Protein AF-A0A3D5B6S1-F1 (afdb_monomer_lite)

Radius of gyration: 26.4 Å; chains: 1; bounding box: 61×51×74 Å

Structure (mmCIF, N/CA/C/O backbone):
data_AF-A0A3D5B6S1-F1
#
_entry.id   AF-A0A3D5B6S1-F1
#
loop_
_atom_site.group_PDB
_atom_site.id
_atom_site.type_symbol
_atom_site.label_atom_id
_atom_site.label_alt_id
_atom_site.label_comp_id
_atom_site.label_asym_id
_atom_site.label_entity_id
_atom_site.label_seq_id
_atom_site.pdbx_PDB_ins_code
_atom_site.Cartn_x
_atom_site.Cartn_y
_atom_site.Cartn_z
_atom_site.occupancy
_atom_site.B_iso_or_equiv
_atom_site.auth_seq_id
_atom_site.auth_comp_id
_atom_site.auth_asym_id
_atom_site.auth_atom_id
_atom_site.pdbx_PDB_model_num
ATOM 1 N N . MET A 1 1 ? -4.410 -20.941 -37.459 1.00 27.36 1 MET A N 1
ATOM 2 C CA . MET A 1 1 ? -4.416 -21.992 -36.412 1.00 27.36 1 MET A CA 1
ATOM 3 C C . MET A 1 1 ? -3.582 -21.401 -35.297 1.00 27.36 1 MET A C 1
ATOM 5 O O . MET A 1 1 ? -2.379 -21.610 -35.264 1.00 27.36 1 MET A O 1
ATOM 9 N N . ASP A 1 2 ? -4.213 -20.575 -34.466 1.00 31.89 2 ASP A N 1
ATOM 10 C CA . ASP A 1 2 ? -3.512 -19.661 -33.561 1.00 31.89 2 ASP A CA 1
ATOM 11 C C . ASP A 1 2 ? -3.702 -20.176 -32.138 1.00 31.89 2 ASP A C 1
ATOM 13 O O . ASP A 1 2 ? -4.819 -20.192 -31.624 1.00 31.89 2 ASP A O 1
ATOM 17 N N . LYS A 1 3 ? -2.624 -20.694 -31.541 1.00 30.19 3 LYS A N 1
ATOM 18 C CA . LYS A 1 3 ? -2.648 -21.391 -30.244 1.00 30.19 3 LYS A CA 1
ATOM 19 C C . LYS A 1 3 ? -1.803 -20.735 -29.144 1.00 30.19 3 LYS A C 1
ATOM 21 O O . LYS A 1 3 ? -1.643 -21.336 -28.092 1.00 30.19 3 LYS A O 1
ATOM 26 N N . ASN A 1 4 ? -1.335 -19.496 -29.319 1.00 38.25 4 ASN A N 1
ATOM 27 C CA . ASN A 1 4 ? -0.416 -18.859 -28.362 1.00 38.25 4 ASN A CA 1
ATOM 28 C C . ASN A 1 4 ? -0.992 -17.647 -27.613 1.00 38.25 4 ASN A C 1
ATOM 30 O O . ASN A 1 4 ? -0.254 -16.718 -27.308 1.00 38.25 4 ASN A O 1
ATOM 34 N N . ILE A 1 5 ? -2.268 -17.651 -27.221 1.00 34.97 5 ILE A N 1
ATOM 35 C CA . ILE A 1 5 ? -2.791 -16.649 -26.271 1.00 34.97 5 ILE A CA 1
ATOM 36 C C . ILE A 1 5 ? -3.561 -17.383 -25.174 1.00 34.97 5 ILE A C 1
ATOM 38 O O . ILE A 1 5 ? -4.732 -17.710 -25.333 1.00 34.97 5 ILE A O 1
ATOM 42 N N . GLY A 1 6 ? -2.861 -17.719 -24.089 1.00 31.27 6 GLY A N 1
ATOM 43 C CA . GLY A 1 6 ? -3.469 -18.288 -22.890 1.00 31.27 6 GLY A CA 1
ATOM 44 C C . GLY A 1 6 ? -3.957 -17.173 -21.970 1.00 31.27 6 GLY A C 1
ATOM 45 O O . GLY A 1 6 ? -3.156 -16.374 -21.502 1.00 31.27 6 GLY A O 1
ATOM 46 N N . THR A 1 7 ? -5.261 -17.140 -21.704 1.00 33.16 7 THR A N 1
ATOM 47 C CA . THR A 1 7 ? -5.956 -16.273 -20.734 1.00 33.16 7 THR A CA 1
ATOM 48 C C . THR A 1 7 ? -5.970 -16.890 -19.331 1.00 33.16 7 THR A C 1
ATOM 50 O O . THR A 1 7 ? -6.999 -16.907 -18.661 1.00 33.16 7 THR A O 1
ATOM 53 N N . HIS A 1 8 ? -4.857 -17.473 -18.894 1.00 31.00 8 HIS A N 1
ATOM 54 C CA . HIS A 1 8 ? -4.780 -18.144 -17.599 1.00 31.00 8 HIS A CA 1
ATOM 55 C C . HIS A 1 8 ? -3.663 -17.538 -16.769 1.00 31.00 8 HIS A C 1
ATOM 57 O O . HIS A 1 8 ? -2.570 -17.329 -17.296 1.00 31.00 8 HIS A O 1
ATOM 63 N N . GLU A 1 9 ? -3.960 -17.314 -15.486 1.00 34.03 9 GLU A N 1
ATOM 64 C CA . GLU A 1 9 ? -3.010 -16.970 -14.427 1.00 34.03 9 GLU A CA 1
ATOM 65 C C . GLU A 1 9 ? -1.656 -17.651 -14.653 1.00 34.03 9 GLU A C 1
ATOM 67 O O . GLU A 1 9 ? -1.608 -18.844 -15.030 1.00 34.03 9 GLU A O 1
ATOM 72 N N . PRO A 1 10 ? -0.554 -16.906 -14.476 1.00 35.62 10 PRO A N 1
ATOM 73 C CA . PRO A 1 10 ? 0.745 -17.481 -14.690 1.00 35.62 10 PRO A CA 1
ATOM 74 C C . PRO A 1 10 ? 1.011 -18.531 -13.588 1.00 35.62 10 PRO A C 1
ATOM 76 O O . PRO A 1 10 ? 0.833 -18.265 -12.404 1.00 35.62 10 PRO A O 1
ATOM 79 N N . PRO A 1 11 ? 1.393 -19.760 -13.956 1.00 35.56 11 PRO A N 1
ATOM 80 C CA . PRO A 1 11 ? 1.494 -20.895 -13.047 1.00 35.56 11 PRO A CA 1
ATOM 81 C C . PRO A 1 11 ? 2.910 -20.962 -12.469 1.00 35.56 11 PRO A C 1
ATOM 83 O O . PRO A 1 11 ? 3.707 -21.808 -12.875 1.00 35.56 11 PRO A O 1
ATOM 86 N N . PHE A 1 12 ? 3.284 -20.067 -11.560 1.00 48.47 12 PHE A N 1
ATOM 87 C CA . PHE A 1 12 ? 4.669 -20.025 -11.075 1.00 48.47 12 PHE A CA 1
ATOM 88 C C . PHE A 1 12 ? 4.984 -21.004 -9.930 1.00 48.47 12 PHE A C 1
ATOM 90 O O . PHE A 1 12 ? 5.969 -20.837 -9.213 1.00 48.47 12 PHE A O 1
ATOM 97 N N . SER A 1 13 ? 4.265 -22.127 -9.847 1.00 39.31 13 SER A N 1
ATOM 98 C CA . SER A 1 13 ? 4.609 -23.263 -8.977 1.00 39.31 13 SER A CA 1
ATOM 99 C C . SER A 1 13 ? 5.749 -24.149 -9.530 1.00 39.31 13 SER A C 1
ATOM 101 O O . SER A 1 13 ? 5.914 -25.294 -9.108 1.00 39.31 13 SER A O 1
ATOM 103 N N . GLY A 1 14 ? 6.507 -23.661 -10.519 1.00 44.03 14 GLY A N 1
ATOM 104 C CA . GLY A 1 14 ? 7.614 -24.362 -11.176 1.00 44.03 14 GLY A CA 1
ATOM 105 C C . GLY A 1 14 ? 8.971 -24.155 -10.491 1.00 44.03 14 GLY A C 1
ATOM 106 O O . GLY A 1 14 ? 9.194 -23.191 -9.763 1.00 44.03 14 GLY A O 1
ATOM 107 N N . ASN A 1 15 ? 9.902 -25.079 -10.736 1.00 48.69 15 ASN A N 1
ATOM 108 C CA . ASN A 1 15 ? 11.239 -25.123 -10.137 1.00 48.69 15 ASN A CA 1
ATOM 109 C C . ASN A 1 15 ? 12.125 -23.946 -10.622 1.00 48.69 15 ASN A C 1
ATOM 111 O O . ASN A 1 15 ? 12.921 -24.087 -11.550 1.00 48.69 15 ASN A O 1
ATOM 115 N N . ASN A 1 16 ? 11.977 -22.770 -10.007 1.00 57.22 16 ASN A N 1
ATOM 116 C CA . ASN A 1 16 ? 12.661 -21.522 -10.373 1.00 57.22 16 ASN A CA 1
ATOM 117 C C . ASN A 1 16 ? 14.075 -21.432 -9.785 1.00 57.22 16 ASN A C 1
ATOM 119 O O . ASN A 1 16 ? 14.386 -20.550 -8.985 1.00 57.22 16 ASN A O 1
ATOM 123 N N . ASN A 1 17 ? 14.947 -22.365 -10.171 1.00 68.19 17 ASN A N 1
ATOM 124 C CA . ASN A 1 17 ? 16.350 -22.316 -9.776 1.00 68.19 17 ASN A CA 1
ATOM 125 C C . ASN A 1 17 ? 17.072 -21.165 -10.525 1.00 68.19 17 ASN A C 1
ATOM 127 O O . ASN A 1 17 ? 17.189 -21.238 -11.754 1.00 68.19 17 ASN A O 1
ATOM 131 N N . PRO A 1 18 ? 17.604 -20.142 -9.822 1.00 63.69 18 PRO A N 1
ATOM 132 C CA . PRO A 1 18 ? 18.318 -19.006 -10.418 1.00 63.69 18 PRO A CA 1
ATOM 133 C C . PRO A 1 18 ? 19.441 -19.413 -11.373 1.00 63.69 18 PRO A C 1
ATOM 135 O O . PRO A 1 18 ? 19.619 -18.813 -12.430 1.00 63.69 18 PRO A O 1
ATOM 138 N N . GLU A 1 19 ? 20.175 -20.471 -11.024 1.00 69.38 19 GLU A N 1
ATOM 139 C CA . GLU A 1 19 ? 21.294 -20.983 -11.818 1.00 69.38 19 GLU A CA 1
ATOM 140 C C . GLU A 1 19 ? 20.828 -21.613 -13.133 1.00 69.38 19 GLU A C 1
ATOM 142 O O . GLU A 1 19 ? 21.520 -21.540 -14.148 1.00 69.38 19 GLU A O 1
ATOM 147 N N . LEU A 1 20 ? 19.640 -22.217 -13.137 1.00 73.75 20 LEU A N 1
ATOM 148 C CA . LEU A 1 20 ? 19.053 -22.810 -14.333 1.00 73.75 20 LEU A CA 1
ATOM 149 C C . LEU A 1 20 ? 18.547 -21.710 -15.273 1.00 73.75 20 LEU A C 1
ATOM 151 O O . LEU A 1 20 ? 18.895 -21.704 -16.451 1.00 73.75 20 LEU A O 1
ATOM 155 N N . ILE A 1 21 ? 17.831 -20.727 -14.726 1.00 75.12 21 ILE A N 1
ATOM 156 C CA . ILE A 1 21 ? 17.326 -19.555 -15.454 1.00 75.12 21 ILE A CA 1
ATOM 157 C C . ILE A 1 21 ? 18.483 -18.757 -16.082 1.00 75.12 21 ILE A C 1
ATOM 159 O O . ILE A 1 21 ? 18.441 -18.408 -17.264 1.00 75.12 21 ILE A O 1
ATOM 163 N N . ARG A 1 22 ? 19.568 -18.540 -15.328 1.00 77.31 22 ARG A N 1
ATOM 164 C CA . ARG A 1 22 ? 20.781 -17.856 -15.800 1.00 77.31 22 ARG A CA 1
ATOM 165 C C . ARG A 1 22 ? 21.454 -18.571 -16.975 1.00 77.31 22 ARG A C 1
ATOM 167 O O . ARG A 1 22 ? 22.000 -17.913 -17.856 1.00 77.31 22 ARG A O 1
ATOM 174 N N . ARG A 1 23 ? 21.448 -19.908 -16.989 1.00 80.12 23 ARG A N 1
ATOM 175 C CA . ARG A 1 23 ? 22.047 -20.711 -18.072 1.00 80.12 23 ARG A CA 1
ATOM 176 C C . ARG A 1 23 ? 21.214 -20.706 -19.345 1.00 80.12 23 ARG A C 1
ATOM 178 O O . ARG A 1 23 ? 21.777 -20.896 -20.419 1.00 80.12 23 ARG A O 1
ATOM 185 N N . MET A 1 24 ? 19.903 -20.512 -19.228 1.00 83.62 24 MET A N 1
ATOM 186 C CA . MET A 1 24 ? 19.011 -20.521 -20.381 1.00 83.62 24 MET A CA 1
ATOM 187 C C . MET A 1 24 ? 19.182 -19.290 -21.249 1.00 83.62 24 MET A C 1
ATOM 189 O O . MET A 1 24 ? 19.235 -19.434 -22.458 1.00 83.62 24 MET A O 1
ATOM 193 N N . LEU A 1 25 ? 19.305 -18.099 -20.665 1.00 86.44 25 LEU A N 1
ATOM 194 C CA . LEU A 1 25 ? 19.498 -16.877 -21.438 1.00 86.44 25 LEU A CA 1
ATOM 195 C C . LEU A 1 25 ? 20.908 -16.321 -21.197 1.00 86.44 25 LEU A C 1
ATOM 197 O O . LEU A 1 25 ? 21.160 -15.762 -20.127 1.00 86.44 25 LEU A O 1
ATOM 201 N N . PRO A 1 26 ? 21.839 -16.448 -22.163 1.00 84.94 26 PRO A N 1
ATOM 202 C CA . PRO A 1 26 ? 23.177 -15.887 -22.032 1.00 84.94 26 PRO A CA 1
ATOM 203 C C . PRO A 1 26 ? 23.137 -14.370 -21.850 1.00 84.94 26 PRO A C 1
ATOM 205 O O . PRO A 1 26 ? 22.411 -13.671 -22.554 1.00 84.94 26 PRO A O 1
ATOM 208 N N . GLU A 1 27 ? 23.979 -13.849 -20.960 1.00 82.44 27 GLU A N 1
ATOM 209 C CA . GLU A 1 27 ? 24.009 -12.423 -20.617 1.00 82.44 27 GLU A CA 1
ATOM 210 C C . GLU A 1 27 ? 24.219 -11.509 -21.834 1.00 82.44 27 GLU A C 1
ATOM 212 O O . GLU A 1 27 ? 23.562 -10.479 -21.959 1.00 82.44 27 GLU A O 1
ATOM 217 N N . ALA A 1 28 ? 25.099 -11.891 -22.764 1.00 77.50 28 ALA A N 1
ATOM 218 C CA . ALA A 1 28 ? 25.347 -11.108 -23.973 1.00 77.50 28 ALA A CA 1
ATOM 219 C C . ALA A 1 28 ? 24.072 -10.935 -24.818 1.00 77.50 28 ALA A C 1
ATOM 221 O O . ALA A 1 28 ? 23.806 -9.846 -25.323 1.00 77.50 28 ALA A O 1
ATOM 222 N N . LEU A 1 29 ? 23.262 -11.993 -24.917 1.00 81.56 29 LEU A N 1
ATOM 223 C CA . LEU A 1 29 ? 21.995 -11.985 -25.645 1.00 81.56 29 LEU A CA 1
ATOM 224 C C . LEU A 1 29 ? 20.920 -11.208 -24.877 1.00 81.56 29 LEU A C 1
ATOM 226 O O . LEU A 1 29 ? 20.219 -10.386 -25.465 1.00 81.56 29 LEU A O 1
ATOM 230 N N . ALA A 1 30 ? 20.855 -11.410 -23.556 1.00 85.50 30 ALA A N 1
ATOM 231 C CA . ALA A 1 30 ? 19.984 -10.669 -22.648 1.00 85.50 30 ALA A CA 1
ATOM 232 C C . ALA A 1 30 ? 20.190 -9.152 -22.789 1.00 85.50 30 ALA A C 1
ATOM 234 O O . ALA A 1 30 ? 19.238 -8.394 -22.972 1.00 85.50 30 ALA A O 1
ATOM 235 N N . ARG A 1 31 ? 21.447 -8.698 -22.774 1.00 81.38 31 ARG A N 1
ATOM 236 C CA . ARG A 1 31 ? 21.800 -7.282 -22.930 1.00 81.38 31 ARG A CA 1
ATOM 237 C C . ARG A 1 31 ? 21.514 -6.763 -24.338 1.00 81.38 31 ARG A C 1
ATOM 239 O O . ARG A 1 31 ? 20.911 -5.703 -24.469 1.00 81.38 31 ARG A O 1
ATOM 246 N N . ALA A 1 32 ? 21.905 -7.505 -25.378 1.00 76.31 32 ALA A N 1
ATOM 247 C CA . ALA A 1 32 ? 21.725 -7.082 -26.769 1.00 76.31 32 ALA A CA 1
ATOM 248 C C . ALA A 1 32 ? 20.250 -6.844 -27.123 1.00 76.31 32 ALA A C 1
ATOM 250 O O . ALA A 1 32 ? 19.922 -5.880 -27.812 1.00 76.31 32 ALA A O 1
ATOM 251 N N . LEU A 1 33 ? 19.361 -7.698 -26.614 1.00 79.88 33 LEU A N 1
ATOM 252 C CA . LEU A 1 33 ? 17.925 -7.604 -26.869 1.00 79.88 33 LEU A CA 1
ATOM 253 C C . LEU A 1 33 ? 17.169 -6.824 -25.787 1.00 79.88 33 LEU A C 1
ATOM 255 O O . LEU A 1 33 ? 15.964 -6.635 -25.917 1.00 79.88 33 LEU A O 1
ATOM 259 N N . SER A 1 34 ? 17.857 -6.341 -24.745 1.00 82.38 34 SER A N 1
ATOM 260 C CA . SER A 1 34 ? 17.232 -5.707 -23.575 1.00 82.38 34 SER A CA 1
ATOM 261 C C . SER A 1 34 ? 16.120 -6.578 -22.971 1.00 82.38 34 SER A C 1
ATOM 263 O O . SER A 1 34 ? 14.996 -6.125 -22.749 1.00 82.38 34 SER A O 1
ATOM 265 N N . ILE A 1 35 ? 16.448 -7.845 -22.711 1.00 87.81 35 ILE A N 1
ATOM 266 C CA . ILE A 1 35 ? 15.549 -8.843 -22.126 1.00 87.81 35 ILE A CA 1
ATOM 267 C C . ILE A 1 35 ? 16.164 -9.499 -20.890 1.00 87.81 35 ILE A C 1
ATOM 269 O O . ILE A 1 35 ? 17.382 -9.588 -20.764 1.00 87.81 35 ILE A O 1
ATOM 273 N N . VAL A 1 36 ? 15.344 -10.001 -19.978 1.00 88.44 36 VAL A N 1
ATOM 274 C CA . VAL A 1 36 ? 15.791 -10.738 -18.789 1.00 88.44 36 VAL A CA 1
ATOM 275 C C . VAL A 1 36 ? 14.892 -11.950 -18.575 1.00 88.44 36 VAL A C 1
ATOM 277 O O . VAL A 1 36 ? 13.677 -11.825 -18.723 1.00 88.44 36 VAL A O 1
ATOM 280 N N . PRO A 1 37 ? 15.430 -13.136 -18.261 1.00 89.00 37 PRO A N 1
ATOM 281 C CA . PRO A 1 37 ? 14.576 -14.284 -18.011 1.00 89.00 37 PRO A CA 1
ATOM 282 C C . PRO A 1 37 ? 13.931 -14.144 -16.623 1.00 89.00 37 PRO A C 1
ATOM 284 O O . PRO A 1 37 ? 14.595 -13.792 -15.648 1.00 89.00 37 PRO A O 1
ATOM 287 N N . LEU A 1 38 ? 12.625 -14.389 -16.549 1.00 82.94 38 LEU A N 1
ATOM 288 C CA . LEU A 1 38 ? 11.821 -14.245 -15.332 1.00 82.94 38 LEU A CA 1
ATOM 289 C C . LEU A 1 38 ? 11.598 -15.596 -14.648 1.00 82.94 38 LEU A C 1
ATOM 291 O O . LEU A 1 38 ? 11.655 -15.682 -13.427 1.00 82.94 38 LEU A O 1
ATOM 295 N N . GLY A 1 39 ? 11.394 -16.655 -15.435 1.00 83.44 39 GLY A N 1
ATOM 296 C CA . GLY A 1 39 ? 11.135 -17.998 -14.923 1.00 83.44 39 GLY A CA 1
ATOM 297 C C . GLY A 1 39 ? 10.697 -18.970 -16.014 1.00 83.44 39 GLY A C 1
ATOM 298 O O . GLY A 1 39 ? 10.594 -18.602 -17.187 1.00 83.44 39 GLY A O 1
ATOM 299 N N . ILE A 1 40 ? 10.437 -20.217 -15.621 1.00 80.81 40 ILE A N 1
ATOM 300 C CA . ILE A 1 40 ? 9.897 -21.259 -16.506 1.00 80.81 40 ILE A CA 1
ATOM 301 C C . ILE A 1 40 ? 8.569 -21.728 -15.934 1.00 80.81 40 ILE A C 1
ATOM 303 O O . ILE A 1 40 ? 8.486 -22.097 -14.761 1.00 80.81 40 ILE A O 1
ATOM 307 N N . ALA A 1 41 ? 7.540 -21.748 -16.772 1.00 77.56 41 ALA A N 1
ATOM 308 C CA . ALA A 1 41 ? 6.201 -22.150 -16.375 1.00 77.56 41 ALA A CA 1
ATOM 309 C C . ALA A 1 41 ? 5.509 -22.850 -17.548 1.00 77.56 41 ALA A C 1
ATOM 311 O O . ALA A 1 41 ? 5.529 -22.327 -18.658 1.00 77.56 41 ALA A O 1
ATOM 312 N N . ARG A 1 42 ? 4.885 -24.017 -17.308 1.00 80.19 42 ARG A N 1
ATOM 313 C CA . ARG A 1 42 ? 4.196 -24.827 -18.343 1.00 80.19 42 ARG A CA 1
ATOM 314 C C . ARG A 1 42 ? 5.052 -25.050 -19.611 1.00 80.19 42 ARG A C 1
ATOM 316 O O . ARG A 1 42 ? 4.558 -24.880 -20.718 1.00 80.19 42 ARG A O 1
ATOM 323 N N . ASP A 1 43 ? 6.328 -25.400 -19.443 1.00 83.75 43 ASP A N 1
ATOM 324 C CA . ASP A 1 43 ? 7.303 -25.597 -20.535 1.00 83.75 43 ASP A CA 1
ATOM 325 C C . ASP A 1 43 ? 7.563 -24.362 -21.424 1.00 83.75 43 ASP A C 1
ATOM 327 O O . ASP A 1 43 ? 8.188 -24.471 -22.477 1.00 83.75 43 ASP A O 1
ATOM 331 N N . GLU A 1 44 ? 7.144 -23.171 -20.990 1.00 86.31 44 GLU A N 1
ATOM 332 C CA . GLU A 1 44 ? 7.432 -21.892 -21.638 1.00 86.31 44 GLU A CA 1
ATOM 333 C C . GLU A 1 44 ? 8.461 -21.099 -20.817 1.00 86.31 44 GLU A C 1
ATOM 335 O O . GLU A 1 44 ? 8.405 -21.053 -19.581 1.00 86.31 44 GLU A O 1
ATOM 340 N N . LEU A 1 45 ? 9.404 -20.451 -21.506 1.00 86.62 45 LEU A N 1
ATOM 341 C CA . LEU A 1 45 ? 10.333 -19.499 -20.901 1.00 86.62 45 LEU A CA 1
ATOM 342 C C . LEU A 1 45 ? 9.681 -18.116 -20.875 1.00 86.62 45 LEU A C 1
ATOM 344 O O . LEU A 1 45 ? 9.380 -17.536 -21.919 1.00 86.62 45 LEU A O 1
ATOM 348 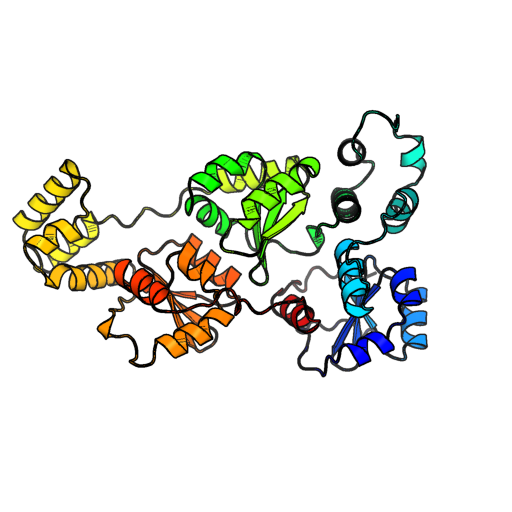N N . TRP A 1 46 ? 9.515 -17.564 -19.680 1.00 87.50 46 TRP A N 1
ATOM 349 C CA . TRP A 1 46 ? 9.004 -16.213 -19.493 1.00 87.50 46 TRP A CA 1
ATOM 350 C C . TRP A 1 46 ? 10.169 -15.231 -19.493 1.00 87.50 46 TRP A C 1
ATOM 352 O O . TRP A 1 46 ? 11.098 -15.362 -18.692 1.00 87.50 46 TRP A O 1
ATOM 362 N N . ILE A 1 47 ? 10.124 -14.241 -20.383 1.00 89.44 47 ILE A N 1
ATOM 363 C CA . ILE A 1 47 ? 11.126 -13.178 -20.477 1.00 89.44 47 ILE A CA 1
ATOM 364 C C . ILE A 1 47 ? 10.483 -11.813 -20.265 1.00 89.44 47 ILE A C 1
ATOM 366 O O . ILE A 1 47 ? 9.428 -11.507 -20.811 1.00 89.44 47 ILE A O 1
ATOM 370 N N . GLY A 1 48 ? 11.151 -10.974 -19.487 1.00 84.94 48 GLY A N 1
ATOM 371 C CA . GLY A 1 48 ? 10.852 -9.561 -19.378 1.00 84.94 48 GLY A CA 1
ATOM 372 C C . GLY A 1 48 ? 11.575 -8.809 -20.487 1.00 84.94 48 GLY A C 1
ATOM 373 O O . GLY A 1 48 ? 12.789 -8.954 -20.600 1.00 84.94 48 GLY A O 1
ATOM 374 N N . ALA A 1 49 ? 10.871 -8.022 -21.297 1.00 82.44 49 ALA A N 1
ATOM 375 C CA . ALA A 1 49 ? 11.452 -7.261 -22.402 1.00 82.44 49 ALA A CA 1
ATOM 376 C C . ALA A 1 49 ? 11.034 -5.791 -22.356 1.00 82.44 49 ALA A C 1
ATOM 378 O O . ALA A 1 49 ? 9.915 -5.468 -21.967 1.00 82.44 49 ALA A O 1
ATOM 379 N N . THR A 1 50 ? 11.916 -4.898 -22.803 1.00 71.38 50 THR A N 1
ATOM 380 C CA . THR A 1 50 ? 11.618 -3.454 -22.862 1.00 71.38 50 THR A CA 1
ATOM 381 C C . THR A 1 50 ? 10.727 -3.051 -24.022 1.00 71.38 50 THR A C 1
ATOM 383 O O . THR A 1 50 ? 10.128 -1.978 -24.004 1.00 71.38 50 THR A O 1
ATOM 386 N N . LYS A 1 51 ? 10.642 -3.908 -25.037 1.00 73.56 51 LYS A N 1
ATOM 387 C CA . LYS A 1 51 ? 9.845 -3.716 -26.240 1.00 73.56 51 LYS A CA 1
ATOM 388 C C . LYS A 1 51 ? 9.365 -5.061 -26.760 1.00 73.56 51 LYS A C 1
ATOM 390 O O . LYS A 1 51 ? 9.937 -6.104 -26.441 1.00 73.56 51 LYS A O 1
ATOM 395 N N . VAL A 1 52 ? 8.337 -5.021 -27.599 1.00 75.88 52 VAL A N 1
ATOM 396 C CA . VAL A 1 52 ? 7.914 -6.196 -28.361 1.00 75.88 52 VAL A CA 1
ATOM 397 C C . VAL A 1 52 ? 9.056 -6.586 -29.299 1.00 75.88 52 VAL A C 1
ATOM 399 O O . VAL A 1 52 ? 9.566 -5.750 -30.047 1.00 75.88 52 VAL A O 1
ATOM 402 N N . LEU A 1 53 ? 9.490 -7.843 -29.223 1.00 78.62 53 LEU A N 1
ATOM 403 C CA . LEU A 1 53 ? 10.506 -8.371 -30.126 1.00 78.62 53 LEU A CA 1
ATOM 404 C C . LEU A 1 53 ? 9.906 -8.551 -31.519 1.00 78.62 53 LEU A C 1
ATOM 406 O O . LEU A 1 53 ? 8.737 -8.917 -31.655 1.00 78.62 53 LEU A O 1
ATOM 410 N N . SER A 1 54 ? 10.705 -8.313 -32.561 1.00 81.62 54 SER A N 1
ATOM 411 C CA . SER A 1 54 ? 10.250 -8.619 -33.914 1.00 81.62 54 SER A CA 1
ATOM 412 C C . SER A 1 54 ? 9.980 -10.129 -34.041 1.00 81.62 54 SER A C 1
ATOM 414 O O . SER A 1 54 ? 10.626 -10.922 -33.349 1.00 81.62 54 SER A O 1
ATOM 416 N N . PRO A 1 55 ? 9.075 -10.572 -34.934 1.00 82.56 55 PRO A N 1
ATOM 417 C CA . PRO A 1 55 ? 8.823 -12.001 -35.137 1.00 82.56 55 PRO A CA 1
ATOM 418 C C . PRO A 1 55 ? 10.093 -12.794 -35.485 1.00 82.56 55 PRO A C 1
ATOM 420 O O . PRO A 1 55 ? 10.221 -13.962 -35.126 1.00 82.56 55 PRO A O 1
ATOM 423 N N . ILE A 1 56 ? 11.046 -12.141 -36.157 1.00 85.06 56 ILE A N 1
ATOM 424 C CA . ILE A 1 56 ? 12.341 -12.716 -36.528 1.00 85.06 56 ILE A CA 1
ATOM 425 C C . ILE A 1 56 ? 13.215 -12.901 -35.285 1.00 85.06 56 ILE A C 1
ATOM 427 O O . ILE A 1 56 ? 13.745 -13.993 -35.076 1.00 85.06 56 ILE A O 1
ATOM 431 N N . ASP A 1 57 ? 13.336 -11.872 -34.442 1.00 85.00 57 ASP A N 1
ATOM 432 C CA . ASP A 1 57 ? 14.127 -11.940 -33.207 1.00 85.00 57 ASP A CA 1
ATOM 433 C C . ASP A 1 57 ? 13.548 -12.975 -32.242 1.00 85.00 57 ASP A C 1
ATOM 435 O O . ASP A 1 57 ? 14.294 -13.779 -31.688 1.00 85.00 57 ASP A O 1
ATOM 439 N N . LEU A 1 58 ? 12.219 -13.002 -32.088 1.00 89.88 58 LEU A N 1
ATOM 440 C CA . LEU A 1 58 ? 11.528 -13.971 -31.242 1.00 89.88 58 LEU A CA 1
ATOM 441 C C . LEU A 1 58 ? 11.745 -15.402 -31.743 1.00 89.88 58 LEU A C 1
ATOM 443 O O . LEU A 1 58 ? 12.167 -16.251 -30.966 1.00 89.88 58 LEU A O 1
ATOM 447 N N . SER A 1 59 ? 11.539 -15.664 -33.038 1.00 85.06 59 SER A N 1
ATOM 448 C CA . SER A 1 59 ? 11.752 -17.002 -33.602 1.00 85.06 59 SER A CA 1
ATOM 449 C C . SER A 1 59 ? 13.212 -17.451 -33.480 1.00 85.06 59 SER A C 1
ATOM 451 O O . SER A 1 59 ? 13.483 -18.604 -33.146 1.00 85.06 59 SER A O 1
ATOM 453 N N . THR A 1 60 ? 14.161 -16.535 -33.687 1.00 86.88 60 THR A N 1
ATOM 454 C CA . THR A 1 60 ? 15.596 -16.806 -33.511 1.00 86.88 60 THR A CA 1
ATOM 455 C C . THR A 1 60 ? 15.913 -17.152 -32.056 1.00 86.88 60 THR A C 1
ATOM 457 O O . THR A 1 60 ? 16.662 -18.093 -31.786 1.00 86.88 60 THR A O 1
ATOM 460 N N . LEU A 1 61 ? 15.314 -16.420 -31.113 1.00 88.62 61 LEU A N 1
ATOM 461 C CA . LEU A 1 61 ? 15.460 -16.653 -29.682 1.00 88.62 61 LEU A CA 1
ATOM 462 C C . LEU A 1 61 ? 14.874 -18.019 -29.288 1.00 88.62 61 LEU A C 1
ATOM 464 O O . LEU A 1 61 ? 15.562 -18.812 -28.654 1.00 88.62 61 LEU A O 1
ATOM 468 N N . GLU A 1 62 ? 13.659 -18.347 -29.726 1.00 91.38 62 GLU A N 1
ATOM 469 C CA . GLU A 1 62 ? 13.009 -19.638 -29.454 1.00 91.38 62 GLU A CA 1
ATOM 470 C C . GLU A 1 62 ? 13.808 -20.822 -30.017 1.00 91.38 62 GLU A C 1
ATOM 472 O O . GLU A 1 62 ? 14.006 -21.828 -29.333 1.00 91.38 62 GLU A O 1
ATOM 477 N N . GLN A 1 63 ? 14.335 -20.696 -31.239 1.00 87.56 63 GLN A N 1
ATOM 478 C CA . GLN A 1 63 ? 15.181 -21.722 -31.855 1.00 87.56 63 GLN A CA 1
ATOM 479 C C . GLN A 1 63 ? 16.507 -21.905 -31.109 1.00 87.56 63 GLN A C 1
ATOM 481 O O . GLN A 1 63 ? 16.938 -23.038 -30.880 1.00 87.56 63 GLN A O 1
ATOM 486 N N . GLY A 1 64 ? 17.152 -20.800 -30.724 1.00 86.25 64 GLY A N 1
ATOM 487 C CA . GLY A 1 64 ? 18.424 -20.822 -30.005 1.00 86.25 64 GLY A CA 1
ATOM 488 C C . GLY A 1 64 ? 18.292 -21.393 -28.595 1.00 86.25 64 GLY A C 1
ATOM 489 O O . GLY A 1 64 ? 19.132 -22.185 -28.169 1.00 86.25 64 GLY A O 1
ATOM 490 N N . LEU A 1 65 ? 17.219 -21.028 -27.892 1.00 86.12 65 LEU A N 1
ATOM 491 C CA . LEU A 1 65 ? 16.971 -21.453 -26.516 1.00 86.12 65 LEU A CA 1
ATOM 492 C C . LEU A 1 65 ? 16.268 -22.810 -26.423 1.00 86.12 65 LEU A C 1
ATOM 494 O O . LEU A 1 65 ? 16.338 -23.448 -25.377 1.00 86.12 65 LEU A O 1
ATOM 498 N N . ARG A 1 66 ? 15.642 -23.278 -27.512 1.00 88.50 66 ARG A N 1
ATOM 499 C CA . ARG A 1 66 ? 14.828 -24.507 -27.584 1.00 88.50 66 ARG A CA 1
ATOM 500 C C . ARG A 1 66 ? 13.650 -24.520 -26.607 1.00 88.50 66 ARG A C 1
ATOM 502 O O . ARG A 1 66 ? 13.246 -25.584 -26.146 1.00 88.50 66 ARG A O 1
ATOM 509 N N . TYR A 1 67 ? 13.107 -23.344 -26.316 1.00 85.94 67 TYR A N 1
ATOM 510 C CA . TYR A 1 67 ? 11.903 -23.160 -25.513 1.00 85.94 67 TYR A CA 1
ATOM 511 C C . TYR A 1 67 ? 10.955 -22.203 -26.235 1.00 85.94 67 TYR A C 1
ATOM 513 O O . TYR A 1 67 ? 11.436 -21.236 -26.830 1.00 85.94 67 TYR A O 1
ATOM 521 N N . PRO A 1 68 ? 9.633 -22.432 -26.174 1.00 90.00 68 PRO A N 1
ATOM 522 C CA . PRO A 1 68 ? 8.658 -21.407 -26.523 1.00 90.00 68 PRO A CA 1
ATOM 523 C C . PRO A 1 68 ? 8.773 -20.236 -25.545 1.00 90.00 68 PRO A C 1
ATOM 525 O O . PRO A 1 68 ? 8.991 -20.441 -24.345 1.00 90.00 68 PRO A O 1
ATOM 528 N N . ILE A 1 69 ? 8.657 -19.009 -26.055 1.00 89.62 69 ILE A N 1
ATOM 529 C CA . ILE A 1 69 ? 8.942 -17.802 -25.277 1.00 89.62 69 ILE A CA 1
ATOM 530 C C . ILE A 1 69 ? 7.682 -16.967 -25.084 1.00 89.62 69 ILE A C 1
ATOM 532 O O . ILE A 1 69 ? 7.006 -16.563 -26.029 1.00 89.62 69 ILE A O 1
ATOM 536 N N . ARG A 1 70 ? 7.407 -16.642 -23.821 1.00 87.19 70 ARG A N 1
ATOM 537 C CA . ARG A 1 70 ? 6.395 -15.665 -23.417 1.00 87.19 70 ARG A CA 1
ATOM 538 C C . ARG A 1 70 ? 7.072 -14.353 -23.071 1.00 87.19 70 ARG A C 1
ATOM 540 O O . ARG A 1 70 ? 7.932 -14.312 -22.194 1.00 87.19 70 ARG A O 1
ATOM 547 N N . ILE A 1 71 ? 6.666 -13.280 -23.742 1.00 81.19 71 ILE A N 1
ATOM 548 C CA . ILE A 1 71 ? 7.185 -11.938 -23.481 1.00 81.19 71 ILE A CA 1
ATOM 549 C C . ILE A 1 71 ? 6.251 -11.211 -22.519 1.00 81.19 71 ILE A C 1
ATOM 551 O O . ILE A 1 71 ? 5.057 -11.082 -22.780 1.00 81.19 71 ILE A O 1
ATOM 555 N N . PHE A 1 72 ? 6.826 -10.682 -21.447 1.00 78.25 72 PHE A N 1
ATOM 556 C CA . PHE A 1 72 ? 6.193 -9.746 -20.535 1.00 78.25 72 PHE A CA 1
ATOM 557 C C . PHE A 1 72 ? 6.886 -8.386 -20.672 1.00 78.25 72 PHE A C 1
ATOM 559 O O . PHE A 1 72 ? 8.111 -8.295 -20.584 1.00 78.25 72 PHE A O 1
ATOM 566 N N . LEU A 1 73 ? 6.130 -7.322 -20.943 1.00 69.56 73 LEU A N 1
ATOM 567 C CA . LEU A 1 73 ? 6.722 -5.998 -21.129 1.00 69.56 73 LEU A CA 1
ATOM 568 C C . LEU A 1 73 ? 7.063 -5.383 -19.771 1.00 69.56 73 LEU A C 1
ATOM 570 O O . LEU A 1 73 ? 6.185 -5.171 -18.940 1.00 69.56 73 LEU A O 1
ATOM 574 N N . ILE A 1 74 ? 8.343 -5.086 -19.556 1.00 66.50 74 ILE A N 1
ATOM 575 C CA . ILE A 1 74 ? 8.852 -4.439 -18.342 1.00 66.50 74 ILE A CA 1
ATOM 576 C C . ILE A 1 74 ? 9.782 -3.287 -18.692 1.00 66.50 74 ILE A C 1
ATOM 578 O O . ILE A 1 74 ? 10.369 -3.220 -19.767 1.00 66.50 74 ILE A O 1
ATOM 582 N N . GLY A 1 75 ? 9.934 -2.354 -17.761 1.00 63.34 75 GLY A N 1
ATOM 583 C CA . GLY A 1 75 ? 10.739 -1.157 -17.969 1.00 63.34 75 GLY A CA 1
ATOM 584 C C . GLY A 1 75 ? 12.221 -1.494 -18.084 1.00 63.34 75 GLY A C 1
ATOM 585 O O . GLY A 1 75 ? 12.719 -2.404 -17.425 1.00 63.34 75 GLY A O 1
ATOM 586 N N . TYR A 1 76 ? 12.958 -0.712 -18.869 1.00 70.81 76 TYR A N 1
ATOM 587 C CA . TYR A 1 76 ? 14.400 -0.907 -19.049 1.00 70.81 76 TYR A CA 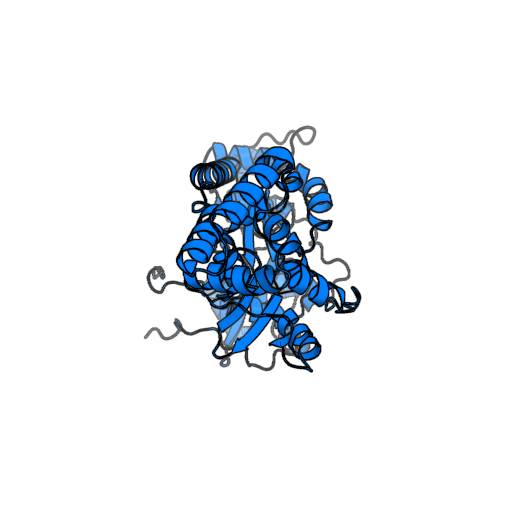1
ATOM 588 C C . TYR A 1 76 ? 15.183 -0.887 -17.734 1.00 70.81 76 TYR A C 1
ATOM 590 O O . TYR A 1 76 ? 16.026 -1.751 -17.513 1.00 70.81 76 TYR A O 1
ATOM 598 N N . SER A 1 77 ? 14.855 0.022 -16.812 1.00 65.06 77 SER A N 1
ATOM 599 C CA . SER A 1 77 ? 15.467 0.060 -15.477 1.00 65.06 77 SER A CA 1
ATOM 600 C C . SER A 1 77 ? 15.278 -1.255 -14.708 1.00 65.06 77 SER A C 1
ATOM 602 O O . SER A 1 77 ? 16.200 -1.715 -14.035 1.00 65.06 77 SER A O 1
ATOM 604 N N . GLN A 1 78 ? 14.118 -1.902 -14.850 1.00 68.62 78 GLN A N 1
ATOM 605 C CA . GLN A 1 78 ? 13.840 -3.201 -14.241 1.00 68.62 78 GLN A CA 1
ATOM 606 C C . GLN A 1 78 ? 14.592 -4.325 -14.943 1.00 68.62 78 GLN A C 1
ATOM 608 O O . GLN A 1 78 ? 15.189 -5.143 -14.249 1.00 68.62 78 GLN A O 1
ATOM 613 N N . VAL A 1 79 ? 14.615 -4.344 -16.282 1.00 76.94 79 VAL A N 1
ATOM 614 C CA . VAL A 1 79 ? 15.414 -5.311 -17.051 1.00 76.94 79 VAL A CA 1
ATOM 615 C C . VAL A 1 79 ? 16.858 -5.274 -16.578 1.00 76.94 79 VAL A C 1
ATOM 617 O O . VAL A 1 79 ? 17.384 -6.315 -16.199 1.00 76.94 79 VAL A O 1
ATOM 620 N N . ILE A 1 80 ? 17.481 -4.095 -16.505 1.00 75.69 80 ILE A N 1
ATOM 621 C CA . ILE A 1 80 ? 18.879 -4.025 -16.078 1.00 75.69 80 ILE A CA 1
ATOM 622 C C . ILE A 1 80 ? 19.049 -4.397 -14.603 1.00 75.69 80 ILE A C 1
ATOM 624 O O . ILE A 1 80 ? 19.974 -5.136 -14.280 1.00 75.69 80 ILE A O 1
ATOM 628 N N . ARG A 1 81 ? 18.158 -3.959 -13.701 1.00 69.94 81 ARG A N 1
ATOM 629 C CA . ARG A 1 81 ? 18.227 -4.353 -12.283 1.00 69.94 81 ARG A CA 1
ATOM 630 C C . ARG A 1 81 ? 18.158 -5.873 -12.122 1.00 69.94 81 ARG A C 1
ATOM 632 O O . ARG A 1 81 ? 18.948 -6.449 -11.380 1.00 69.94 81 ARG A O 1
ATOM 639 N N . LEU A 1 82 ? 17.224 -6.515 -12.822 1.00 76.06 82 LEU A N 1
ATOM 640 C CA . LEU A 1 82 ? 17.038 -7.963 -12.802 1.00 76.06 82 LEU A CA 1
ATOM 641 C C . LEU A 1 82 ? 18.220 -8.688 -13.457 1.00 76.06 82 LEU A C 1
ATOM 643 O O . LEU A 1 82 ? 18.672 -9.698 -12.932 1.00 76.06 82 LEU A O 1
ATOM 647 N N . GLN A 1 83 ? 18.775 -8.154 -14.549 1.00 80.81 83 GLN A N 1
ATOM 648 C CA . GLN A 1 83 ? 20.003 -8.676 -15.153 1.00 80.81 83 GLN A CA 1
ATOM 649 C C . GLN A 1 83 ? 21.185 -8.581 -14.181 1.00 80.81 83 GLN A C 1
ATOM 651 O O . GLN A 1 83 ? 21.910 -9.554 -14.011 1.00 80.81 83 GLN A O 1
ATOM 656 N N . ALA A 1 84 ? 21.375 -7.443 -13.510 1.00 74.06 84 ALA A N 1
ATOM 657 C CA . ALA A 1 84 ? 22.462 -7.256 -12.553 1.00 74.06 84 ALA A CA 1
ATOM 658 C C . ALA A 1 84 ? 22.358 -8.240 -11.377 1.00 74.06 84 ALA A C 1
ATOM 660 O O . ALA A 1 84 ? 23.366 -8.820 -10.970 1.00 74.06 84 ALA A O 1
ATOM 661 N N . GLN A 1 85 ? 21.136 -8.475 -10.886 1.00 74.50 85 GLN A N 1
ATOM 662 C CA . GLN A 1 85 ? 20.844 -9.480 -9.861 1.00 74.50 85 GLN A CA 1
ATOM 663 C C . GLN A 1 85 ? 21.109 -10.906 -10.357 1.00 74.50 85 GLN A C 1
ATOM 665 O O . GLN A 1 85 ? 21.763 -11.681 -9.667 1.00 74.50 85 GLN A O 1
ATOM 670 N N . LEU A 1 86 ? 20.629 -11.254 -11.552 1.00 80.00 86 LEU A N 1
ATOM 671 C CA . LEU A 1 86 ? 20.740 -12.605 -12.104 1.00 80.00 86 LEU A CA 1
ATOM 672 C C . LEU A 1 86 ? 22.178 -12.968 -12.503 1.00 80.00 86 LEU A C 1
ATOM 674 O O . LEU A 1 86 ? 22.602 -14.111 -12.342 1.00 80.00 86 LEU A O 1
ATOM 678 N N . TYR A 1 87 ? 22.933 -12.006 -13.031 1.00 81.00 87 TYR A N 1
ATOM 679 C CA . TYR A 1 87 ? 24.289 -12.214 -13.541 1.00 81.00 87 TYR A CA 1
ATOM 680 C C . TYR A 1 87 ? 25.387 -11.782 -12.548 1.00 81.00 87 TYR A C 1
ATOM 682 O O . TYR A 1 87 ? 26.558 -11.754 -12.923 1.00 81.00 87 TYR A O 1
ATOM 690 N N . ASN A 1 88 ? 25.040 -11.532 -11.275 1.00 67.06 88 ASN A N 1
ATOM 691 C CA . ASN A 1 88 ? 25.958 -11.200 -10.172 1.00 67.06 88 ASN A CA 1
ATOM 692 C C . ASN A 1 88 ? 26.900 -10.014 -10.464 1.00 67.06 88 ASN A C 1
ATOM 694 O O . ASN A 1 88 ? 28.113 -10.104 -10.260 1.00 67.06 88 ASN A O 1
ATOM 698 N N . GLN A 1 89 ? 26.361 -8.889 -10.936 1.00 62.31 89 GLN A N 1
ATOM 699 C CA . GLN A 1 89 ? 27.150 -7.666 -11.112 1.00 62.31 89 GLN A CA 1
ATOM 700 C C . GLN A 1 89 ? 27.307 -6.925 -9.773 1.00 62.31 89 GLN A C 1
ATOM 702 O O . GLN A 1 89 ? 26.342 -6.753 -9.033 1.00 62.31 89 GLN A O 1
ATOM 707 N N . ALA A 1 90 ? 28.536 -6.497 -9.457 1.00 47.78 90 ALA A N 1
ATOM 708 C CA . ALA A 1 90 ? 28.886 -5.854 -8.183 1.00 47.78 90 ALA A CA 1
ATOM 709 C C . ALA A 1 90 ? 28.263 -4.457 -7.989 1.00 47.78 90 ALA A C 1
ATOM 711 O O . ALA A 1 90 ? 28.170 -3.988 -6.857 1.00 47.78 90 ALA A O 1
A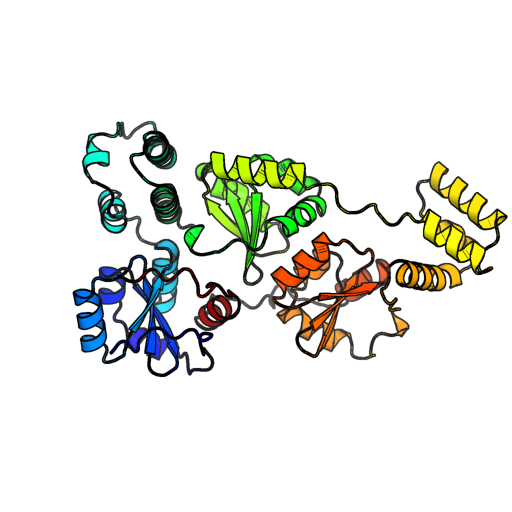TOM 712 N N . ASP A 1 91 ? 27.818 -3.814 -9.071 1.00 50.19 91 ASP A N 1
ATOM 713 C CA . ASP A 1 91 ? 27.059 -2.567 -9.030 1.00 50.19 91 ASP A CA 1
ATOM 714 C C . ASP A 1 91 ? 25.702 -2.790 -9.726 1.00 50.19 91 ASP A C 1
ATOM 716 O O . ASP A 1 91 ? 25.675 -3.098 -10.920 1.00 50.19 91 ASP A O 1
ATOM 720 N N . PRO A 1 92 ? 24.565 -2.692 -9.010 1.00 50.91 92 PRO A N 1
ATOM 721 C CA . PRO A 1 92 ? 23.237 -2.849 -9.598 1.00 50.91 92 PRO A CA 1
ATOM 722 C C . PRO A 1 92 ? 22.820 -1.646 -10.453 1.00 50.91 92 PRO A C 1
ATOM 724 O O . PRO A 1 92 ? 21.750 -1.681 -11.067 1.00 50.91 92 PRO A O 1
ATOM 727 N N . ARG A 1 93 ? 23.612 -0.563 -10.472 1.00 51.81 93 ARG A N 1
ATOM 728 C CA . ARG A 1 93 ? 23.341 0.593 -11.324 1.00 51.81 93 ARG A CA 1
ATOM 729 C C . ARG A 1 93 ? 23.794 0.280 -12.751 1.00 51.81 93 ARG A C 1
ATOM 731 O O . ARG A 1 93 ? 24.965 -0.035 -12.958 1.00 51.81 93 ARG A O 1
ATOM 738 N N . PRO A 1 94 ? 22.898 0.385 -13.746 1.00 55.06 94 PRO A N 1
ATOM 739 C CA . PRO A 1 94 ? 23.288 0.257 -15.141 1.00 55.06 94 PRO A CA 1
ATOM 740 C C . PRO A 1 94 ? 24.426 1.237 -15.455 1.00 55.06 94 PRO A C 1
ATOM 742 O O . PRO A 1 94 ? 24.418 2.356 -14.928 1.00 55.06 94 PRO A O 1
ATOM 745 N N . PRO A 1 95 ? 25.374 0.892 -16.342 1.00 58.03 95 PRO A N 1
ATOM 746 C CA . PRO A 1 95 ? 26.175 1.927 -16.978 1.00 58.03 95 PRO A CA 1
ATOM 747 C C . PRO A 1 95 ? 25.213 2.921 -17.641 1.00 58.03 95 PRO A C 1
ATOM 749 O O . PRO A 1 95 ? 24.285 2.505 -18.342 1.00 58.03 95 PRO A O 1
ATOM 752 N N . SER A 1 96 ? 25.400 4.222 -17.396 1.00 61.66 96 SER A N 1
ATOM 753 C CA . SER A 1 96 ? 24.560 5.252 -18.010 1.00 61.66 96 SER A CA 1
ATOM 754 C C . SER A 1 96 ? 24.681 5.132 -19.522 1.00 61.66 96 SER A C 1
ATOM 756 O O . SER A 1 96 ? 25.763 5.342 -20.077 1.00 61.66 96 SER A O 1
ATOM 758 N N . LEU A 1 97 ? 23.590 4.754 -20.183 1.00 66.06 97 LEU A N 1
ATOM 759 C CA . LEU A 1 97 ? 23.578 4.677 -21.633 1.00 66.06 97 LEU A CA 1
ATOM 760 C C . LEU A 1 97 ? 23.715 6.086 -22.224 1.00 66.06 97 LEU A C 1
ATOM 762 O O . LEU A 1 97 ? 23.079 7.015 -21.717 1.00 66.06 97 LEU A O 1
ATOM 766 N N . PRO A 1 98 ? 24.488 6.249 -23.313 1.00 75.75 98 PRO A N 1
ATOM 767 C CA . PRO A 1 98 ? 24.440 7.465 -24.110 1.00 75.75 98 PRO A CA 1
ATOM 768 C C . PRO A 1 98 ? 23.000 7.757 -24.540 1.00 75.75 98 PRO A C 1
ATOM 770 O O . PRO A 1 98 ? 22.235 6.833 -24.841 1.00 75.75 98 PRO A O 1
ATOM 773 N N . LEU A 1 99 ? 22.629 9.036 -24.578 1.00 77.62 99 LEU A N 1
ATOM 774 C CA . LEU A 1 99 ? 21.264 9.450 -24.892 1.00 77.62 99 LEU A CA 1
ATOM 775 C C . LEU A 1 99 ? 20.823 8.935 -26.268 1.00 77.62 99 LEU A C 1
ATOM 777 O O . LEU A 1 99 ? 19.684 8.521 -26.436 1.00 77.62 99 LEU A O 1
ATOM 781 N N . GLU A 1 100 ? 21.744 8.865 -27.225 1.00 77.62 100 GLU A N 1
ATOM 782 C CA . GLU A 1 100 ? 21.527 8.311 -28.562 1.00 77.62 100 GLU A CA 1
ATOM 783 C C . GLU A 1 100 ? 20.982 6.879 -28.515 1.00 77.62 100 GLU A C 1
ATOM 785 O O . GLU A 1 100 ? 20.079 6.535 -29.277 1.00 77.62 100 GLU A O 1
ATOM 790 N N . VAL A 1 101 ? 21.517 6.058 -27.607 1.00 76.69 101 VAL A N 1
ATOM 791 C CA . VAL A 1 101 ? 21.110 4.659 -27.433 1.00 76.69 101 VAL A CA 1
ATOM 792 C C . VAL A 1 101 ? 19.734 4.589 -26.777 1.00 76.69 101 VAL A C 1
ATOM 794 O O . VAL A 1 101 ? 18.910 3.767 -27.168 1.00 76.69 101 VAL A O 1
ATOM 797 N N . LEU A 1 102 ? 19.453 5.471 -25.814 1.00 76.38 102 LEU A N 1
ATOM 798 C CA . LEU A 1 102 ? 18.135 5.555 -25.177 1.00 76.38 102 LEU A CA 1
ATOM 799 C C . LEU A 1 102 ? 17.042 5.918 -26.188 1.00 76.38 102 LEU A C 1
ATOM 801 O O . LEU A 1 102 ? 15.980 5.299 -26.195 1.00 76.38 102 LEU A O 1
ATOM 805 N N . LEU A 1 103 ? 17.314 6.884 -27.069 1.00 82.00 103 LEU A N 1
ATOM 806 C CA . LEU A 1 103 ? 16.375 7.279 -28.120 1.00 82.00 103 LEU A CA 1
ATOM 807 C C . LEU A 1 103 ? 16.125 6.138 -29.110 1.00 82.00 103 LEU A C 1
ATOM 809 O O . LEU A 1 103 ? 14.972 5.876 -29.444 1.00 82.00 103 LEU A O 1
ATOM 813 N N . ASP A 1 104 ? 17.175 5.411 -29.504 1.00 77.88 104 ASP A N 1
ATOM 814 C CA . ASP A 1 104 ? 17.055 4.227 -30.363 1.00 77.88 104 ASP A CA 1
ATOM 815 C C . ASP A 1 104 ? 16.177 3.139 -29.747 1.00 77.88 104 ASP A C 1
ATOM 817 O O . ASP A 1 104 ? 15.305 2.581 -30.416 1.00 77.88 104 ASP A O 1
ATOM 821 N N . VAL A 1 105 ? 16.387 2.840 -28.462 1.00 73.06 105 VAL A N 1
ATOM 822 C CA . VAL A 1 105 ? 15.602 1.829 -27.739 1.00 73.06 105 VAL A CA 1
ATOM 823 C C . VAL A 1 105 ? 14.116 2.191 -27.732 1.00 73.06 105 VAL A C 1
ATOM 825 O O . VAL A 1 105 ? 13.275 1.297 -27.823 1.00 73.06 105 VAL A O 1
ATOM 828 N N . LEU A 1 106 ? 13.801 3.485 -27.676 1.00 76.25 106 LEU A N 1
ATOM 829 C CA . LEU A 1 106 ? 12.442 4.018 -27.598 1.00 76.25 106 LEU A CA 1
ATOM 830 C C . LEU A 1 106 ? 11.811 4.365 -28.950 1.00 76.25 106 LEU A C 1
ATOM 832 O O . LEU A 1 106 ? 10.680 4.860 -28.987 1.00 76.25 106 LEU A O 1
ATOM 836 N N . GLY A 1 107 ? 12.527 4.126 -30.053 1.00 77.62 107 GLY A N 1
ATOM 837 C CA . GLY A 1 107 ? 12.075 4.494 -31.395 1.00 77.62 107 GLY A CA 1
ATOM 838 C C . GLY A 1 107 ? 11.865 6.001 -31.565 1.00 77.62 107 GLY A C 1
ATOM 839 O O . GLY A 1 107 ? 11.003 6.414 -32.337 1.00 77.62 107 GLY A O 1
ATOM 840 N N . ILE A 1 108 ? 12.602 6.822 -30.813 1.00 82.31 108 ILE A N 1
ATOM 841 C CA . ILE A 1 108 ? 12.533 8.283 -30.881 1.00 82.31 108 ILE A CA 1
ATOM 842 C C . ILE A 1 108 ? 13.533 8.775 -31.931 1.00 82.31 108 ILE A C 1
ATOM 844 O O . ILE A 1 108 ? 14.686 8.341 -31.966 1.00 82.31 108 ILE A O 1
ATOM 848 N N . GLU A 1 109 ? 13.110 9.705 -32.790 1.00 81.19 109 GLU A N 1
ATOM 849 C CA . GLU A 1 109 ? 13.971 10.239 -33.844 1.00 81.19 109 GLU A CA 1
ATOM 850 C C . GLU A 1 109 ? 15.228 10.925 -33.277 1.00 81.19 109 GLU A C 1
ATOM 852 O O . GLU A 1 109 ? 15.154 11.916 -32.547 1.00 81.19 109 GLU A O 1
ATOM 857 N N . LYS A 1 110 ? 16.416 10.470 -33.698 1.00 77.44 110 LYS A N 1
ATOM 858 C CA . LYS A 1 110 ? 17.706 11.076 -33.306 1.00 77.44 110 LYS A CA 1
ATOM 859 C C . LYS A 1 110 ? 17.851 12.535 -33.719 1.00 77.44 110 LYS A C 1
ATOM 861 O O . LYS A 1 110 ? 18.656 13.258 -33.142 1.00 77.44 110 LYS A O 1
ATOM 866 N N . THR A 1 111 ? 17.082 12.989 -34.704 1.00 74.69 111 THR A N 1
ATOM 867 C CA . THR A 1 111 ? 17.048 14.393 -35.131 1.00 74.69 111 THR A CA 1
ATOM 868 C C . THR A 1 111 ? 16.547 15.335 -34.038 1.00 74.69 111 THR A C 1
ATOM 870 O O . THR A 1 111 ? 16.762 16.539 -34.137 1.00 74.69 111 THR A O 1
ATOM 873 N N . LEU A 1 112 ? 15.937 14.820 -32.965 1.00 72.56 112 LEU A N 1
ATOM 874 C CA . LEU A 1 112 ? 15.631 15.612 -31.774 1.00 72.56 112 LEU A CA 1
ATOM 875 C C . LEU A 1 112 ? 16.891 16.034 -31.002 1.00 72.56 112 LEU A C 1
ATOM 877 O O . LEU A 1 112 ? 16.889 17.106 -30.402 1.00 72.56 112 LEU A O 1
ATOM 881 N N . LEU A 1 113 ? 17.996 15.283 -31.099 1.00 70.62 113 LEU A N 1
ATOM 882 C CA . LEU A 1 113 ? 19.296 15.684 -30.537 1.00 70.62 113 LEU A CA 1
ATOM 883 C C . LEU A 1 113 ? 19.888 16.898 -31.255 1.00 70.62 113 LEU A C 1
ATOM 885 O O . LEU A 1 113 ? 20.559 17.714 -30.636 1.00 70.62 113 LEU A O 1
ATOM 889 N N . THR A 1 114 ? 19.638 17.022 -32.561 1.00 66.62 114 THR A N 1
ATOM 890 C CA . THR A 1 114 ? 20.134 18.132 -33.387 1.00 66.62 114 THR A CA 1
ATOM 891 C C . THR A 1 114 ? 19.169 19.315 -33.440 1.00 66.62 114 THR A C 1
ATOM 893 O O . THR A 1 114 ? 19.609 20.443 -33.655 1.00 66.62 114 THR A O 1
ATOM 896 N N . ARG A 1 115 ? 17.863 19.087 -33.234 1.00 55.75 115 ARG A N 1
ATOM 897 C CA . ARG A 1 115 ? 16.823 20.134 -33.157 1.00 55.75 115 ARG A CA 1
ATOM 898 C C . ARG A 1 115 ? 16.631 20.697 -31.741 1.00 55.75 115 ARG A C 1
ATOM 900 O O . ARG A 1 115 ? 16.065 21.777 -31.592 1.00 55.75 115 ARG A O 1
ATOM 907 N N . GLY A 1 116 ? 17.113 19.995 -30.717 1.00 50.00 116 GLY A N 1
ATOM 908 C CA . GLY A 1 116 ? 17.112 20.422 -29.322 1.00 50.00 116 GLY A CA 1
ATOM 909 C C . GLY A 1 116 ? 18.397 21.156 -28.938 1.00 50.00 116 GLY A C 1
ATOM 910 O O . GLY A 1 116 ? 19.489 20.612 -29.015 1.00 50.00 116 GLY A O 1
ATOM 911 N N . GLN A 1 117 ? 18.232 22.396 -28.491 1.00 51.28 117 GLN A N 1
ATOM 912 C CA . GLN A 1 117 ? 19.211 23.316 -27.908 1.00 51.28 117 GLN A CA 1
ATOM 913 C C . GLN A 1 117 ? 19.941 22.747 -26.669 1.00 51.28 117 GLN A C 1
ATOM 915 O O . GLN A 1 117 ? 19.788 23.262 -25.563 1.00 51.28 117 GLN A O 1
ATOM 920 N N . LEU A 1 118 ? 20.761 21.710 -26.823 1.00 51.22 118 LEU A N 1
ATOM 921 C CA . LEU A 1 118 ? 21.718 21.302 -25.797 1.00 51.22 118 LEU A CA 1
ATOM 922 C C . LEU A 1 118 ? 22.891 22.288 -25.829 1.00 51.22 118 LEU A C 1
ATOM 924 O O . LEU A 1 118 ? 23.932 22.005 -26.414 1.00 51.22 118 LEU A O 1
ATOM 928 N N . SER A 1 119 ? 22.726 23.467 -25.218 1.00 47.56 119 SER A N 1
ATOM 929 C CA . SER A 1 119 ? 23.903 24.126 -24.651 1.00 47.56 119 SER A CA 1
ATOM 930 C C . SER A 1 119 ? 24.296 23.272 -23.442 1.00 47.56 119 SER A C 1
ATOM 932 O O . SER A 1 119 ? 23.513 23.218 -22.488 1.00 47.56 119 SER A O 1
ATOM 934 N N . PRO A 1 120 ? 25.433 22.554 -23.464 1.00 43.97 120 PRO A N 1
ATOM 935 C CA . PRO A 1 120 ? 25.771 21.534 -22.465 1.00 43.97 120 PRO A CA 1
ATOM 936 C C . PRO A 1 120 ? 25.924 22.071 -21.032 1.00 43.97 120 PRO A C 1
ATOM 938 O O . PRO A 1 120 ? 26.146 21.301 -20.105 1.00 43.97 120 PRO A O 1
ATOM 941 N N . GLU A 1 121 ? 25.832 23.388 -20.844 1.00 49.19 121 GLU A N 1
ATOM 942 C CA . GLU A 1 121 ? 26.275 24.078 -19.635 1.00 49.19 121 GLU A CA 1
ATOM 943 C C . GLU A 1 121 ? 25.138 24.545 -18.705 1.00 49.19 121 GLU A C 1
ATOM 945 O O . GLU A 1 121 ? 25.435 24.985 -17.599 1.00 49.19 121 GLU A O 1
ATOM 950 N N . THR A 1 122 ? 23.849 24.480 -19.087 1.00 51.09 122 THR A N 1
ATOM 951 C CA . THR A 1 122 ? 22.789 25.163 -18.295 1.00 51.09 122 THR A CA 1
ATOM 952 C C . THR A 1 122 ? 21.437 24.466 -18.108 1.00 51.09 122 THR A C 1
ATOM 954 O O . THR A 1 122 ? 20.673 24.929 -17.262 1.00 51.09 122 THR A O 1
ATOM 957 N N . GLN A 1 123 ? 21.104 23.379 -18.814 1.00 61.47 123 GLN A N 1
ATOM 958 C CA . GLN A 1 123 ? 19.775 22.745 -18.695 1.00 61.47 123 GLN A CA 1
ATOM 959 C C . GLN A 1 123 ? 19.867 21.268 -18.309 1.00 61.47 123 GLN A C 1
ATOM 961 O O . GLN A 1 123 ? 20.679 20.522 -18.854 1.00 61.47 123 GLN A O 1
ATOM 966 N N . SER A 1 124 ? 19.022 20.835 -17.369 1.00 75.00 124 SER A N 1
ATOM 967 C CA . SER A 1 124 ? 18.924 19.425 -16.983 1.00 75.00 124 SER A CA 1
ATOM 968 C C . SER A 1 124 ? 18.214 18.609 -18.073 1.00 75.00 124 SER A C 1
ATOM 970 O O . SER A 1 124 ? 17.291 19.092 -18.731 1.00 75.00 124 SER A O 1
ATOM 972 N N . LEU A 1 125 ? 18.614 17.343 -18.267 1.00 78.94 125 LEU A N 1
ATOM 973 C CA . LEU A 1 125 ? 17.994 16.446 -19.262 1.00 78.94 125 LEU A CA 1
ATOM 974 C C . LEU A 1 125 ? 16.476 16.300 -19.057 1.00 78.94 125 LEU A C 1
ATOM 976 O O . LEU A 1 125 ? 15.724 16.195 -20.023 1.00 78.94 125 LEU A O 1
ATOM 980 N N . SER A 1 126 ? 16.019 16.363 -17.804 1.00 76.62 126 SER A N 1
ATOM 981 C CA . SER A 1 126 ? 14.600 16.361 -17.442 1.00 76.62 126 SER A CA 1
ATOM 982 C C . SER A 1 126 ? 13.826 17.523 -18.076 1.00 76.62 126 SER A C 1
ATOM 984 O O . SER A 1 126 ? 12.729 17.315 -18.595 1.00 76.62 126 SER A O 1
ATOM 986 N N . GLN A 1 127 ? 14.406 18.728 -18.096 1.00 79.31 127 GLN A N 1
ATOM 987 C CA . GLN A 1 127 ? 13.811 19.911 -18.725 1.00 79.31 127 GLN A CA 1
ATOM 988 C C . GLN A 1 127 ? 13.756 19.774 -20.247 1.00 79.31 127 GLN A C 1
ATOM 990 O O . GLN A 1 127 ? 12.744 20.122 -20.857 1.00 79.31 127 GLN A O 1
ATOM 995 N N . VAL A 1 128 ? 14.809 19.219 -20.856 1.00 82.31 128 VAL A N 1
ATOM 996 C CA . VAL A 1 128 ? 14.863 18.976 -22.305 1.00 82.31 128 VAL A CA 1
ATOM 997 C C . VAL A 1 128 ? 13.760 18.006 -22.728 1.00 82.31 128 VAL A C 1
ATOM 999 O O . VAL A 1 128 ? 12.980 18.315 -23.627 1.00 82.31 128 VAL A O 1
ATOM 1002 N N . PHE A 1 129 ? 13.625 16.868 -22.043 1.00 86.00 129 PHE A N 1
ATOM 1003 C CA . PHE A 1 129 ? 12.585 15.889 -22.372 1.00 86.00 129 PHE A CA 1
ATOM 1004 C C . PHE A 1 129 ? 11.184 16.427 -22.101 1.00 86.00 129 PHE A C 1
ATOM 1006 O O . PHE A 1 129 ? 10.259 16.136 -22.854 1.00 86.00 129 PHE A O 1
ATOM 1013 N N . TYR A 1 130 ? 11.006 17.223 -21.044 1.00 82.38 130 TYR A N 1
ATOM 1014 C CA . TYR A 1 130 ? 9.717 17.852 -20.776 1.00 82.38 130 TYR A CA 1
ATOM 1015 C C . TYR A 1 130 ? 9.321 18.843 -21.875 1.00 82.38 130 TYR A C 1
ATOM 1017 O O . TYR A 1 130 ? 8.158 18.875 -22.266 1.00 82.38 130 TYR A O 1
ATOM 1025 N N . LYS A 1 131 ? 10.279 19.591 -22.434 1.00 83.44 131 LYS A N 1
ATOM 1026 C CA . LYS A 1 131 ? 10.035 20.445 -23.602 1.00 83.44 131 LYS A CA 1
ATOM 1027 C C . LYS A 1 131 ? 9.616 19.623 -24.824 1.00 83.44 131 LYS A C 1
ATOM 1029 O O . LYS A 1 131 ? 8.625 19.961 -25.454 1.00 83.44 131 LYS A O 1
ATOM 1034 N N . TRP A 1 132 ? 10.282 18.500 -25.103 1.00 87.94 132 TRP A N 1
ATOM 1035 C CA . TRP A 1 132 ? 9.865 17.593 -26.184 1.00 87.94 132 TRP A CA 1
ATOM 1036 C C . TRP A 1 132 ? 8.454 17.032 -25.982 1.00 87.94 132 TRP A C 1
ATOM 1038 O O . TRP A 1 132 ? 7.724 16.861 -26.953 1.00 87.94 132 TRP A O 1
ATOM 1048 N N . LEU A 1 133 ? 8.057 16.767 -24.734 1.00 85.25 133 LEU A N 1
ATOM 1049 C CA . LEU A 1 133 ? 6.689 16.366 -24.405 1.00 85.25 133 LEU A CA 1
ATOM 1050 C C . LEU A 1 133 ? 5.685 17.510 -24.639 1.00 85.25 133 LEU A C 1
ATOM 1052 O O . LEU A 1 133 ? 4.582 17.249 -25.100 1.00 85.25 133 LEU A O 1
ATOM 1056 N N . GLN A 1 134 ? 6.043 18.759 -24.320 1.00 84.31 134 GLN A N 1
ATOM 1057 C CA . GLN A 1 134 ? 5.189 19.932 -24.563 1.00 84.31 134 GLN A CA 1
ATOM 1058 C C . GLN A 1 134 ? 5.043 20.272 -26.049 1.00 84.31 134 GLN A C 1
ATOM 1060 O O . GLN A 1 134 ? 3.981 20.732 -26.458 1.00 84.31 134 GLN A O 1
ATOM 1065 N N . ASP A 1 135 ? 6.094 20.038 -26.833 1.00 86.69 135 ASP A N 1
ATOM 1066 C CA . ASP A 1 135 ? 6.134 20.272 -28.279 1.00 86.69 135 ASP A CA 1
ATOM 1067 C C . ASP A 1 135 ? 5.543 19.086 -29.083 1.00 86.69 135 ASP A C 1
ATOM 1069 O O . ASP A 1 135 ? 5.710 19.032 -30.303 1.00 86.69 135 ASP A O 1
ATOM 1073 N N . ASP A 1 136 ? 4.902 18.115 -28.413 1.00 85.00 136 ASP A N 1
ATOM 1074 C CA . ASP A 1 136 ? 4.336 16.881 -28.989 1.00 85.00 136 ASP A CA 1
ATOM 1075 C C . ASP A 1 136 ? 5.343 16.039 -29.810 1.00 85.00 136 ASP A C 1
ATOM 1077 O O . ASP A 1 136 ? 4.972 15.258 -30.687 1.00 85.00 136 ASP A O 1
ATOM 1081 N N . GLN A 1 137 ? 6.643 16.169 -29.525 1.00 85.56 137 GLN A N 1
ATOM 1082 C CA . GLN A 1 137 ? 7.720 15.441 -30.213 1.00 85.56 137 GLN A CA 1
ATOM 1083 C C . GLN A 1 137 ? 7.922 14.024 -29.669 1.00 85.56 137 GLN A C 1
ATOM 1085 O O . GLN A 1 137 ? 8.450 13.157 -30.363 1.00 85.56 137 GLN A O 1
ATOM 1090 N N . ILE A 1 138 ? 7.517 13.794 -28.420 1.00 85.06 138 ILE A N 1
ATOM 1091 C CA . ILE A 1 138 ? 7.493 12.481 -27.779 1.00 85.06 138 ILE A CA 1
ATOM 1092 C C . ILE A 1 138 ? 6.172 12.299 -27.037 1.00 85.06 138 ILE A C 1
ATOM 1094 O O . ILE A 1 138 ? 5.588 13.245 -26.513 1.00 85.06 138 ILE A O 1
ATOM 1098 N N . THR A 1 139 ? 5.709 11.058 -26.951 1.00 82.75 139 THR A N 1
ATOM 1099 C CA . THR A 1 139 ? 4.507 10.714 -26.183 1.00 82.75 139 THR A CA 1
ATOM 1100 C C . THR A 1 139 ? 4.772 10.726 -24.675 1.00 82.75 139 THR A C 1
ATOM 1102 O O . THR A 1 139 ? 5.910 10.630 -24.214 1.00 82.75 139 THR A O 1
ATOM 1105 N N . THR A 1 140 ? 3.707 10.757 -23.864 1.00 78.12 140 THR A N 1
ATOM 1106 C CA . THR A 1 140 ? 3.824 10.621 -22.400 1.00 78.12 140 THR A CA 1
ATOM 1107 C C . THR A 1 140 ? 4.490 9.306 -21.975 1.00 78.12 140 THR A C 1
ATOM 1109 O O . THR A 1 140 ? 5.256 9.300 -21.012 1.00 78.12 140 THR A O 1
ATOM 1112 N N . ALA A 1 141 ? 4.230 8.210 -22.697 1.00 75.69 141 ALA A N 1
ATOM 1113 C CA . ALA A 1 141 ? 4.848 6.909 -22.440 1.00 75.69 141 ALA A CA 1
ATOM 1114 C C . ALA A 1 141 ? 6.360 6.950 -22.715 1.00 75.69 141 ALA A C 1
ATOM 1116 O O . ALA A 1 141 ? 7.158 6.588 -21.854 1.00 75.69 141 ALA A O 1
ATOM 1117 N N . GLN A 1 142 ? 6.762 7.496 -23.868 1.00 81.69 142 GLN A N 1
ATOM 1118 C CA . GLN A 1 142 ? 8.174 7.689 -24.220 1.00 81.69 142 GLN A CA 1
ATOM 1119 C C . GLN A 1 142 ? 8.895 8.612 -23.234 1.00 81.69 142 GLN A C 1
ATOM 1121 O O . GLN A 1 142 ? 10.004 8.300 -22.807 1.00 81.69 142 GLN A O 1
ATOM 1126 N N . TRP A 1 143 ? 8.258 9.709 -22.814 1.00 84.62 143 TRP A N 1
ATOM 1127 C CA . TRP A 1 143 ? 8.798 10.579 -21.772 1.00 84.62 143 TRP A CA 1
ATOM 1128 C C . TRP A 1 143 ? 8.991 9.816 -20.458 1.00 84.62 143 TRP A C 1
ATOM 1130 O O . TRP A 1 143 ? 10.085 9.834 -19.903 1.00 84.62 143 TRP A O 1
ATOM 1140 N N . SER A 1 144 ? 7.972 9.091 -19.977 1.00 75.56 144 SER A N 1
ATOM 1141 C CA . SER A 1 144 ? 8.070 8.323 -18.727 1.00 75.56 144 SER A CA 1
ATOM 1142 C C . SER A 1 144 ? 9.200 7.298 -18.800 1.00 75.56 144 SER A C 1
ATOM 1144 O O . SER A 1 144 ? 9.987 7.199 -17.864 1.00 75.56 144 SER A O 1
ATOM 1146 N N . GLN A 1 145 ? 9.339 6.605 -19.931 1.00 76.25 145 GLN A N 1
ATOM 1147 C CA . GLN A 1 145 ? 10.415 5.647 -20.163 1.00 76.25 145 GLN A CA 1
ATOM 1148 C C . GLN A 1 145 ? 11.797 6.311 -20.190 1.00 76.25 145 GLN A C 1
ATOM 1150 O O . GLN A 1 145 ? 12.699 5.808 -19.524 1.00 76.25 145 GLN A O 1
ATOM 1155 N N . LEU A 1 146 ? 11.965 7.461 -20.854 1.00 82.25 146 LEU A N 1
ATOM 1156 C CA . LEU A 1 146 ? 13.213 8.237 -20.814 1.00 82.25 146 LEU A CA 1
ATOM 1157 C C . LEU A 1 146 ? 13.590 8.627 -19.382 1.00 82.25 146 LEU A C 1
ATOM 1159 O O . LEU A 1 146 ? 14.721 8.396 -18.954 1.00 82.25 146 LEU A O 1
ATOM 1163 N N . MET A 1 147 ? 12.638 9.169 -18.621 1.00 79.00 147 MET A N 1
ATOM 1164 C CA . MET A 1 147 ? 12.862 9.553 -17.226 1.00 79.00 147 MET A CA 1
ATOM 1165 C C . MET A 1 147 ? 13.239 8.344 -16.369 1.00 79.00 147 MET A C 1
ATOM 1167 O O . MET A 1 147 ? 14.198 8.387 -15.601 1.00 79.00 147 MET A O 1
ATOM 1171 N N . SER A 1 148 ? 12.528 7.235 -16.536 1.00 72.44 148 SER A N 1
ATOM 1172 C CA . SER A 1 148 ? 12.808 5.977 -15.855 1.00 72.44 148 SER A CA 1
ATOM 1173 C C . SER A 1 148 ? 14.170 5.386 -16.202 1.00 72.44 148 SER A C 1
ATOM 1175 O O . SER A 1 148 ? 14.804 4.794 -15.334 1.00 72.44 148 SER A O 1
ATOM 1177 N N . MET A 1 149 ? 14.645 5.555 -17.437 1.00 74.12 149 MET A N 1
ATOM 1178 C CA . MET A 1 149 ? 15.975 5.110 -17.852 1.00 74.12 149 MET A CA 1
ATOM 1179 C C . MET A 1 149 ? 17.082 6.001 -17.284 1.00 74.12 149 MET A C 1
ATOM 1181 O O . MET A 1 149 ? 18.056 5.475 -16.758 1.00 74.12 149 MET A O 1
ATOM 1185 N N . VAL A 1 150 ? 16.923 7.328 -17.341 1.00 75.38 150 VAL A N 1
ATOM 1186 C CA . VAL A 1 150 ? 17.931 8.286 -16.848 1.00 75.38 150 VAL A CA 1
ATOM 1187 C C . VAL A 1 150 ? 18.059 8.251 -15.326 1.00 75.38 150 VAL A C 1
ATOM 1189 O O . VAL A 1 150 ? 19.166 8.326 -14.799 1.00 75.38 150 VAL A O 1
ATOM 1192 N N . TYR A 1 151 ? 16.938 8.113 -14.618 1.00 70.75 151 TYR A N 1
ATOM 1193 C CA . TYR A 1 151 ? 16.898 8.149 -13.155 1.00 70.75 151 TYR A CA 1
ATOM 1194 C C . TYR A 1 151 ? 16.755 6.763 -12.507 1.00 70.75 151 TYR A C 1
ATOM 1196 O O . TYR A 1 151 ? 16.650 6.665 -11.286 1.00 70.75 151 TYR A O 1
ATOM 1204 N N . TYR A 1 152 ? 16.762 5.690 -13.303 1.00 67.44 152 TYR A N 1
ATOM 1205 C CA . TYR A 1 152 ? 16.607 4.300 -12.852 1.00 67.44 152 TYR A CA 1
ATOM 1206 C C . TYR A 1 152 ? 15.338 4.038 -12.029 1.00 67.44 152 TYR A C 1
ATOM 1208 O O . TYR A 1 152 ? 15.347 3.282 -11.057 1.00 67.44 152 TYR A O 1
ATOM 1216 N N . LEU A 1 153 ? 14.227 4.645 -12.441 1.00 68.44 153 LEU A N 1
ATOM 1217 C CA . LEU A 1 153 ? 12.932 4.526 -11.772 1.00 68.44 153 LEU A CA 1
ATOM 1218 C C . LEU A 1 153 ? 11.982 3.588 -12.533 1.00 68.44 153 LEU A C 1
ATOM 1220 O O . LEU A 1 153 ? 12.113 3.445 -13.750 1.00 68.44 153 LEU A O 1
ATOM 1224 N N . PRO A 1 154 ? 11.018 2.932 -11.868 1.00 63.72 154 PRO A N 1
ATOM 1225 C CA . PRO A 1 154 ? 9.928 2.224 -12.543 1.00 63.72 154 PRO A CA 1
ATOM 1226 C C . PRO A 1 154 ? 9.040 3.176 -13.368 1.00 63.72 154 PRO A C 1
ATOM 1228 O O . PRO A 1 154 ? 8.894 4.348 -13.019 1.00 63.72 154 PRO A O 1
ATOM 1231 N N . THR A 1 155 ? 8.459 2.683 -14.470 1.00 64.69 155 THR A N 1
ATOM 1232 C CA . THR A 1 155 ? 7.484 3.428 -15.291 1.00 64.69 155 THR A CA 1
ATOM 1233 C C . THR A 1 155 ? 6.052 3.095 -14.889 1.00 64.69 155 THR A C 1
ATOM 1235 O O . THR A 1 155 ? 5.762 2.008 -14.389 1.00 64.69 155 THR A O 1
ATOM 1238 N N . LYS A 1 156 ? 5.135 4.032 -15.153 1.00 58.50 156 LYS A N 1
ATOM 1239 C CA . LYS A 1 156 ? 3.705 3.872 -14.861 1.00 58.50 156 LYS A CA 1
ATOM 1240 C C . LYS A 1 156 ? 3.030 2.791 -15.716 1.00 58.50 156 LYS A C 1
ATOM 1242 O O . LYS A 1 156 ? 2.134 2.125 -15.219 1.00 58.50 156 LYS A O 1
ATOM 1247 N N . ASP A 1 157 ? 3.457 2.594 -16.965 1.00 54.66 157 ASP A N 1
ATOM 1248 C CA . ASP A 1 157 ? 2.807 1.655 -17.904 1.00 54.66 157 ASP A CA 1
ATOM 1249 C C . ASP A 1 157 ? 2.836 0.190 -17.429 1.00 54.66 157 ASP A C 1
ATOM 1251 O O . ASP A 1 157 ? 2.075 -0.640 -17.914 1.00 54.66 157 ASP A O 1
ATOM 1255 N N . ILE A 1 158 ? 3.693 -0.118 -16.453 1.00 46.41 158 ILE A N 1
ATOM 1256 C CA . ILE A 1 158 ? 3.872 -1.451 -15.869 1.00 46.41 158 ILE A CA 1
ATOM 1257 C C . ILE A 1 158 ? 2.852 -1.717 -14.759 1.00 46.41 158 ILE A C 1
ATOM 1259 O O . ILE A 1 158 ? 2.696 -2.855 -14.335 1.00 46.41 158 ILE A O 1
ATOM 1263 N N . ILE A 1 159 ? 2.169 -0.686 -14.256 1.00 46.81 159 ILE A N 1
ATOM 1264 C CA . ILE A 1 159 ? 1.322 -0.826 -13.080 1.00 46.81 159 ILE A CA 1
ATOM 1265 C C . ILE A 1 159 ? -0.001 -0.121 -13.344 1.00 46.81 159 ILE A C 1
ATOM 1267 O O . ILE A 1 159 ? -0.090 1.109 -13.359 1.00 46.81 159 ILE A O 1
ATOM 1271 N N . GLN A 1 160 ? -1.041 -0.919 -13.598 1.00 45.69 160 GLN A N 1
ATOM 1272 C CA . GLN A 1 160 ? -2.400 -0.404 -13.566 1.00 45.69 160 GLN A CA 1
ATOM 1273 C C . GLN A 1 160 ? -2.618 0.104 -12.144 1.00 45.69 160 GLN A C 1
ATOM 1275 O O . GLN A 1 160 ? -2.502 -0.686 -11.209 1.00 45.69 160 GLN A O 1
ATOM 1280 N N . PRO A 1 161 ? -2.871 1.408 -11.951 1.00 44.94 161 PRO A N 1
ATOM 1281 C CA . PRO A 1 161 ? -3.169 1.895 -10.624 1.00 44.94 161 PRO A CA 1
ATOM 1282 C C . PRO A 1 161 ? -4.431 1.170 -10.157 1.00 44.94 161 PRO A C 1
ATOM 1284 O O . PRO A 1 161 ? -5.487 1.294 -10.786 1.00 44.94 161 PRO A O 1
ATOM 1287 N N . SER A 1 162 ? -4.328 0.446 -9.046 1.00 49.09 162 SER A N 1
ATOM 1288 C CA . SER A 1 162 ? -5.463 0.209 -8.160 1.00 49.09 162 SER A CA 1
ATOM 1289 C C . SER A 1 162 ? -6.181 1.543 -7.958 1.00 49.09 162 SER A C 1
ATOM 1291 O O . SER A 1 162 ? -5.574 2.622 -8.002 1.00 49.09 162 SER A O 1
ATOM 1293 N N . SER A 1 163 ? -7.509 1.504 -7.859 1.00 49.38 163 SER A N 1
ATOM 1294 C CA . SER A 1 163 ? -8.309 2.723 -7.879 1.00 49.38 163 SER A CA 1
ATOM 1295 C C . SER A 1 163 ? -7.797 3.721 -6.837 1.00 49.38 163 SER A C 1
ATOM 1297 O O . SER A 1 163 ? -7.818 3.438 -5.648 1.00 49.38 163 SER A O 1
ATOM 1299 N N . ILE A 1 164 ? -7.400 4.906 -7.313 1.00 50.44 164 ILE A N 1
ATOM 1300 C CA . ILE A 1 164 ? -6.840 6.096 -6.626 1.00 50.44 164 ILE A CA 1
ATOM 1301 C C . ILE A 1 164 ? -7.579 6.515 -5.320 1.00 50.44 164 ILE A C 1
ATOM 1303 O O . ILE A 1 164 ? -7.133 7.402 -4.592 1.00 50.44 164 ILE A O 1
ATOM 1307 N N . ASN A 1 165 ? -8.706 5.878 -5.002 1.00 50.91 165 ASN A N 1
ATOM 1308 C CA . ASN A 1 165 ? -9.595 6.130 -3.869 1.00 50.91 165 ASN A CA 1
ATOM 1309 C C . ASN A 1 165 ? -8.948 5.842 -2.501 1.00 50.91 165 ASN A C 1
ATOM 1311 O O . ASN A 1 165 ? -9.251 6.522 -1.523 1.00 50.91 165 ASN A O 1
ATOM 1315 N N . THR A 1 166 ? -8.019 4.894 -2.451 1.00 53.88 166 THR A N 1
ATOM 1316 C CA . THR A 1 166 ? -7.463 4.310 -1.227 1.00 53.88 166 THR A CA 1
ATOM 1317 C C . THR A 1 166 ? -6.476 5.232 -0.481 1.00 53.88 166 THR A C 1
ATOM 1319 O O . THR A 1 166 ? -6.280 5.135 0.726 1.00 53.88 166 THR A O 1
ATOM 1322 N N . LEU A 1 167 ? -5.861 6.200 -1.169 1.00 58.75 167 LEU A N 1
ATOM 1323 C CA . LEU A 1 167 ? -4.646 6.879 -0.680 1.00 58.75 167 LEU A CA 1
ATOM 1324 C C . LEU A 1 167 ? -4.863 8.258 -0.061 1.00 58.75 167 LEU A C 1
ATOM 1326 O O . LEU A 1 167 ? -3.968 8.765 0.612 1.00 58.75 167 LEU A O 1
ATOM 1330 N N . ALA A 1 168 ? -6.046 8.857 -0.233 1.00 57.69 168 ALA A N 1
ATOM 1331 C CA . ALA A 1 168 ? -6.404 10.043 0.549 1.00 57.69 168 ALA A CA 1
ATOM 1332 C C . ALA A 1 168 ? -6.389 9.712 2.054 1.00 57.69 168 ALA A C 1
ATOM 1334 O O . ALA A 1 168 ? -5.852 10.481 2.843 1.00 57.69 168 ALA A O 1
ATOM 1335 N N . ALA A 1 169 ? -6.839 8.504 2.416 1.00 59.47 169 ALA A N 1
ATOM 1336 C CA . ALA A 1 169 ? -6.765 7.989 3.778 1.00 59.47 169 ALA A CA 1
ATOM 1337 C C . ALA A 1 169 ? -5.311 7.830 4.260 1.00 59.47 169 ALA A C 1
ATOM 1339 O O . ALA A 1 169 ? -5.011 8.185 5.394 1.00 59.47 169 ALA A O 1
ATOM 1340 N N . PHE A 1 170 ? -4.389 7.382 3.393 1.00 64.81 170 PHE A N 1
ATOM 1341 C CA . PHE A 1 170 ? -2.955 7.296 3.711 1.00 64.81 170 PHE A CA 1
ATOM 1342 C C . PHE A 1 170 ? -2.349 8.662 4.067 1.00 64.81 170 PHE A C 1
ATOM 1344 O O . PHE A 1 170 ? -1.572 8.769 5.012 1.00 64.81 170 PHE A O 1
ATOM 1351 N N . LEU A 1 171 ? -2.730 9.721 3.349 1.00 63.78 171 LEU A N 1
ATOM 1352 C CA . LEU A 1 171 ? -2.261 11.081 3.633 1.00 63.78 171 LEU A CA 1
ATOM 1353 C C . LEU A 1 171 ? -2.862 11.682 4.912 1.00 63.78 171 LEU A C 1
ATOM 1355 O O . LEU A 1 171 ? -2.254 12.577 5.498 1.00 63.78 171 LEU A O 1
ATOM 1359 N N . ASP A 1 172 ? -4.025 11.199 5.348 1.00 60.31 172 ASP A N 1
ATOM 1360 C CA . ASP A 1 172 ? -4.669 11.634 6.592 1.00 60.31 172 ASP A CA 1
ATOM 1361 C C . ASP A 1 172 ? -4.102 10.936 7.841 1.00 60.31 172 ASP A C 1
ATOM 1363 O O . ASP A 1 172 ? -4.309 11.411 8.958 1.00 60.31 172 ASP A O 1
ATOM 1367 N N . ILE A 1 173 ? -3.336 9.853 7.669 1.00 61.06 173 ILE A N 1
ATOM 1368 C CA . ILE A 1 173 ? -2.706 9.109 8.772 1.00 61.06 173 ILE A CA 1
ATOM 1369 C C . ILE A 1 173 ? -1.555 9.888 9.417 1.00 61.06 173 ILE A C 1
ATOM 1371 O O . ILE A 1 173 ? -1.304 9.724 10.611 1.00 61.06 173 ILE A O 1
ATOM 1375 N N . ASP A 1 174 ? -0.899 10.786 8.676 1.00 59.78 174 ASP A N 1
ATOM 1376 C CA . ASP A 1 174 ? 0.121 11.671 9.235 1.00 59.78 174 ASP A CA 1
ATOM 1377 C C . ASP A 1 174 ? 0.024 13.102 8.654 1.00 59.78 174 ASP A C 1
ATOM 1379 O O . ASP A 1 174 ? 0.372 13.357 7.494 1.00 59.78 174 ASP A O 1
ATOM 1383 N N . PRO A 1 175 ? -0.396 14.085 9.474 1.00 61.25 175 PRO A N 1
ATOM 1384 C CA . PRO A 1 175 ? -0.452 15.493 9.090 1.00 61.25 175 PRO A CA 1
ATOM 1385 C C . PRO A 1 175 ? 0.889 16.086 8.635 1.00 61.25 175 PRO A C 1
ATOM 1387 O O . PRO A 1 175 ? 0.887 17.098 7.928 1.00 61.25 175 PRO A O 1
ATOM 1390 N N . ALA A 1 176 ? 2.028 15.516 9.047 1.00 59.84 176 ALA A N 1
ATOM 1391 C CA . ALA A 1 176 ? 3.345 15.914 8.557 1.00 59.84 176 ALA A CA 1
ATOM 1392 C C . ALA A 1 176 ? 3.528 15.496 7.093 1.00 59.84 176 ALA A C 1
ATOM 1394 O O . ALA A 1 176 ? 3.925 16.331 6.277 1.00 59.84 176 ALA A O 1
ATOM 1395 N N . LEU A 1 177 ? 3.119 14.271 6.734 1.00 61.00 177 LEU A N 1
ATOM 1396 C CA . LEU A 1 177 ? 3.108 13.805 5.343 1.00 61.00 177 LEU A CA 1
ATOM 1397 C C . LEU A 1 177 ? 2.237 14.708 4.484 1.00 61.00 177 LEU A C 1
ATOM 1399 O O . LEU A 1 177 ? 2.688 15.145 3.429 1.00 61.00 177 LEU A O 1
ATOM 1403 N N . ARG A 1 178 ? 1.048 15.082 4.979 1.00 64.81 178 ARG A N 1
ATOM 1404 C CA . ARG A 1 178 ? 0.108 15.979 4.288 1.00 64.81 178 ARG A CA 1
ATOM 1405 C C . ARG A 1 178 ? 0.711 17.342 3.919 1.00 64.81 178 ARG A C 1
ATOM 1407 O O . ARG A 1 178 ? 0.367 17.893 2.873 1.00 64.81 178 ARG A O 1
ATOM 1414 N N . ARG A 1 179 ? 1.617 17.893 4.737 1.00 62.53 179 ARG A N 1
ATOM 1415 C CA . ARG A 1 179 ? 2.306 19.167 4.435 1.00 62.53 179 ARG A CA 1
ATOM 1416 C C . ARG A 1 179 ? 3.391 19.014 3.370 1.00 62.53 179 ARG A C 1
ATOM 1418 O O . ARG A 1 179 ? 3.679 19.976 2.662 1.00 62.53 179 ARG A O 1
ATOM 1425 N N . GLU A 1 180 ? 3.965 17.823 3.235 1.00 59.81 180 GLU A N 1
ATOM 1426 C CA . GLU A 1 180 ? 5.064 17.534 2.309 1.00 59.81 180 GLU A CA 1
ATOM 1427 C C . GLU A 1 180 ? 4.598 17.043 0.918 1.00 59.81 180 GLU A C 1
ATOM 1429 O O . GLU A 1 180 ? 5.374 17.095 -0.035 1.00 59.81 180 GLU A O 1
ATOM 1434 N N . VAL A 1 181 ? 3.310 16.698 0.744 1.00 58.75 181 VAL A N 1
ATOM 1435 C CA . VAL A 1 181 ? 2.664 16.258 -0.529 1.00 58.75 181 VAL A CA 1
ATOM 1436 C C . VAL A 1 181 ? 2.733 17.298 -1.664 1.00 58.75 181 VAL A C 1
ATOM 1438 O O . VAL A 1 181 ? 2.383 17.029 -2.819 1.00 58.75 181 VAL A O 1
ATOM 1441 N N . GLN A 1 182 ? 3.193 18.527 -1.403 1.00 62.09 182 GLN A N 1
ATOM 1442 C CA . GLN A 1 182 ? 3.304 19.534 -2.462 1.00 62.09 182 GLN A CA 1
ATOM 1443 C C . GLN A 1 182 ? 4.226 19.089 -3.607 1.00 62.09 182 GLN A C 1
ATOM 1445 O O . GLN A 1 182 ? 3.919 19.419 -4.753 1.00 62.09 182 GLN A O 1
ATOM 1450 N N . SER A 1 183 ? 5.250 18.264 -3.357 1.00 65.81 183 SER A N 1
ATOM 1451 C CA . SER A 1 183 ? 6.178 17.799 -4.401 1.00 65.81 183 SER A CA 1
ATOM 1452 C C . SER A 1 183 ? 6.040 16.327 -4.816 1.00 65.81 183 SER A C 1
ATOM 1454 O O . SER A 1 183 ? 6.607 15.941 -5.838 1.00 65.81 183 SER A O 1
ATOM 1456 N N . TYR A 1 184 ? 5.258 15.510 -4.103 1.00 79.19 184 TYR A N 1
ATOM 1457 C CA . TYR A 1 184 ? 5.075 14.087 -4.421 1.00 79.19 184 TYR A CA 1
ATOM 1458 C C . TYR A 1 184 ? 3.697 13.555 -3.987 1.00 79.19 184 TYR A C 1
ATOM 1460 O O . TYR A 1 184 ? 3.067 14.137 -3.113 1.00 79.19 184 TYR A O 1
ATOM 1468 N N . ILE A 1 185 ? 3.193 12.487 -4.616 1.00 76.62 185 ILE A N 1
ATOM 1469 C CA . ILE A 1 185 ? 1.863 11.903 -4.348 1.00 76.62 185 ILE A CA 1
ATOM 1470 C C . ILE A 1 185 ? 1.978 10.380 -4.198 1.00 76.62 185 ILE A C 1
ATOM 1472 O O . ILE A 1 185 ? 2.463 9.742 -5.129 1.00 76.62 185 ILE A O 1
ATOM 1476 N N . PRO A 1 186 ? 1.493 9.765 -3.107 1.00 77.31 186 PRO A N 1
ATOM 1477 C CA . PRO A 1 186 ? 1.299 8.315 -3.046 1.00 77.31 186 PRO A CA 1
ATOM 1478 C C . PRO A 1 186 ? 0.334 7.852 -4.149 1.00 77.31 186 PRO A C 1
ATOM 1480 O O . PRO A 1 186 ? -0.754 8.406 -4.279 1.00 77.31 186 PRO A O 1
ATOM 1483 N N . LEU A 1 187 ? 0.720 6.864 -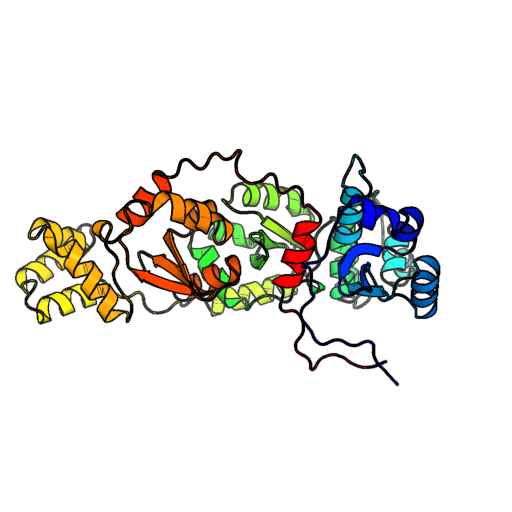4.955 1.00 74.19 187 LEU A N 1
ATOM 1484 C CA . LEU A 1 187 ? -0.031 6.453 -6.147 1.00 74.19 187 LEU A CA 1
ATOM 1485 C C . LEU A 1 187 ? -0.802 5.144 -5.988 1.00 74.19 187 LEU A C 1
ATOM 1487 O O . LEU A 1 187 ? -1.950 5.102 -6.419 1.00 74.19 187 LEU A O 1
ATOM 1491 N N . TRP A 1 188 ? -0.176 4.105 -5.425 1.00 71.06 188 TRP A N 1
ATOM 1492 C CA . TRP A 1 188 ? -0.776 2.794 -5.118 1.00 71.06 188 TRP A CA 1
ATOM 1493 C C . TRP A 1 188 ? 0.194 1.935 -4.296 1.00 71.06 188 TRP A C 1
ATOM 1495 O O . TRP A 1 188 ? 1.388 2.245 -4.196 1.00 71.06 188 TRP A O 1
ATOM 1505 N N . TRP A 1 189 ? -0.315 0.837 -3.744 1.00 71.56 189 TRP A N 1
ATOM 1506 C CA . TRP A 1 189 ? 0.475 -0.222 -3.125 1.00 71.56 189 TRP A CA 1
ATOM 1507 C C . TRP A 1 189 ? 0.627 -1.405 -4.077 1.00 71.56 189 TRP 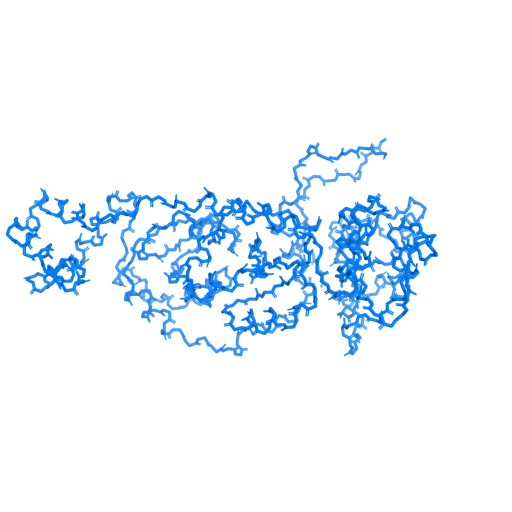A C 1
ATOM 1509 O O . TRP A 1 189 ? -0.331 -1.840 -4.701 1.00 71.56 189 TRP A O 1
ATOM 1519 N N . ALA A 1 190 ? 1.839 -1.945 -4.188 1.00 65.81 190 ALA A N 1
ATOM 1520 C CA . ALA A 1 190 ? 2.043 -3.255 -4.800 1.00 65.81 190 ALA A CA 1
ATOM 1521 C C . ALA A 1 190 ? 3.159 -3.993 -4.061 1.00 65.81 190 ALA A C 1
ATOM 1523 O O . ALA A 1 190 ? 4.236 -3.431 -3.844 1.00 65.81 190 ALA A O 1
ATOM 1524 N N . ASN A 1 191 ? 2.909 -5.245 -3.669 1.00 62.16 191 ASN A N 1
ATOM 1525 C CA . ASN A 1 191 ? 3.866 -6.109 -2.964 1.00 62.16 191 ASN A CA 1
ATOM 1526 C C . ASN A 1 191 ? 4.548 -5.409 -1.783 1.00 62.16 191 ASN A C 1
ATOM 1528 O O . ASN A 1 191 ? 5.776 -5.277 -1.735 1.00 62.16 191 ASN A O 1
ATOM 1532 N N . HIS A 1 192 ? 3.735 -4.880 -0.867 1.00 66.25 192 HIS A N 1
ATOM 1533 C CA . HIS A 1 192 ? 4.197 -4.157 0.324 1.00 66.25 192 HIS A CA 1
ATOM 1534 C C . HIS A 1 192 ? 5.086 -2.933 0.027 1.00 66.25 192 HIS A C 1
ATOM 1536 O O . HIS A 1 192 ? 5.778 -2.433 0.916 1.00 66.25 192 HIS A O 1
ATOM 1542 N N . THR A 1 193 ? 5.082 -2.445 -1.217 1.00 73.44 193 THR A N 1
ATOM 1543 C CA . THR A 1 193 ? 5.797 -1.243 -1.641 1.00 73.44 193 THR A CA 1
ATOM 1544 C C . THR A 1 193 ? 4.792 -0.176 -2.033 1.00 73.44 193 THR A C 1
ATOM 1546 O O . THR A 1 193 ? 3.956 -0.381 -2.911 1.00 73.44 193 THR A O 1
ATOM 1549 N N . LEU A 1 194 ? 4.898 0.980 -1.392 1.00 77.50 194 LEU A N 1
ATOM 1550 C CA . LEU A 1 194 ? 4.138 2.162 -1.741 1.00 77.50 194 LEU A CA 1
ATOM 1551 C C . LEU A 1 194 ? 4.833 2.890 -2.886 1.00 77.50 194 LEU A C 1
ATOM 1553 O O . LEU A 1 194 ? 5.964 3.369 -2.758 1.00 77.50 194 LEU A O 1
ATOM 1557 N N . PHE A 1 195 ? 4.148 2.984 -4.015 1.00 78.75 195 PHE A N 1
ATOM 1558 C CA . PHE A 1 195 ? 4.632 3.734 -5.159 1.00 78.75 195 PHE A CA 1
ATOM 1559 C C . PHE A 1 195 ? 4.270 5.203 -5.004 1.00 78.75 195 PHE A C 1
ATOM 1561 O O . PHE A 1 195 ? 3.134 5.548 -4.691 1.00 78.75 195 PHE A O 1
ATOM 1568 N N . ILE A 1 196 ? 5.245 6.080 -5.216 1.00 82.19 196 ILE A N 1
ATOM 1569 C CA . ILE A 1 196 ? 5.126 7.515 -4.974 1.00 82.19 196 ILE A CA 1
ATOM 1570 C C . ILE A 1 196 ? 5.482 8.262 -6.253 1.00 82.19 196 ILE A C 1
ATOM 1572 O O . ILE A 1 196 ? 6.588 8.158 -6.773 1.00 82.19 196 ILE A O 1
ATOM 1576 N N . GLY A 1 197 ? 4.537 9.043 -6.751 1.00 82.50 197 GLY A N 1
ATOM 1577 C CA . GLY A 1 197 ? 4.672 9.883 -7.924 1.00 82.50 197 GLY A CA 1
ATOM 1578 C C . GLY A 1 197 ? 5.398 11.177 -7.601 1.00 82.50 197 GLY A C 1
ATOM 1579 O O . GLY A 1 197 ? 4.979 11.910 -6.710 1.00 82.50 197 GLY A O 1
ATOM 1580 N N . ILE A 1 198 ? 6.434 11.491 -8.366 1.00 84.81 198 ILE A N 1
ATOM 1581 C CA . ILE A 1 198 ? 7.166 12.759 -8.319 1.00 84.81 198 ILE A CA 1
ATOM 1582 C C . ILE A 1 198 ? 7.111 13.428 -9.693 1.00 84.81 198 ILE A C 1
ATOM 1584 O O . ILE A 1 198 ? 7.147 12.745 -10.714 1.00 84.81 198 ILE A O 1
ATOM 1588 N N . SER A 1 199 ? 7.022 14.757 -9.743 1.00 81.19 199 SER A N 1
ATOM 1589 C CA . SER A 1 199 ? 7.109 15.507 -11.011 1.00 81.19 199 SER A CA 1
ATOM 1590 C C . SER A 1 199 ? 8.510 16.018 -11.313 1.00 81.19 199 SER A C 1
ATOM 1592 O O . SER A 1 199 ? 8.830 16.276 -12.468 1.00 81.19 199 SER A O 1
ATOM 1594 N N . GLU A 1 200 ? 9.341 16.163 -10.281 1.00 82.69 200 GLU A N 1
ATOM 1595 C CA . GLU A 1 200 ? 10.679 16.739 -10.373 1.00 82.69 200 GLU A CA 1
ATOM 1596 C C . GLU A 1 200 ? 11.728 15.687 -9.991 1.00 82.69 200 GLU A C 1
ATOM 1598 O O . GLU A 1 200 ? 11.944 15.423 -8.806 1.00 82.69 200 GLU A O 1
ATOM 1603 N N . PRO A 1 201 ? 12.401 15.077 -10.977 1.00 77.62 201 PRO A N 1
ATOM 1604 C CA . PRO A 1 201 ? 13.432 14.070 -10.732 1.00 77.62 201 PRO A CA 1
ATOM 1605 C C . PRO A 1 201 ? 14.616 14.598 -9.919 1.00 77.62 201 PRO A C 1
ATOM 1607 O O . PRO A 1 201 ? 15.229 13.857 -9.159 1.00 77.62 201 PRO A O 1
ATOM 1610 N N . ASP A 1 202 ? 14.923 15.890 -10.025 1.00 79.44 202 ASP A N 1
ATOM 1611 C CA . ASP A 1 202 ? 16.019 16.505 -9.270 1.00 79.44 202 ASP A CA 1
ATOM 1612 C C . ASP A 1 202 ? 15.746 16.473 -7.749 1.00 79.44 202 ASP A C 1
ATOM 1614 O O . ASP A 1 202 ? 16.663 16.595 -6.936 1.00 79.44 202 ASP A O 1
ATOM 1618 N N . GLN A 1 203 ? 14.494 16.217 -7.343 1.00 79.50 203 GLN A N 1
ATOM 1619 C CA . GLN A 1 203 ? 14.104 16.014 -5.951 1.00 79.50 203 GLN A CA 1
ATOM 1620 C C . GLN A 1 203 ? 14.159 14.549 -5.484 1.00 79.50 203 GLN A C 1
ATOM 1622 O O . GLN A 1 203 ? 13.874 14.310 -4.312 1.00 79.50 203 GLN A O 1
ATOM 1627 N N . ILE A 1 204 ? 14.543 13.574 -6.324 1.00 80.75 204 ILE A N 1
ATOM 1628 C CA . ILE A 1 204 ? 14.559 12.135 -5.972 1.00 80.75 204 ILE A CA 1
ATOM 1629 C C . ILE A 1 204 ? 15.241 11.888 -4.628 1.00 80.75 204 ILE A C 1
ATOM 1631 O O . ILE A 1 204 ? 14.633 11.307 -3.737 1.00 80.75 204 ILE A O 1
ATOM 1635 N N . ASN A 1 205 ? 16.460 12.401 -4.437 1.00 79.88 205 ASN A N 1
ATOM 1636 C CA . ASN A 1 205 ? 17.219 12.183 -3.202 1.00 79.88 205 ASN A CA 1
ATOM 1637 C C . ASN A 1 205 ? 16.521 12.786 -1.974 1.00 79.88 205 ASN A C 1
ATOM 1639 O O . ASN A 1 205 ? 16.556 12.209 -0.888 1.00 79.88 205 ASN A O 1
ATOM 1643 N N . LYS A 1 206 ? 15.866 13.941 -2.143 1.00 82.94 206 LYS A N 1
ATOM 1644 C CA . LYS A 1 206 ? 15.129 14.621 -1.074 1.00 82.94 206 LYS A CA 1
ATOM 1645 C C . LYS A 1 206 ? 13.876 13.836 -0.693 1.00 82.94 206 LYS A C 1
ATOM 1647 O O . LYS A 1 206 ? 13.654 13.598 0.490 1.00 82.94 206 LYS A O 1
ATOM 1652 N N . VAL A 1 207 ? 13.081 13.427 -1.684 1.00 79.88 207 VAL A N 1
ATOM 1653 C CA . VAL A 1 207 ? 11.861 12.638 -1.462 1.00 79.88 207 VAL A CA 1
ATOM 1654 C C . VAL A 1 207 ? 12.226 11.283 -0.868 1.00 79.88 207 VAL A C 1
ATOM 1656 O O . VAL A 1 207 ? 11.641 10.888 0.128 1.00 79.88 207 VAL A O 1
ATOM 1659 N N . GLN A 1 208 ? 13.264 10.624 -1.379 1.00 79.94 208 GLN A N 1
ATOM 1660 C CA . GLN A 1 208 ? 13.716 9.341 -0.855 1.00 79.94 208 GLN A CA 1
ATOM 1661 C C . GLN A 1 208 ? 14.210 9.439 0.596 1.00 79.94 208 GLN A C 1
ATOM 1663 O O . GLN A 1 208 ? 13.901 8.578 1.410 1.00 79.94 208 GLN A O 1
ATOM 1668 N N . ALA A 1 209 ? 14.916 10.510 0.972 1.00 80.75 209 ALA A N 1
ATOM 1669 C CA . ALA A 1 209 ? 15.326 10.729 2.363 1.00 80.75 209 ALA A CA 1
ATOM 1670 C C . ALA A 1 209 ? 14.137 10.907 3.326 1.00 80.75 209 ALA A C 1
ATOM 1672 O O . ALA A 1 209 ? 14.242 10.571 4.507 1.00 80.75 209 ALA A O 1
ATOM 1673 N N . ILE A 1 210 ? 13.016 11.438 2.835 1.00 79.44 210 ILE A N 1
ATOM 1674 C CA . ILE A 1 210 ? 11.769 11.549 3.593 1.00 79.44 210 ILE A CA 1
ATOM 1675 C C . ILE A 1 210 ? 11.091 10.182 3.677 1.00 79.44 210 ILE A C 1
ATOM 1677 O O . ILE A 1 210 ? 10.774 9.717 4.770 1.00 79.44 210 ILE A O 1
ATOM 1681 N N . THR A 1 211 ? 10.903 9.523 2.536 1.00 77.44 211 THR A N 1
ATOM 1682 C CA . THR A 1 211 ? 10.134 8.280 2.444 1.00 77.44 211 THR A CA 1
ATOM 1683 C C . THR A 1 211 ? 10.863 7.094 3.070 1.00 77.44 211 THR A C 1
ATOM 1685 O O . THR A 1 211 ? 10.219 6.160 3.527 1.00 77.44 211 THR A O 1
ATOM 1688 N N . ASN A 1 212 ? 12.192 7.149 3.200 1.00 77.38 212 ASN A N 1
ATOM 1689 C CA . ASN A 1 212 ? 12.981 6.179 3.967 1.00 77.38 212 ASN A CA 1
ATOM 1690 C C . ASN A 1 212 ? 12.679 6.204 5.474 1.00 77.38 212 ASN A C 1
ATOM 1692 O O . ASN A 1 212 ? 13.021 5.257 6.174 1.00 77.38 212 ASN A O 1
ATOM 1696 N N . LYS A 1 213 ? 12.075 7.281 5.993 1.00 77.69 213 LYS A N 1
ATOM 1697 C CA . LYS A 1 213 ? 11.618 7.343 7.391 1.00 77.69 213 LYS A CA 1
ATOM 1698 C C . LYS A 1 213 ? 10.263 6.673 7.579 1.00 77.69 213 LYS A C 1
ATOM 1700 O O . LYS A 1 213 ? 9.807 6.535 8.712 1.00 77.69 213 LYS A O 1
ATOM 1705 N N . TRP A 1 214 ? 9.584 6.335 6.485 1.00 76.44 214 TRP A N 1
ATOM 1706 C CA . TRP A 1 214 ? 8.277 5.718 6.569 1.00 76.44 214 TRP A CA 1
ATOM 1707 C C . TRP A 1 214 ? 8.441 4.265 7.005 1.00 76.44 214 TRP A C 1
ATOM 1709 O O . TRP A 1 214 ? 9.414 3.610 6.633 1.00 76.44 214 TRP A O 1
ATOM 1719 N N . PRO A 1 215 ? 7.472 3.730 7.757 1.00 69.19 215 PRO A N 1
ATOM 1720 C CA . PRO A 1 215 ? 7.480 2.347 8.221 1.00 69.19 215 PRO A CA 1
ATOM 1721 C C . PRO A 1 215 ? 7.139 1.368 7.080 1.00 69.19 215 PRO A C 1
ATOM 1723 O O . PRO A 1 215 ? 6.524 0.336 7.293 1.00 69.19 215 PRO A O 1
ATOM 1726 N N . CYS A 1 216 ? 7.448 1.705 5.830 1.00 73.12 216 CYS A N 1
ATOM 1727 C CA . CYS A 1 216 ? 7.121 0.887 4.676 1.00 73.12 216 CYS A CA 1
ATOM 1728 C C . CYS A 1 216 ? 8.120 1.097 3.547 1.00 73.12 216 CYS A C 1
ATOM 1730 O O . CYS A 1 216 ? 8.818 2.109 3.473 1.00 73.12 216 CYS A O 1
ATOM 1732 N N . ARG A 1 217 ? 8.174 0.129 2.632 1.00 75.25 217 ARG A N 1
ATOM 1733 C CA . ARG A 1 217 ? 9.000 0.256 1.436 1.00 75.25 217 ARG A CA 1
ATOM 1734 C C . ARG A 1 217 ? 8.361 1.256 0.501 1.00 75.25 217 ARG A C 1
ATOM 1736 O O . ARG A 1 217 ? 7.158 1.210 0.261 1.00 75.25 217 ARG A O 1
ATOM 1743 N N . THR A 1 218 ? 9.182 2.127 -0.063 1.00 77.75 218 THR A N 1
ATOM 1744 C CA . THR A 1 218 ? 8.720 3.135 -1.007 1.00 77.75 218 THR A CA 1
ATOM 1745 C C . THR A 1 218 ? 9.490 3.031 -2.312 1.00 77.75 218 THR A C 1
ATOM 1747 O O . THR A 1 218 ? 10.680 2.711 -2.332 1.00 77.75 218 THR A O 1
ATOM 1750 N N . SER A 1 219 ? 8.800 3.263 -3.424 1.00 79.75 219 SER A N 1
ATOM 1751 C CA . SER A 1 219 ? 9.411 3.314 -4.749 1.00 79.75 219 SER A CA 1
ATOM 1752 C C . SER A 1 219 ? 8.927 4.549 -5.485 1.00 79.75 219 SER A C 1
ATOM 1754 O O . SER A 1 219 ? 7.730 4.814 -5.550 1.00 79.75 219 SER A O 1
ATOM 1756 N N . LEU A 1 220 ? 9.861 5.333 -6.017 1.00 81.19 220 LEU A N 1
ATOM 1757 C CA . LEU A 1 220 ? 9.529 6.576 -6.699 1.00 81.19 220 LEU A CA 1
ATOM 1758 C C . LEU A 1 220 ? 9.220 6.310 -8.174 1.00 81.19 220 LEU A C 1
ATOM 1760 O O . LEU A 1 220 ? 9.914 5.541 -8.831 1.00 81.19 220 LEU A O 1
ATOM 1764 N N . ILE A 1 221 ? 8.207 6.987 -8.702 1.00 78.56 221 ILE A N 1
ATOM 1765 C CA . ILE A 1 221 ? 7.836 6.990 -10.117 1.00 78.56 221 ILE A CA 1
ATOM 1766 C C . ILE A 1 221 ? 7.810 8.435 -10.587 1.00 78.56 221 ILE A C 1
ATOM 1768 O O . ILE A 1 221 ? 7.155 9.281 -9.983 1.00 78.56 221 ILE A O 1
ATOM 1772 N N . VAL A 1 222 ? 8.485 8.722 -11.696 1.00 79.31 222 VAL A N 1
ATOM 1773 C CA . VAL A 1 222 ? 8.409 10.046 -12.317 1.00 79.31 222 VAL A CA 1
ATOM 1774 C C . VAL A 1 222 ? 7.157 10.135 -13.183 1.00 79.31 222 VAL A C 1
ATOM 1776 O O . VAL A 1 222 ? 6.933 9.314 -14.074 1.00 79.31 222 VAL A O 1
ATOM 1779 N N . LEU A 1 223 ? 6.340 11.150 -12.917 1.00 77.69 223 LEU A N 1
ATOM 1780 C CA . LEU A 1 223 ? 5.110 11.455 -13.638 1.00 77.69 223 LEU A CA 1
ATOM 1781 C C . LEU A 1 223 ? 5.173 12.871 -14.219 1.00 77.69 223 LEU A C 1
ATOM 1783 O O . LEU A 1 223 ? 5.737 13.761 -13.584 1.00 77.69 223 LEU A O 1
ATOM 1787 N N . PRO A 1 224 ? 4.536 13.135 -15.373 1.00 77.75 224 PRO A N 1
ATOM 1788 C CA . PRO A 1 224 ? 4.400 14.501 -15.857 1.00 77.75 224 PRO A CA 1
ATOM 1789 C C . PRO A 1 224 ? 3.648 15.358 -14.837 1.00 77.75 224 PRO A C 1
ATOM 1791 O O . PRO A 1 224 ? 2.653 14.915 -14.252 1.00 77.75 224 PRO A O 1
ATOM 1794 N N . GLU A 1 225 ? 4.061 16.614 -14.675 1.00 81.56 225 GLU A N 1
ATOM 1795 C CA . GLU A 1 225 ? 3.454 17.546 -13.716 1.00 81.56 225 GLU A CA 1
ATOM 1796 C C . GLU A 1 225 ? 1.933 17.682 -13.916 1.00 81.56 225 GLU A C 1
ATOM 1798 O O . GLU A 1 225 ? 1.166 17.729 -12.955 1.00 81.56 225 GLU A O 1
ATOM 1803 N N . GLN A 1 226 ? 1.471 17.683 -15.170 1.00 77.81 226 GLN A N 1
ATOM 1804 C CA . GLN A 1 226 ? 0.048 17.755 -15.508 1.00 77.81 226 GLN A CA 1
ATOM 1805 C C . GLN A 1 226 ? -0.743 16.552 -14.976 1.00 77.81 226 GLN A C 1
ATOM 1807 O O . GLN A 1 226 ? -1.839 16.712 -14.432 1.00 77.81 226 GLN A O 1
ATOM 1812 N N . LEU A 1 227 ? -0.175 15.349 -15.094 1.00 75.38 227 LEU A N 1
ATOM 1813 C CA . LEU A 1 227 ? -0.781 14.128 -14.574 1.00 75.38 227 LEU A CA 1
ATOM 1814 C C . LEU A 1 227 ? -0.787 14.148 -13.044 1.00 75.38 227 LEU A C 1
ATOM 1816 O O . LEU A 1 227 ? -1.811 13.836 -12.440 1.00 75.38 227 LEU A O 1
ATOM 1820 N N . LEU A 1 228 ? 0.313 14.585 -12.429 1.00 76.25 228 LEU A N 1
ATOM 1821 C CA . LEU A 1 228 ? 0.417 14.739 -10.981 1.00 76.25 228 LEU A CA 1
ATOM 1822 C C . LEU A 1 228 ? -0.644 15.726 -10.454 1.00 76.25 228 LEU A C 1
ATOM 1824 O O . LEU A 1 228 ? -1.368 15.410 -9.514 1.00 76.25 228 LEU A O 1
ATOM 1828 N N . LYS A 1 229 ? -0.826 16.881 -11.112 1.00 78.81 229 LYS A N 1
ATOM 1829 C CA . LYS A 1 229 ? -1.886 17.861 -10.796 1.00 78.81 229 LYS A CA 1
ATOM 1830 C C . LYS A 1 229 ? -3.289 17.274 -10.949 1.00 78.81 229 LYS A C 1
ATOM 1832 O O . LYS A 1 229 ? -4.149 17.530 -10.108 1.00 78.81 229 LYS A O 1
ATOM 1837 N N . LYS A 1 230 ? -3.536 16.487 -12.001 1.00 77.25 230 LYS A N 1
ATOM 1838 C CA . LYS A 1 230 ? -4.825 15.808 -12.213 1.00 77.25 230 LYS A CA 1
ATOM 1839 C C . LYS A 1 230 ? -5.123 14.814 -11.087 1.00 77.25 230 LYS A C 1
ATOM 1841 O O . LYS A 1 230 ? -6.241 14.797 -10.573 1.00 77.25 230 LYS A O 1
ATOM 1846 N N . ILE A 1 231 ? -4.126 14.027 -10.687 1.00 72.81 231 ILE A N 1
ATOM 1847 C CA . ILE A 1 231 ? -4.228 13.073 -9.578 1.00 72.81 231 ILE A CA 1
ATOM 1848 C C . ILE A 1 231 ? -4.493 13.827 -8.264 1.00 72.81 231 ILE A C 1
ATOM 1850 O O . ILE A 1 231 ? -5.481 13.536 -7.598 1.00 72.81 231 ILE A O 1
ATOM 1854 N N . LYS A 1 232 ? -3.724 14.884 -7.963 1.00 73.50 232 LYS A N 1
ATOM 1855 C CA . LYS A 1 232 ? -3.934 15.787 -6.810 1.00 73.50 232 LYS A CA 1
ATOM 1856 C C . LYS A 1 232 ? -5.363 16.311 -6.713 1.00 73.50 232 LYS A C 1
ATOM 1858 O O . LYS A 1 232 ? -6.016 16.115 -5.697 1.00 73.50 232 LYS A O 1
ATOM 1863 N N . ARG A 1 233 ? -5.882 16.896 -7.796 1.00 72.81 233 ARG A N 1
ATOM 1864 C CA . ARG A 1 233 ? -7.264 17.406 -7.842 1.00 72.81 233 ARG A CA 1
ATOM 1865 C C . ARG A 1 233 ? -8.294 16.309 -7.588 1.00 72.81 233 ARG A C 1
ATOM 1867 O O . ARG A 1 233 ? -9.317 16.555 -6.957 1.00 72.81 233 ARG A O 1
ATOM 1874 N N . THR A 1 234 ? -8.030 15.100 -8.076 1.00 68.25 234 THR A N 1
ATOM 1875 C CA . THR A 1 234 ? -8.906 13.943 -7.852 1.00 68.25 234 THR A CA 1
ATOM 1876 C C . THR A 1 234 ? -8.882 13.509 -6.384 1.00 68.25 234 THR A C 1
ATOM 1878 O O . THR A 1 234 ? -9.937 13.193 -5.846 1.00 68.25 234 THR A O 1
ATOM 1881 N N . HIS A 1 235 ? -7.727 13.557 -5.711 1.00 65.88 235 HIS A N 1
ATOM 1882 C CA . HIS A 1 235 ? -7.635 13.305 -4.268 1.00 65.88 235 HIS A CA 1
ATOM 1883 C C . HIS A 1 235 ? -8.349 14.382 -3.444 1.00 65.88 235 HIS A C 1
ATOM 1885 O O . HIS A 1 235 ? -9.174 14.057 -2.597 1.00 65.88 235 HIS A O 1
ATOM 1891 N N . GLU A 1 236 ? -8.075 15.659 -3.716 1.00 66.00 236 GLU A N 1
ATOM 1892 C CA . GLU A 1 236 ? -8.637 16.789 -2.963 1.00 66.00 236 GLU A CA 1
ATOM 1893 C C . GLU A 1 236 ? -10.164 16.869 -3.086 1.00 66.00 236 GLU A C 1
ATOM 1895 O O . GLU A 1 236 ? -10.852 17.130 -2.106 1.00 66.00 236 GLU A O 1
ATOM 1900 N N . SER A 1 237 ? -10.708 16.596 -4.276 1.00 61.06 237 SER A N 1
ATOM 1901 C CA . SER A 1 237 ? -12.160 16.620 -4.517 1.00 61.06 237 SER A CA 1
ATOM 1902 C C . SER A 1 237 ? -12.912 15.429 -3.922 1.00 61.06 237 SER A C 1
ATOM 1904 O O . SER A 1 237 ? -14.128 15.504 -3.756 1.00 61.06 237 SER A O 1
ATOM 1906 N N . ARG A 1 238 ? -12.213 14.335 -3.601 1.00 58.94 238 ARG A N 1
ATOM 1907 C CA . ARG A 1 238 ? -12.800 13.115 -3.022 1.00 58.94 238 ARG A CA 1
ATOM 1908 C C . ARG A 1 238 ? -12.569 12.987 -1.517 1.00 58.94 238 ARG A C 1
ATOM 1910 O O . ARG A 1 238 ? -13.115 12.074 -0.907 1.00 58.94 238 ARG A O 1
ATOM 1917 N N . GLY A 1 239 ? -11.810 13.906 -0.918 1.00 50.03 239 GLY A N 1
ATOM 1918 C CA . GLY A 1 239 ? -11.564 14.004 0.520 1.00 50.03 239 GLY A CA 1
ATOM 1919 C C . GLY A 1 239 ? -12.782 14.493 1.304 1.00 50.03 239 GLY A C 1
ATOM 1920 O O . GLY A 1 239 ? -12.750 15.564 1.899 1.00 50.03 239 GLY A O 1
ATOM 1921 N N . LEU A 1 240 ? -13.857 13.711 1.300 1.00 45.84 240 LEU A N 1
ATOM 1922 C CA . LEU A 1 240 ? -14.947 13.771 2.268 1.00 45.84 240 LEU A CA 1
ATOM 1923 C C . LEU A 1 240 ? -15.296 12.322 2.599 1.00 45.84 240 LEU A C 1
ATOM 1925 O O . LEU A 1 240 ? -16.229 11.740 2.046 1.00 45.84 240 LEU A O 1
ATOM 1929 N N . PHE A 1 241 ? -14.469 11.709 3.446 1.00 50.94 241 PHE A N 1
ATOM 1930 C CA . PHE A 1 241 ? -14.779 10.400 4.001 1.00 50.94 241 PHE A CA 1
ATOM 1931 C C . PHE A 1 241 ? -16.079 10.473 4.808 1.00 50.94 241 PHE A C 1
ATOM 1933 O O . PHE A 1 241 ? -16.447 11.530 5.328 1.00 50.94 241 PHE A O 1
ATOM 1940 N N . ALA A 1 242 ? -16.790 9.343 4.827 1.00 46.25 242 ALA A N 1
ATOM 1941 C CA . ALA A 1 242 ? -18.089 9.158 5.459 1.00 46.25 242 ALA A CA 1
ATOM 1942 C C . ALA A 1 242 ? -18.162 9.840 6.839 1.00 46.25 242 ALA A C 1
ATOM 1944 O O . ALA A 1 242 ? -17.157 9.847 7.553 1.00 46.25 242 ALA A O 1
ATOM 1945 N N . PRO A 1 243 ? -19.324 10.404 7.223 1.00 48.00 243 PRO A N 1
ATOM 1946 C CA . PRO A 1 243 ? -19.470 11.077 8.507 1.00 48.00 243 PRO A CA 1
ATOM 1947 C C . PRO A 1 243 ? -18.959 10.161 9.618 1.00 48.00 243 PRO A C 1
ATOM 1949 O O . PRO A 1 243 ? -19.440 9.035 9.756 1.00 48.00 243 PRO A O 1
ATOM 1952 N N . GLU A 1 244 ? -17.961 10.636 10.371 1.00 59.50 244 GLU A N 1
ATOM 1953 C CA . GLU A 1 244 ? -17.472 9.929 11.549 1.00 59.50 244 GLU A CA 1
ATOM 1954 C C . GLU A 1 244 ? -18.673 9.535 12.406 1.00 59.50 244 GLU A C 1
ATOM 1956 O O . GLU A 1 244 ? -19.554 10.355 12.691 1.00 59.50 244 GLU A O 1
ATOM 1961 N N . PHE A 1 245 ? -18.723 8.259 12.785 1.00 67.25 245 PHE A N 1
ATOM 1962 C CA . PHE A 1 245 ? -19.736 7.774 13.702 1.00 67.25 245 PHE A CA 1
ATOM 1963 C C . PHE A 1 245 ? -19.536 8.503 15.032 1.00 67.25 245 PHE A C 1
ATOM 1965 O O . PHE A 1 245 ? -18.568 8.251 15.747 1.00 67.25 245 PHE A O 1
ATOM 1972 N N . ARG A 1 246 ? -20.409 9.474 15.298 1.00 79.44 246 ARG A N 1
ATOM 1973 C CA . ARG A 1 246 ? -20.332 10.358 16.458 1.00 79.44 246 ARG A CA 1
ATOM 1974 C C . ARG A 1 246 ? -20.549 9.572 17.747 1.00 79.44 246 ARG A C 1
ATOM 1976 O O . ARG A 1 246 ? -21.497 8.788 17.834 1.00 79.44 246 ARG A O 1
ATOM 1983 N N . ASP A 1 247 ? -19.683 9.790 18.734 1.00 85.62 247 ASP A N 1
ATOM 1984 C CA . ASP A 1 247 ? -19.745 9.126 20.043 1.00 85.62 247 ASP A CA 1
ATOM 1985 C C . ASP A 1 247 ? -21.092 9.395 20.744 1.00 85.62 247 ASP A C 1
ATOM 1987 O O . ASP A 1 247 ? -21.588 8.555 21.495 1.00 85.62 247 ASP A O 1
ATOM 1991 N N . GLU A 1 248 ? -21.737 10.521 20.435 1.00 88.31 248 GLU A N 1
ATOM 1992 C CA . GLU A 1 248 ? -23.078 10.874 20.896 1.00 88.31 248 GLU A CA 1
ATOM 1993 C C . GLU A 1 248 ? -24.129 9.815 20.529 1.00 88.31 248 GLU A C 1
ATOM 1995 O O . GLU A 1 248 ? -24.948 9.457 21.372 1.00 88.31 248 GLU A O 1
ATOM 2000 N N . HIS A 1 249 ? -24.071 9.237 19.324 1.00 89.06 249 HIS A N 1
ATOM 2001 C CA . HIS A 1 249 ? -25.022 8.197 18.913 1.00 89.06 249 HIS A CA 1
ATOM 2002 C C . HIS A 1 249 ? -24.836 6.895 19.703 1.00 89.06 249 HIS A C 1
ATOM 2004 O O . HIS A 1 249 ? -25.798 6.163 19.937 1.00 89.06 249 HIS A O 1
ATOM 2010 N N . VAL A 1 250 ? -23.603 6.588 20.121 1.00 89.81 250 VAL A N 1
ATOM 2011 C CA . VAL A 1 250 ? -23.323 5.416 20.963 1.00 89.81 250 VAL A CA 1
ATOM 2012 C C . VAL A 1 250 ? -23.888 5.642 22.364 1.00 89.81 250 VAL A C 1
ATOM 2014 O O . VAL A 1 250 ? -24.548 4.755 22.904 1.00 89.81 250 VAL A O 1
ATOM 2017 N N . ALA A 1 251 ? -23.703 6.842 22.922 1.00 90.25 251 ALA A N 1
ATOM 2018 C CA . ALA A 1 251 ? -24.260 7.216 24.220 1.00 90.25 251 ALA A CA 1
ATOM 2019 C C . ALA A 1 251 ? -25.800 7.198 24.222 1.00 90.25 251 ALA A C 1
ATOM 2021 O O . ALA A 1 251 ? -26.407 6.643 25.136 1.00 90.25 251 ALA A O 1
ATOM 2022 N N . GLU A 1 252 ? -26.437 7.731 23.176 1.00 91.50 252 GLU A N 1
ATOM 2023 C CA . GLU A 1 252 ? -27.893 7.672 23.000 1.00 91.50 252 GLU A CA 1
ATOM 2024 C C . GLU A 1 252 ? -28.404 6.230 22.889 1.00 91.50 252 GLU A C 1
ATOM 2026 O O . GLU A 1 252 ? -29.407 5.874 23.508 1.00 91.50 252 GLU A O 1
ATOM 2031 N N . ALA A 1 253 ? -27.705 5.365 22.150 1.00 91.38 253 ALA A N 1
ATOM 2032 C CA . ALA A 1 253 ? -28.075 3.956 22.051 1.00 91.38 253 ALA A CA 1
ATOM 2033 C C . ALA A 1 253 ? -27.930 3.221 23.395 1.00 91.38 253 ALA A C 1
ATOM 2035 O O . ALA A 1 253 ? -28.773 2.388 23.730 1.00 91.38 253 ALA A O 1
ATOM 2036 N N . LEU A 1 254 ? -26.897 3.530 24.185 1.00 92.31 254 LEU A N 1
ATOM 2037 C CA . LEU A 1 254 ? -26.729 2.986 25.536 1.00 92.31 254 LEU A CA 1
ATOM 2038 C C . LEU A 1 254 ? -27.834 3.470 26.487 1.00 92.31 254 LEU A C 1
ATOM 2040 O O . LEU A 1 254 ? -28.333 2.676 27.288 1.00 92.31 254 LEU A O 1
ATOM 2044 N N . LEU A 1 255 ? -28.258 4.732 26.364 1.00 93.44 255 LEU A N 1
ATOM 2045 C CA . LEU A 1 255 ? -29.391 5.292 27.106 1.00 93.44 255 LEU A CA 1
ATOM 2046 C C . LEU A 1 255 ? -30.694 4.562 26.758 1.00 93.44 255 LEU A C 1
ATOM 2048 O O . LEU A 1 255 ? -31.421 4.130 27.649 1.00 93.44 255 LEU A O 1
ATOM 2052 N N . GLN A 1 256 ? -30.963 4.345 25.466 1.00 93.00 256 GLN A N 1
ATOM 2053 C CA . GLN A 1 256 ? -32.141 3.599 25.001 1.00 93.00 256 GLN A CA 1
ATOM 2054 C C . GLN A 1 256 ? -32.152 2.141 25.481 1.00 93.00 256 GLN A C 1
ATOM 2056 O O . GLN A 1 256 ? -33.215 1.576 25.727 1.00 93.00 256 GLN A O 1
ATOM 2061 N N . LEU A 1 257 ? -30.976 1.528 25.630 1.00 91.31 257 LEU A N 1
ATOM 2062 C CA . LEU A 1 257 ? -30.826 0.184 26.190 1.00 91.31 257 LEU A CA 1
ATOM 2063 C C . LEU A 1 257 ? -30.918 0.144 27.726 1.00 91.31 257 LEU A C 1
ATOM 2065 O O . LEU A 1 257 ? -30.816 -0.941 28.302 1.00 91.31 257 LEU A O 1
ATOM 2069 N N . GLY A 1 258 ? -31.072 1.294 28.392 1.00 90.31 258 GLY A N 1
ATOM 2070 C CA . GLY A 1 258 ? -31.108 1.402 29.851 1.00 90.31 258 GLY A CA 1
ATOM 2071 C C . GLY A 1 258 ? -29.782 1.045 30.524 1.00 90.31 258 GLY A C 1
ATOM 2072 O O . GLY A 1 258 ? -29.775 0.635 31.682 1.00 90.31 258 GLY A O 1
ATOM 2073 N N . LYS A 1 259 ? -28.666 1.134 29.791 1.00 91.06 259 LYS A N 1
ATOM 2074 C CA . LYS A 1 259 ? -27.319 0.849 30.309 1.00 91.06 259 LYS A CA 1
ATOM 2075 C C . LYS A 1 259 ? -26.701 2.050 31.015 1.00 91.06 259 LYS A C 1
ATOM 2077 O O . LYS A 1 259 ? -25.914 1.874 31.933 1.00 91.06 259 LYS A O 1
ATOM 2082 N N . VAL A 1 260 ? -27.100 3.251 30.609 1.00 92.25 260 VAL A N 1
ATOM 2083 C CA . VAL A 1 260 ? -26.718 4.526 31.225 1.00 92.25 260 VAL A CA 1
ATOM 2084 C C . VAL A 1 260 ? -27.958 5.380 31.438 1.00 92.25 260 VAL A C 1
ATOM 2086 O O . VAL A 1 260 ? -28.961 5.215 30.742 1.00 92.25 260 VAL A O 1
ATOM 2089 N N . THR A 1 261 ? -27.893 6.290 32.400 1.00 92.19 261 THR A N 1
ATOM 2090 C CA . THR A 1 261 ? -28.955 7.255 32.696 1.00 92.19 261 THR A CA 1
ATOM 2091 C C . THR A 1 261 ? -28.779 8.550 31.903 1.00 92.19 261 THR A C 1
ATOM 2093 O O . THR A 1 261 ? -27.690 8.879 31.431 1.00 92.19 261 THR A O 1
ATOM 2096 N N . GLU A 1 262 ? -29.859 9.320 31.759 1.00 92.00 262 GLU A N 1
ATOM 2097 C CA . GLU A 1 262 ? -29.816 10.609 31.057 1.00 92.00 262 GLU A CA 1
ATOM 2098 C C . GLU A 1 262 ? -28.880 11.606 31.760 1.00 92.00 262 GLU A C 1
ATOM 2100 O O . GLU A 1 262 ? -28.123 12.317 31.099 1.00 92.00 262 GLU A O 1
ATOM 2105 N N . GLU A 1 263 ? -28.867 11.604 33.096 1.00 91.69 263 GLU A N 1
ATOM 2106 C CA . GLU A 1 263 ? -27.974 12.443 33.901 1.00 91.69 263 GLU A CA 1
ATOM 2107 C C . GLU A 1 263 ? -26.496 12.121 33.636 1.00 91.69 263 GLU A C 1
ATOM 2109 O O . GLU A 1 263 ? -25.699 13.037 33.425 1.00 91.69 263 GLU A O 1
ATOM 2114 N N . GLU A 1 264 ? -26.135 10.835 33.576 1.00 90.94 264 GLU A N 1
ATOM 2115 C CA . GLU A 1 264 ? -24.770 10.386 33.267 1.00 90.94 264 GLU A CA 1
ATOM 2116 C C . GLU A 1 264 ? -24.341 10.799 31.855 1.00 90.94 264 GLU A C 1
ATOM 2118 O O . GLU A 1 264 ? -23.238 11.317 31.670 1.00 90.94 264 GLU A O 1
ATOM 2123 N N . VAL A 1 265 ? -25.219 10.638 30.858 1.00 91.62 265 VAL A N 1
ATOM 2124 C CA . VAL A 1 265 ? -24.932 11.044 29.474 1.00 91.62 265 VAL A CA 1
ATOM 2125 C C . VAL A 1 265 ? -24.749 12.560 29.374 1.00 91.62 265 VAL A C 1
ATOM 2127 O O . VAL A 1 265 ? -23.781 13.020 28.768 1.00 91.62 265 VAL A O 1
ATOM 2130 N N . GLN A 1 266 ? -25.619 13.360 29.999 1.00 92.06 266 GLN A N 1
ATOM 2131 C CA . GLN A 1 266 ? -25.494 14.823 29.986 1.00 92.06 266 GLN A CA 1
ATOM 2132 C C . GLN A 1 266 ? -24.241 15.307 30.724 1.00 92.06 266 GLN A C 1
ATOM 2134 O O . GLN A 1 266 ? -23.565 16.237 30.261 1.00 92.06 266 GLN A O 1
ATOM 2139 N N . ALA A 1 267 ? -23.893 14.667 31.842 1.00 90.19 267 ALA A N 1
ATOM 2140 C CA . ALA A 1 267 ? -22.650 14.934 32.553 1.00 90.19 267 ALA A CA 1
ATOM 2141 C C . ALA A 1 267 ? -21.437 14.630 31.661 1.00 90.19 267 ALA A C 1
ATOM 2143 O O . ALA A 1 267 ? -20.573 15.496 31.501 1.00 90.19 267 ALA A O 1
ATOM 2144 N N . ALA A 1 268 ? -21.411 13.466 31.005 1.00 90.81 268 ALA A N 1
ATOM 2145 C CA . ALA A 1 268 ? -20.332 13.057 30.109 1.00 90.81 268 ALA A CA 1
ATOM 2146 C C . ALA A 1 268 ? -20.192 13.978 28.884 1.00 90.81 268 ALA A C 1
ATOM 2148 O O . ALA A 1 268 ? -19.083 14.391 28.548 1.00 90.81 268 ALA A O 1
ATOM 2149 N N . LEU A 1 269 ? -21.302 14.385 28.260 1.00 90.50 269 LEU A N 1
ATOM 2150 C CA . LEU A 1 269 ? -21.308 15.351 27.154 1.00 90.50 269 LEU A CA 1
ATOM 2151 C C . LEU A 1 269 ? -20.786 16.725 27.585 1.00 90.50 269 LEU A C 1
ATOM 2153 O O . LEU A 1 269 ? -20.020 17.369 26.865 1.00 90.50 269 LEU A O 1
ATOM 2157 N N . THR A 1 270 ? -21.184 17.189 28.771 1.00 90.44 270 THR A N 1
ATOM 2158 C CA . THR A 1 270 ? -20.701 18.459 29.327 1.00 90.44 270 THR A CA 1
ATOM 2159 C C . THR A 1 270 ? -19.202 18.395 29.610 1.00 90.44 270 THR A C 1
ATOM 2161 O O . THR A 1 270 ? -18.480 19.361 29.349 1.00 90.44 270 THR A O 1
ATOM 2164 N N . LEU A 1 271 ? -18.726 17.256 30.114 1.00 89.06 271 LEU A N 1
ATOM 2165 C CA . LEU A 1 271 ? -17.322 17.020 30.428 1.00 89.06 271 LEU A CA 1
ATOM 2166 C C . LEU A 1 271 ? -16.476 16.954 29.150 1.00 89.06 271 LEU A C 1
ATOM 2168 O O . LEU A 1 271 ? -15.466 17.655 29.070 1.00 89.06 271 LEU A O 1
ATOM 2172 N N . ASN A 1 272 ? -16.948 16.248 28.119 1.00 90.69 272 ASN A N 1
ATOM 2173 C CA . ASN A 1 272 ? -16.345 16.225 26.785 1.00 90.69 272 ASN A CA 1
ATOM 2174 C C . ASN A 1 272 ? -16.200 17.642 26.208 1.00 90.69 272 ASN A C 1
ATOM 2176 O O . ASN A 1 272 ? -15.104 18.044 25.826 1.00 90.69 272 ASN A O 1
ATOM 2180 N N . ARG A 1 273 ? -17.263 18.459 26.251 1.00 88.44 273 ARG A N 1
ATOM 2181 C CA . ARG A 1 273 ? -17.220 19.845 25.746 1.00 88.44 273 ARG A CA 1
ATOM 2182 C C . ARG A 1 273 ? -16.243 20.746 26.502 1.00 88.44 273 ARG A C 1
ATOM 2184 O O . ARG A 1 273 ? -15.719 21.690 25.920 1.00 88.44 273 ARG A O 1
ATOM 2191 N N . ARG A 1 274 ? -16.037 20.506 27.800 1.00 89.19 274 ARG A N 1
ATOM 2192 C CA . ARG A 1 274 ? -15.165 21.332 28.653 1.00 89.19 274 ARG A CA 1
ATOM 2193 C C . ARG A 1 274 ? -13.697 20.922 28.597 1.00 89.19 274 ARG A C 1
ATOM 2195 O O . ARG A 1 274 ? -12.836 21.788 28.697 1.00 89.19 274 ARG A O 1
ATOM 2202 N N . THR A 1 275 ? -13.423 19.626 28.498 1.00 86.50 275 THR A N 1
ATOM 2203 C CA . THR A 1 275 ? -12.075 19.058 28.679 1.00 86.50 275 THR A CA 1
ATOM 2204 C C . THR A 1 275 ? -11.507 18.424 27.410 1.00 86.50 275 THR A C 1
ATOM 2206 O O . THR A 1 275 ? -10.299 18.234 27.320 1.00 86.50 275 THR A O 1
ATOM 2209 N N . GLY A 1 276 ? -12.356 18.102 26.430 1.00 83.06 276 GLY A N 1
ATOM 2210 C CA . GLY A 1 276 ? -11.996 17.304 25.258 1.00 83.06 276 GLY A CA 1
ATOM 2211 C C . GLY A 1 276 ? -11.903 15.798 25.530 1.00 83.06 276 GLY A C 1
ATOM 2212 O O . GLY A 1 276 ? -11.538 15.047 24.630 1.00 83.06 276 GLY A O 1
ATOM 2213 N N . GLU A 1 277 ? -12.213 15.337 26.745 1.00 85.38 277 GLU A N 1
ATOM 2214 C CA . GLU A 1 277 ? -12.210 13.912 27.079 1.00 85.38 277 GLU A CA 1
ATOM 2215 C C . GLU A 1 277 ? -13.315 13.148 26.332 1.00 85.38 277 GLU A C 1
ATOM 2217 O O . GLU A 1 277 ? -14.414 13.662 26.123 1.00 85.38 277 GLU A O 1
ATOM 2222 N N . THR A 1 278 ? -13.046 11.906 25.914 1.00 86.56 278 THR A N 1
ATOM 2223 C CA . THR A 1 278 ? -14.045 11.095 25.195 1.00 86.56 278 THR A CA 1
ATOM 2224 C C . THR A 1 278 ? -15.250 10.776 26.084 1.00 86.56 278 THR A C 1
ATOM 2226 O O . THR A 1 278 ? -15.112 10.585 27.294 1.00 86.56 278 THR A O 1
ATOM 2229 N N . ILE A 1 279 ? -16.443 10.682 25.485 1.00 89.19 279 ILE A N 1
ATOM 2230 C CA . ILE A 1 279 ? -17.685 10.387 26.224 1.00 89.19 279 ILE A CA 1
ATOM 2231 C C . ILE A 1 279 ? -17.575 9.033 26.945 1.00 89.19 279 ILE A C 1
ATOM 2233 O O . ILE A 1 279 ? -17.991 8.910 28.094 1.00 89.19 279 ILE A O 1
ATOM 2237 N N . CYS A 1 280 ? -16.945 8.044 26.304 1.00 88.75 280 CYS A N 1
ATOM 2238 C CA . CYS A 1 280 ? -16.695 6.729 26.893 1.00 88.75 280 CYS A CA 1
ATOM 2239 C C . CYS A 1 280 ? -15.870 6.813 28.189 1.00 88.75 280 CYS A C 1
ATOM 2241 O O . CYS A 1 280 ? -16.254 6.220 29.197 1.00 88.75 280 CYS A O 1
ATOM 2243 N N . ASN A 1 281 ? -14.775 7.581 28.203 1.00 88.06 281 ASN A N 1
ATOM 2244 C CA . ASN A 1 281 ? -13.933 7.722 29.398 1.00 88.06 281 ASN A CA 1
ATOM 2245 C C . ASN A 1 281 ? -14.662 8.456 30.531 1.00 88.06 281 ASN A C 1
ATOM 2247 O O . ASN A 1 281 ? -14.600 8.027 31.684 1.00 88.06 281 ASN A O 1
ATOM 2251 N N . ALA A 1 282 ? -15.419 9.505 30.196 1.00 88.06 282 ALA A N 1
ATOM 2252 C CA . ALA A 1 282 ? -16.222 10.228 31.175 1.00 88.06 282 ALA A CA 1
ATOM 2253 C C . ALA A 1 282 ? -17.259 9.306 31.846 1.00 88.06 282 ALA A C 1
ATOM 2255 O O . ALA A 1 282 ? -17.383 9.310 33.069 1.00 88.06 282 ALA A O 1
ATOM 2256 N N . LEU A 1 283 ? -17.934 8.450 31.068 1.00 89.50 283 LEU A N 1
ATOM 2257 C CA . LEU A 1 283 ? -18.858 7.439 31.599 1.00 89.50 283 LEU A CA 1
ATOM 2258 C C . LEU A 1 283 ? -18.135 6.313 32.358 1.00 89.50 283 LEU A C 1
ATOM 2260 O O . LEU A 1 283 ? -18.670 5.774 33.324 1.00 89.50 283 LEU A O 1
ATOM 2264 N N . SER A 1 284 ? -16.901 5.974 31.972 1.00 89.00 284 SER A N 1
ATOM 2265 C CA . SER A 1 284 ? -16.118 4.911 32.629 1.00 89.00 284 SER A CA 1
ATOM 2266 C C . SER A 1 284 ? -15.778 5.244 34.080 1.00 89.00 284 SER A C 1
ATOM 2268 O O . SER A 1 284 ? -15.533 4.346 34.882 1.00 89.00 284 SER A O 1
ATOM 2270 N N . THR A 1 285 ? -15.787 6.532 34.432 1.00 84.44 285 THR A N 1
ATOM 2271 C CA . THR A 1 285 ? -15.540 6.999 35.801 1.00 84.44 285 THR A CA 1
ATOM 2272 C C . THR A 1 285 ? -16.667 6.592 36.755 1.00 84.44 285 THR A C 1
ATOM 2274 O O . THR A 1 285 ? -16.396 6.299 37.919 1.00 84.44 285 THR A O 1
ATOM 2277 N N . SER A 1 286 ? -17.920 6.551 36.283 1.00 81.69 286 SER A N 1
ATOM 2278 C CA . SER A 1 286 ? -19.064 6.100 37.086 1.00 81.69 286 SER A CA 1
ATOM 2279 C C . SER A 1 286 ? -19.346 4.604 36.933 1.00 81.69 286 SER A C 1
ATOM 2281 O O . SER A 1 286 ? -19.843 3.989 37.876 1.00 81.69 286 SER A O 1
ATOM 2283 N N . GLN A 1 287 ? -19.011 4.005 35.783 1.00 85.62 287 GLN A N 1
ATOM 2284 C CA . GLN A 1 287 ? -19.284 2.596 35.487 1.00 85.62 287 GLN A CA 1
ATOM 2285 C C . GLN A 1 287 ? -18.098 1.914 34.773 1.00 85.62 287 GLN A C 1
ATOM 2287 O O . GLN A 1 287 ? -17.924 2.100 33.569 1.00 85.62 287 GLN A O 1
ATOM 2292 N N . PRO A 1 288 ? -17.309 1.065 35.460 1.00 82.75 288 PRO A N 1
ATOM 2293 C CA . PRO A 1 288 ? -16.131 0.418 34.868 1.00 82.75 288 PRO A CA 1
ATOM 2294 C C . PRO A 1 288 ? -16.438 -0.459 33.641 1.00 82.75 288 PRO A C 1
ATOM 2296 O O . PRO A 1 288 ? -15.676 -0.466 32.676 1.00 82.75 288 PRO A O 1
ATOM 2299 N N . ASP A 1 289 ? -17.582 -1.150 33.641 1.00 87.31 289 ASP A N 1
ATOM 2300 C CA . ASP A 1 289 ? -17.982 -2.069 32.563 1.00 87.31 289 ASP A CA 1
ATOM 2301 C C . ASP A 1 289 ? -18.442 -1.346 31.286 1.00 87.31 289 ASP A C 1
ATOM 2303 O O . ASP A 1 289 ? -18.684 -1.984 30.254 1.00 87.31 289 ASP A O 1
ATOM 2307 N N . ILE A 1 290 ? -18.565 -0.013 31.319 1.00 90.12 290 ILE A N 1
ATOM 2308 C CA . ILE A 1 290 ? -19.103 0.743 30.190 1.00 90.12 290 ILE A CA 1
ATOM 2309 C C . ILE A 1 290 ? -18.218 0.629 28.953 1.00 90.12 290 ILE A C 1
ATOM 2311 O O . ILE A 1 290 ? -18.739 0.661 27.848 1.00 90.12 290 ILE A O 1
ATOM 2315 N N . GLN A 1 291 ? -16.905 0.437 29.105 1.00 87.81 291 GLN A N 1
ATOM 2316 C CA . GLN A 1 291 ? -15.994 0.310 27.963 1.00 87.81 291 GLN A CA 1
ATOM 2317 C C . GLN A 1 291 ? -16.319 -0.918 27.109 1.00 87.81 291 GLN A C 1
ATOM 2319 O O . GLN A 1 291 ? -16.273 -0.852 25.879 1.00 87.81 291 GLN A O 1
ATOM 2324 N N . PHE A 1 292 ? -16.697 -2.021 27.760 1.00 89.81 292 PHE A N 1
ATOM 2325 C CA . PHE A 1 292 ? -17.110 -3.248 27.089 1.00 89.81 292 PHE A CA 1
ATOM 2326 C C . PHE A 1 292 ? -18.409 -3.010 26.311 1.00 89.81 292 PHE A C 1
ATOM 2328 O O . PHE A 1 292 ? -18.466 -3.195 25.096 1.00 89.81 292 PHE A O 1
ATOM 2335 N N . GLN A 1 293 ? -19.420 -2.476 27.001 1.00 91.56 293 GLN A N 1
ATOM 2336 C CA . GLN A 1 293 ? -20.736 -2.194 26.423 1.00 91.56 293 GLN A CA 1
ATOM 2337 C C . GLN A 1 293 ? -20.676 -1.133 25.318 1.00 91.56 293 GLN A C 1
ATOM 2339 O O . GLN A 1 293 ? -21.432 -1.192 24.345 1.00 91.56 293 GLN A O 1
ATOM 2344 N N . TRP A 1 294 ? -19.768 -0.167 25.447 1.00 92.38 294 TRP A N 1
ATOM 2345 C CA . TRP A 1 294 ? -19.508 0.866 24.456 1.00 92.38 294 TRP A CA 1
ATOM 2346 C C . TRP A 1 294 ? -18.984 0.257 23.161 1.00 92.38 294 TRP A C 1
ATOM 2348 O O . TRP A 1 294 ? -19.507 0.562 22.089 1.00 92.38 294 TRP A O 1
ATOM 2358 N N . LEU A 1 295 ? -17.989 -0.634 23.250 1.00 91.62 295 LEU A N 1
ATOM 2359 C CA . LEU A 1 295 ? -17.430 -1.315 22.085 1.00 91.62 295 LEU A CA 1
ATOM 2360 C C . LEU A 1 295 ? -18.485 -2.182 21.384 1.00 91.62 295 LEU A C 1
ATOM 2362 O O . LEU A 1 295 ? -18.646 -2.072 20.168 1.00 91.62 295 LEU A O 1
ATOM 2366 N N . GLU A 1 296 ? -19.245 -2.979 22.139 1.00 92.75 296 GLU A N 1
ATOM 2367 C CA . GLU A 1 296 ? -20.327 -3.810 21.595 1.00 92.75 296 GLU A CA 1
ATOM 2368 C C . GLU A 1 296 ? -21.416 -2.972 20.920 1.00 92.75 296 GLU A C 1
ATOM 2370 O O . GLU A 1 296 ? -21.851 -3.274 19.805 1.00 92.75 296 GLU A O 1
ATOM 2375 N N . THR A 1 297 ? -21.839 -1.883 21.565 1.00 91.38 297 THR A N 1
ATOM 2376 C CA . THR A 1 297 ? -22.870 -0.994 21.021 1.00 91.38 297 THR A CA 1
ATOM 2377 C C . THR A 1 297 ? -22.376 -0.320 19.748 1.00 91.38 297 THR A C 1
ATOM 2379 O O . THR A 1 297 ? -23.097 -0.295 18.750 1.00 91.38 297 THR A O 1
ATOM 2382 N N . LYS A 1 298 ? -21.126 0.157 19.737 1.00 90.19 298 LYS A N 1
ATOM 2383 C CA . LYS A 1 298 ? -20.490 0.743 18.553 1.00 90.19 298 LYS A CA 1
ATOM 2384 C C . LYS A 1 298 ? -20.395 -0.263 17.403 1.00 90.19 298 LYS A C 1
ATOM 2386 O O . LYS A 1 298 ? -20.704 0.089 16.264 1.00 90.19 298 LYS A O 1
ATOM 2391 N N . ALA A 1 299 ? -20.023 -1.510 17.690 1.00 90.31 299 ALA A N 1
ATOM 2392 C CA . ALA A 1 299 ? -19.971 -2.582 16.699 1.00 90.31 299 ALA A CA 1
ATOM 2393 C C . ALA A 1 299 ? -21.348 -2.888 16.114 1.00 90.31 299 ALA A C 1
ATOM 2395 O O . ALA A 1 299 ? -21.505 -2.888 14.892 1.00 90.31 299 ALA A O 1
ATOM 2396 N N . ARG A 1 300 ? -22.364 -3.026 16.972 1.00 90.31 300 ARG A N 1
ATOM 2397 C CA . ARG A 1 300 ? -23.749 -3.253 16.553 1.00 90.31 300 ARG A CA 1
ATOM 2398 C C . ARG A 1 300 ? -24.270 -2.131 15.659 1.00 90.31 300 ARG A C 1
ATOM 2400 O O . ARG A 1 300 ? -24.857 -2.408 14.620 1.00 90.31 300 ARG A O 1
ATOM 2407 N N . LEU A 1 301 ? -24.045 -0.875 16.048 1.00 87.88 301 LEU A N 1
ATOM 2408 C CA . LEU A 1 301 ? -24.469 0.292 15.270 1.00 87.88 301 LEU A CA 1
ATOM 2409 C C . LEU A 1 301 ? -23.760 0.388 13.915 1.00 87.88 301 LEU A C 1
ATOM 2411 O O . LEU A 1 301 ? -24.340 0.887 12.955 1.00 87.88 301 LEU A O 1
ATOM 2415 N N . SER A 1 302 ? -22.533 -0.120 13.830 1.00 84.56 302 SER A N 1
ATOM 2416 C CA . SER A 1 302 ? -21.742 -0.097 12.602 1.00 84.56 302 SER A CA 1
ATOM 2417 C C . SER A 1 302 ? -21.883 -1.364 11.746 1.00 84.56 302 SER A C 1
ATOM 2419 O O . SER A 1 302 ? -21.212 -1.478 10.725 1.00 84.56 302 SER A O 1
ATOM 2421 N N . GLY A 1 303 ? -22.715 -2.330 12.155 1.00 86.94 303 GLY A N 1
ATOM 2422 C CA . GLY A 1 303 ? -22.904 -3.592 11.432 1.00 86.94 303 GLY A CA 1
ATOM 2423 C C . GLY A 1 303 ? -21.685 -4.524 11.450 1.00 86.94 303 GLY A C 1
ATOM 2424 O O . GLY A 1 303 ? -21.524 -5.335 10.545 1.00 86.94 303 GLY A O 1
ATOM 2425 N N . THR A 1 304 ? -20.820 -4.409 12.459 1.00 90.56 304 THR A N 1
ATOM 2426 C CA . THR A 1 304 ? -19.626 -5.250 12.653 1.00 90.56 304 THR A CA 1
ATOM 2427 C C . THR A 1 304 ? -19.693 -5.965 14.008 1.00 90.56 304 THR A C 1
ATOM 2429 O O . THR A 1 304 ? -20.693 -5.900 14.721 1.00 90.56 304 THR A O 1
ATOM 2432 N N . THR A 1 305 ? -18.634 -6.674 14.383 1.00 93.38 305 THR A N 1
ATOM 2433 C CA . THR A 1 305 ? -18.531 -7.402 15.647 1.00 93.38 305 THR A CA 1
ATOM 2434 C C . THR A 1 305 ? -17.395 -6.848 16.486 1.00 93.38 305 THR A C 1
ATOM 2436 O O . THR A 1 305 ? -16.314 -6.571 15.967 1.00 93.38 305 THR A O 1
ATOM 2439 N N . ALA A 1 306 ? -17.660 -6.693 17.778 1.00 93.75 306 ALA A N 1
ATOM 2440 C CA . ALA A 1 306 ? -16.657 -6.349 18.770 1.00 93.75 306 ALA A CA 1
ATOM 2441 C C . ALA A 1 306 ? -15.834 -7.588 19.134 1.00 93.75 306 ALA A C 1
ATOM 2443 O O . ALA A 1 306 ? -16.381 -8.684 19.233 1.00 93.75 306 ALA A O 1
ATOM 2444 N N . ILE A 1 307 ? -14.532 -7.407 19.326 1.00 93.94 307 ILE A N 1
ATOM 2445 C CA . ILE A 1 307 ? -13.635 -8.425 19.869 1.00 93.94 307 ILE A CA 1
ATOM 2446 C C . ILE A 1 307 ? -12.911 -7.805 21.055 1.00 93.94 307 ILE A C 1
ATOM 2448 O O . ILE A 1 307 ? -12.273 -6.753 20.936 1.00 93.94 307 ILE A O 1
ATOM 2452 N N . HIS A 1 308 ? -13.013 -8.464 22.200 1.00 91.25 308 HIS A N 1
ATOM 2453 C CA . HIS A 1 308 ? -12.306 -8.076 23.406 1.00 91.25 308 HIS A CA 1
ATOM 2454 C C . HIS A 1 308 ? -10.983 -8.829 23.498 1.00 91.25 308 HIS A C 1
ATOM 2456 O O . HIS A 1 308 ? -10.781 -9.869 22.875 1.00 91.25 308 HIS A O 1
ATOM 2462 N N . GLU A 1 309 ? -10.055 -8.308 24.297 1.00 88.88 309 GLU A N 1
ATOM 2463 C CA . GLU A 1 309 ? -8.760 -8.963 24.485 1.00 88.88 309 GLU A CA 1
ATOM 2464 C C . GLU A 1 309 ? -8.899 -10.384 25.053 1.00 88.88 309 GLU A C 1
ATOM 2466 O O . GLU A 1 309 ? -8.148 -11.277 24.672 1.00 88.88 309 GLU A O 1
ATOM 2471 N N . SER A 1 310 ? -9.894 -10.603 25.915 1.00 88.88 310 SER A N 1
ATOM 2472 C CA . SER A 1 310 ? -10.221 -11.913 26.486 1.00 88.88 310 SER A CA 1
ATOM 2473 C C . SER A 1 310 ? -10.654 -12.953 25.454 1.00 88.88 310 SER A C 1
ATOM 2475 O O . SER A 1 310 ? -10.573 -14.145 25.738 1.00 88.88 310 SER A O 1
ATOM 2477 N N . ASP A 1 311 ? -11.119 -12.515 24.282 1.00 90.31 311 ASP A N 1
ATOM 2478 C CA . ASP A 1 311 ? -11.634 -13.397 23.233 1.00 90.31 311 ASP A CA 1
ATOM 2479 C C . ASP A 1 311 ? -10.514 -13.899 22.309 1.00 90.31 311 ASP A C 1
ATOM 2481 O O . ASP A 1 311 ? -10.733 -14.781 21.474 1.00 90.31 311 ASP A O 1
ATOM 2485 N N . LEU A 1 312 ? -9.304 -13.343 22.443 1.00 90.19 312 LEU A N 1
ATOM 2486 C CA . LEU A 1 312 ? -8.152 -13.754 21.653 1.00 90.19 312 LEU A CA 1
ATOM 2487 C C . LEU A 1 312 ? -7.633 -15.129 22.120 1.00 90.19 312 LEU A C 1
ATOM 2489 O O . LEU A 1 312 ? -7.559 -15.397 23.322 1.00 90.19 312 LEU A O 1
ATOM 2493 N N . PRO A 1 313 ? -7.216 -16.011 21.192 1.00 89.75 313 PRO A N 1
ATOM 2494 C CA . PRO A 1 313 ? -6.635 -17.302 21.545 1.00 89.75 313 PRO A CA 1
ATOM 2495 C C . PRO A 1 313 ? -5.398 -17.165 22.443 1.00 89.75 313 PRO A C 1
ATOM 2497 O O . PRO A 1 313 ? -4.565 -16.286 22.245 1.00 89.75 313 PRO A O 1
ATOM 2500 N N . GLY A 1 314 ? -5.183 -18.108 23.365 1.00 86.25 314 GLY A N 1
ATOM 2501 C CA . GLY A 1 314 ? -3.991 -18.093 24.231 1.00 86.25 314 GLY A CA 1
ATOM 2502 C C . GLY A 1 314 ? -2.644 -18.197 23.489 1.00 86.25 314 GLY A C 1
ATOM 2503 O O . GLY A 1 314 ? -1.612 -17.874 24.061 1.00 86.25 314 GLY A O 1
ATOM 2504 N N . HIS A 1 315 ? -2.649 -18.629 22.224 1.00 87.12 315 HIS A N 1
ATOM 2505 C CA . HIS A 1 315 ? -1.480 -18.707 21.333 1.00 87.12 315 HIS A CA 1
ATOM 2506 C C . HIS A 1 315 ? -1.515 -17.638 20.224 1.00 87.12 315 HIS A C 1
ATOM 2508 O O . HIS A 1 315 ? -0.903 -17.810 19.170 1.00 87.12 315 HIS A O 1
ATOM 2514 N N . PHE A 1 316 ? -2.253 -16.545 20.440 1.00 90.00 316 PHE A N 1
ATOM 2515 C CA . PHE A 1 316 ? -2.472 -15.505 19.437 1.00 90.00 316 PHE A CA 1
ATOM 2516 C C . PHE A 1 316 ? -1.177 -14.867 18.927 1.00 90.00 316 PHE A C 1
ATOM 2518 O O . PHE A 1 316 ? -1.085 -14.596 17.737 1.00 90.00 316 PHE A O 1
ATOM 2525 N N . ASP A 1 317 ? -0.153 -14.704 19.766 1.00 87.94 317 ASP A N 1
ATOM 2526 C CA . ASP A 1 317 ? 1.103 -14.067 19.349 1.00 87.94 317 ASP A CA 1
ATOM 2527 C C . ASP A 1 317 ? 1.807 -14.852 18.217 1.00 87.94 317 ASP A C 1
ATOM 2529 O O . ASP A 1 317 ? 2.353 -14.253 17.296 1.00 87.94 317 ASP A O 1
ATOM 2533 N N . GLN A 1 318 ? 1.700 -16.189 18.205 1.00 86.19 318 GLN A N 1
ATOM 2534 C CA . GLN A 1 318 ? 2.236 -17.034 17.122 1.00 86.19 318 GLN A CA 1
ATOM 2535 C C . GLN A 1 318 ? 1.432 -16.890 15.823 1.00 86.19 318 GLN A C 1
ATOM 2537 O O . GLN A 1 318 ? 1.994 -16.897 14.728 1.00 86.19 318 GLN A O 1
ATOM 2542 N N . ILE A 1 319 ? 0.106 -16.760 15.941 1.00 88.56 319 ILE A N 1
ATOM 2543 C CA . ILE A 1 319 ? -0.775 -16.495 14.796 1.00 88.56 319 ILE A CA 1
ATOM 2544 C C . ILE A 1 319 ? -0.430 -15.124 14.215 1.00 88.56 319 ILE A C 1
ATOM 2546 O O . ILE A 1 319 ? -0.262 -14.983 13.007 1.00 88.56 319 ILE A O 1
ATOM 2550 N N . LEU A 1 320 ? -0.284 -14.130 15.086 1.00 89.62 320 LEU A N 1
ATOM 2551 C CA . LEU A 1 320 ? 0.021 -12.756 14.732 1.00 89.62 320 LEU A CA 1
ATOM 2552 C C . LEU A 1 320 ? 1.351 -12.652 13.971 1.00 89.62 320 LEU A C 1
ATOM 2554 O O . LEU A 1 320 ? 1.398 -12.014 12.921 1.00 89.62 320 LEU A O 1
ATOM 2558 N N . GLU A 1 321 ? 2.396 -13.349 14.427 1.00 87.25 321 GLU A N 1
ATOM 2559 C CA . GLU A 1 321 ? 3.674 -13.441 13.708 1.00 87.25 321 GLU A CA 1
ATOM 2560 C C . GLU A 1 321 ? 3.521 -14.017 12.294 1.00 87.25 321 GLU A C 1
ATOM 2562 O O . GLU A 1 321 ? 4.083 -13.477 11.339 1.00 87.25 321 GLU A O 1
ATOM 2567 N N . ALA A 1 322 ? 2.725 -15.078 12.129 1.00 86.19 322 ALA A N 1
ATOM 2568 C CA . ALA A 1 322 ? 2.470 -15.663 10.815 1.00 86.19 322 ALA A CA 1
ATOM 2569 C C . ALA A 1 322 ? 1.705 -14.701 9.889 1.00 86.19 322 ALA A C 1
ATOM 2571 O O . ALA A 1 322 ? 2.006 -14.623 8.693 1.00 86.19 322 ALA A O 1
ATOM 2572 N N . LEU A 1 323 ? 0.753 -13.943 10.442 1.00 90.19 323 LEU A N 1
ATOM 2573 C CA . LEU A 1 323 ? -0.050 -12.964 9.707 1.00 90.19 323 LEU A CA 1
ATOM 2574 C C . LEU A 1 323 ? 0.763 -11.751 9.238 1.00 90.19 323 LEU A C 1
ATOM 2576 O O . LEU A 1 323 ? 0.373 -11.121 8.252 1.00 90.19 323 LEU A O 1
ATOM 2580 N N . PHE A 1 324 ? 1.919 -11.457 9.845 1.00 88.50 324 PHE A N 1
ATOM 2581 C CA . PHE A 1 324 ? 2.800 -10.387 9.360 1.00 88.50 324 PHE A CA 1
ATOM 2582 C C . PHE A 1 324 ? 3.423 -10.661 7.989 1.00 88.50 324 PHE A C 1
ATOM 2584 O O . PHE A 1 324 ? 3.872 -9.724 7.330 1.00 88.50 324 PHE A O 1
ATOM 2591 N N . ASN A 1 325 ? 3.386 -11.908 7.510 1.00 81.19 325 ASN A N 1
ATOM 2592 C CA . ASN A 1 325 ? 3.740 -12.217 6.123 1.00 81.19 325 ASN A CA 1
ATOM 2593 C C . ASN A 1 325 ? 2.695 -11.710 5.117 1.00 81.19 325 ASN A C 1
ATOM 2595 O O . ASN A 1 325 ? 3.027 -11.506 3.955 1.00 81.19 325 ASN A O 1
ATOM 2599 N N . ILE A 1 326 ? 1.445 -11.522 5.551 1.00 85.12 326 ILE A N 1
ATOM 2600 C CA . ILE A 1 326 ? 0.339 -11.033 4.716 1.00 85.12 326 ILE A CA 1
ATOM 2601 C C . ILE A 1 326 ? 0.184 -9.521 4.885 1.00 85.12 326 ILE A C 1
ATOM 2603 O O . ILE A 1 326 ? 0.093 -8.783 3.906 1.00 85.12 326 ILE A O 1
ATOM 2607 N N . LEU A 1 327 ? 0.163 -9.047 6.131 1.00 86.81 327 LEU A N 1
ATOM 2608 C CA . LEU A 1 327 ? 0.047 -7.631 6.451 1.00 86.81 327 LEU A CA 1
ATOM 2609 C C . LEU A 1 327 ? 1.233 -7.216 7.328 1.00 86.81 327 LEU A C 1
ATOM 2611 O O . LEU A 1 327 ? 1.221 -7.522 8.518 1.00 86.81 327 LEU A O 1
ATOM 2615 N N . PRO A 1 328 ? 2.247 -6.518 6.782 1.00 84.38 328 PRO A N 1
ATOM 2616 C CA . PRO A 1 328 ? 3.488 -6.255 7.505 1.00 84.38 328 PRO A CA 1
ATOM 2617 C C . PRO A 1 328 ? 3.272 -5.551 8.848 1.00 84.38 328 PRO A C 1
ATOM 2619 O O . PRO A 1 328 ? 2.414 -4.669 8.976 1.00 84.38 328 PRO A O 1
ATOM 2622 N N . TYR A 1 329 ? 4.079 -5.915 9.844 1.00 86.00 329 TYR A N 1
ATOM 2623 C CA . TYR A 1 329 ? 3.997 -5.380 11.206 1.00 86.00 329 TYR A CA 1
ATOM 2624 C C . TYR A 1 329 ? 4.049 -3.847 11.238 1.00 86.00 329 TYR A C 1
ATOM 2626 O O . TYR A 1 329 ? 3.290 -3.185 11.948 1.00 86.00 329 TYR A O 1
ATOM 2634 N N . GLU A 1 330 ? 4.914 -3.259 10.425 1.00 81.06 330 GLU A N 1
ATOM 2635 C CA . GLU A 1 330 ? 5.126 -1.822 10.383 1.00 81.06 330 GLU A CA 1
ATOM 2636 C C . GLU A 1 330 ? 3.897 -1.081 9.830 1.00 81.06 330 GLU A C 1
ATOM 2638 O O . GLU A 1 330 ? 3.540 -0.006 10.325 1.00 81.06 330 GLU A O 1
ATOM 2643 N N . ILE A 1 331 ? 3.193 -1.701 8.875 1.00 82.69 331 ILE A N 1
ATOM 2644 C CA . ILE A 1 331 ? 1.902 -1.230 8.361 1.00 82.69 331 ILE A CA 1
ATOM 2645 C C . ILE A 1 331 ? 0.835 -1.335 9.448 1.00 82.69 331 ILE A C 1
ATOM 2647 O O . ILE A 1 331 ? 0.120 -0.365 9.690 1.00 82.69 331 ILE A O 1
ATOM 2651 N N . CYS A 1 332 ? 0.764 -2.473 10.142 1.00 89.00 332 CYS A N 1
ATOM 2652 C CA . CYS A 1 332 ? -0.156 -2.687 11.260 1.00 89.00 332 CYS A CA 1
ATOM 2653 C C . CYS A 1 332 ? 0.011 -1.603 12.334 1.00 89.00 332 CYS A C 1
ATOM 2655 O O . CYS A 1 332 ? -0.964 -0.992 12.772 1.00 89.00 332 CYS A O 1
ATOM 2657 N N . ARG A 1 333 ? 1.259 -1.287 12.701 1.00 85.38 333 ARG A N 1
ATOM 2658 C CA . ARG A 1 333 ? 1.585 -0.245 13.683 1.00 85.38 333 ARG A CA 1
ATOM 2659 C C . ARG A 1 333 ? 1.206 1.152 13.202 1.00 85.38 333 ARG A C 1
ATOM 2661 O O . ARG A 1 333 ? 0.633 1.923 13.966 1.00 85.38 333 ARG A O 1
ATOM 2668 N N . MET A 1 334 ? 1.530 1.480 11.954 1.00 80.38 334 MET A N 1
ATOM 2669 C CA . MET A 1 334 ? 1.234 2.783 11.352 1.00 80.38 334 MET A CA 1
ATOM 2670 C C . MET A 1 334 ? -0.272 3.033 11.248 1.00 80.38 334 MET A C 1
ATOM 2672 O O . MET A 1 334 ? -0.750 4.107 11.601 1.00 80.38 334 MET A O 1
ATOM 2676 N N . LEU A 1 335 ? -1.012 2.031 10.777 1.00 83.50 335 LEU A N 1
ATOM 2677 C CA . LEU A 1 335 ? -2.447 2.116 10.533 1.00 83.50 335 LEU A CA 1
ATOM 2678 C C . LEU A 1 335 ? -3.289 1.810 11.784 1.00 83.50 335 LEU A C 1
ATOM 2680 O O . LEU A 1 335 ? -4.508 1.949 11.734 1.00 83.50 335 LEU A O 1
ATOM 2684 N N . LYS A 1 336 ? -2.651 1.399 12.892 1.00 88.81 336 LYS A N 1
ATOM 2685 C CA . LYS A 1 336 ? -3.299 0.905 14.121 1.00 88.81 336 LYS A CA 1
ATOM 2686 C C . LYS A 1 336 ? -4.312 -0.202 13.828 1.00 88.81 336 LYS A C 1
ATOM 2688 O O . LYS A 1 336 ? -5.485 -0.122 14.189 1.00 88.81 336 LYS A O 1
ATOM 2693 N N . VAL A 1 337 ? -3.827 -1.239 13.159 1.00 92.50 337 VAL A N 1
ATOM 2694 C CA . VAL A 1 337 ? -4.604 -2.406 12.737 1.00 92.50 337 VAL A CA 1
ATOM 2695 C C . VAL A 1 337 ? -3.973 -3.648 13.329 1.00 92.50 337 VAL A C 1
ATOM 2697 O O . VAL A 1 337 ? -2.753 -3.781 13.312 1.00 92.50 337 VAL A O 1
ATOM 2700 N N . LEU A 1 338 ? -4.793 -4.564 13.832 1.00 95.25 338 LEU A N 1
ATOM 2701 C CA . LEU A 1 338 ? -4.329 -5.852 14.333 1.00 95.25 338 LEU A CA 1
ATOM 2702 C C . LEU A 1 338 ? -4.856 -6.967 13.422 1.00 95.25 338 LEU A C 1
ATOM 2704 O O . LEU A 1 338 ? -6.066 -7.172 13.396 1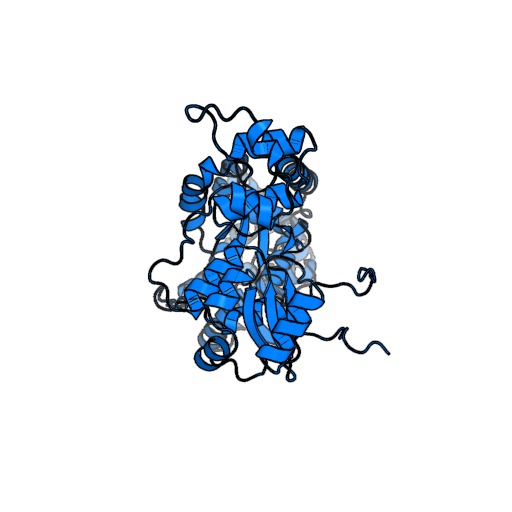.00 95.25 338 LEU A O 1
ATOM 2708 N N . PRO A 1 339 ? -4.021 -7.688 12.660 1.00 95.56 339 PRO A N 1
ATOM 2709 C CA . PRO A 1 339 ? -4.500 -8.843 11.916 1.00 95.56 339 PRO A CA 1
ATOM 2710 C C . PRO A 1 339 ? -4.858 -9.955 12.911 1.00 95.56 339 PRO A C 1
ATOM 2712 O O . PRO A 1 339 ? -4.078 -10.285 13.801 1.00 95.56 339 PRO A O 1
ATOM 2715 N N . LEU A 1 340 ? -6.076 -10.481 12.799 1.00 94.81 340 LEU A N 1
ATOM 2716 C CA . LEU A 1 340 ? -6.657 -11.402 13.778 1.00 94.81 340 LEU A CA 1
ATOM 2717 C C . LEU A 1 340 ? -6.654 -12.842 13.287 1.00 94.81 340 LEU A C 1
ATOM 2719 O O . LEU A 1 340 ? -6.415 -13.766 14.059 1.00 94.81 340 LEU A O 1
ATOM 2723 N N . ASN A 1 341 ? -6.976 -13.036 12.011 1.00 94.75 341 ASN A N 1
ATOM 2724 C CA . ASN A 1 341 ? -7.078 -14.355 11.414 1.00 94.75 341 ASN A CA 1
ATOM 2725 C C . ASN A 1 341 ? -7.015 -14.259 9.888 1.00 94.75 341 ASN A C 1
ATOM 2727 O O . ASN A 1 341 ? -7.378 -13.233 9.315 1.00 94.75 341 ASN A O 1
ATOM 2731 N N . PHE A 1 342 ? -6.619 -15.345 9.234 1.00 93.00 342 PHE A N 1
ATOM 2732 C CA . PHE A 1 342 ? -6.689 -15.491 7.787 1.00 93.00 342 PHE A CA 1
ATOM 2733 C C . PHE A 1 342 ? -7.333 -16.835 7.454 1.00 93.00 342 PHE A C 1
ATOM 2735 O O . PHE A 1 342 ? -6.755 -17.894 7.695 1.00 93.00 342 PHE A O 1
ATOM 2742 N N . MET A 1 343 ? -8.561 -16.792 6.942 1.00 89.94 343 MET A N 1
ATOM 2743 C CA . MET A 1 343 ? -9.355 -17.982 6.642 1.00 89.94 343 MET A CA 1
ATOM 2744 C C . MET A 1 343 ? -10.164 -17.768 5.371 1.00 89.94 343 MET A C 1
ATOM 2746 O O . MET A 1 343 ? -10.745 -16.705 5.182 1.00 89.94 343 MET A O 1
ATOM 2750 N N . ASN A 1 344 ? -10.254 -18.803 4.531 1.00 89.50 344 ASN A N 1
ATOM 2751 C CA . ASN A 1 344 ? -11.012 -18.771 3.274 1.00 89.50 344 ASN A CA 1
ATOM 2752 C C . ASN A 1 344 ? -10.637 -17.577 2.378 1.00 89.50 344 ASN A C 1
ATOM 2754 O O . ASN A 1 344 ? -11.519 -16.933 1.823 1.00 89.50 344 ASN A O 1
ATOM 2758 N N . GLU A 1 345 ? -9.340 -17.262 2.294 1.00 89.12 345 GLU A N 1
ATOM 2759 C CA . GLU A 1 345 ? -8.809 -16.121 1.527 1.00 89.12 345 GLU A CA 1
ATOM 2760 C C . GLU A 1 345 ? -9.307 -14.746 1.999 1.00 89.12 345 GLU A C 1
ATOM 2762 O O . GLU A 1 345 ? -9.122 -13.754 1.308 1.00 89.12 345 GLU A O 1
ATOM 2767 N N . VAL A 1 346 ? -9.898 -14.656 3.193 1.00 92.12 346 VAL A N 1
ATOM 2768 C CA . VAL A 1 346 ? -10.324 -13.396 3.808 1.00 92.12 346 VAL A CA 1
ATOM 2769 C C . VAL A 1 346 ? -9.428 -13.095 5.005 1.00 92.12 346 VAL A C 1
ATOM 2771 O O . VAL A 1 346 ? -9.246 -13.933 5.896 1.00 92.12 346 VAL A O 1
ATOM 2774 N N . LEU A 1 347 ? -8.875 -11.882 5.037 1.00 94.00 347 LEU A N 1
ATOM 2775 C CA . LEU A 1 347 ? -8.094 -11.389 6.166 1.00 94.00 347 LEU A CA 1
ATOM 2776 C C . LEU A 1 347 ? -9.017 -10.663 7.147 1.00 94.00 347 LEU A C 1
ATOM 2778 O O . LEU A 1 347 ? -9.603 -9.624 6.834 1.00 94.00 347 LEU A O 1
ATOM 2782 N N . VAL A 1 348 ? -9.121 -11.203 8.358 1.00 95.50 348 VAL A N 1
ATOM 2783 C CA . VAL A 1 348 ? -9.875 -10.590 9.451 1.00 95.50 348 VAL A CA 1
ATOM 2784 C C . VAL A 1 348 ? -8.957 -9.638 10.205 1.00 95.50 348 VAL A C 1
ATOM 2786 O O . VAL A 1 348 ? -7.901 -10.043 10.695 1.00 95.50 348 VAL A O 1
ATOM 2789 N N . VAL A 1 349 ? -9.366 -8.378 10.332 1.00 95.94 349 VAL A N 1
ATOM 2790 C CA . VAL A 1 349 ? -8.576 -7.318 10.971 1.00 95.94 349 VAL A CA 1
ATOM 2791 C C . VAL A 1 349 ? -9.354 -6.612 12.079 1.00 95.94 349 VAL A C 1
ATOM 2793 O O . VAL A 1 349 ? -10.533 -6.293 11.937 1.00 95.94 349 VAL A O 1
ATOM 2796 N N . GLY A 1 350 ? -8.674 -6.342 13.187 1.00 94.94 350 GLY A N 1
ATOM 2797 C CA . GLY A 1 350 ? -9.141 -5.540 14.308 1.00 94.94 350 GLY A CA 1
ATOM 2798 C C . GLY A 1 350 ? -8.811 -4.062 14.109 1.00 94.94 350 GLY A C 1
ATOM 2799 O O . GLY A 1 350 ? -7.656 -3.713 13.859 1.00 94.94 350 GLY A O 1
ATOM 2800 N N . LEU A 1 351 ? -9.819 -3.198 14.241 1.00 92.81 351 LEU A N 1
ATOM 2801 C CA . LEU A 1 351 ? -9.727 -1.744 14.084 1.00 92.81 351 LEU A CA 1
ATOM 2802 C C . LEU A 1 351 ? -10.391 -1.027 15.263 1.00 92.81 351 LEU A C 1
ATOM 2804 O O . LEU A 1 351 ? -11.428 -1.464 15.750 1.00 92.81 351 LEU A O 1
ATOM 2808 N N . ALA A 1 352 ? -9.869 0.127 15.681 1.00 87.19 352 ALA A N 1
ATOM 2809 C CA . ALA A 1 352 ? -10.542 0.956 16.691 1.00 87.19 352 ALA A CA 1
ATOM 2810 C C . ALA A 1 352 ? -11.696 1.799 16.125 1.00 87.19 352 ALA A C 1
ATOM 2812 O O . ALA A 1 352 ? -12.677 2.136 16.809 1.00 87.19 352 ALA A O 1
ATOM 2813 N N . LYS A 1 353 ? -11.581 2.159 14.846 1.00 84.25 353 LYS A N 1
ATOM 2814 C CA . LYS A 1 353 ? -12.559 2.948 14.102 1.00 84.25 353 LYS A CA 1
ATOM 2815 C C . LYS A 1 353 ? -12.684 2.378 12.697 1.00 84.25 353 LYS A C 1
ATOM 2817 O O . LYS A 1 353 ? -11.679 2.090 12.054 1.00 84.25 353 LYS A O 1
ATOM 2822 N N . LEU A 1 354 ? -13.917 2.237 12.223 1.00 80.06 354 LEU A N 1
ATOM 2823 C CA . LEU A 1 354 ? -14.161 1.866 10.837 1.00 80.06 354 LEU A CA 1
ATOM 2824 C C . LEU A 1 354 ? -13.942 3.090 9.961 1.00 80.06 354 LEU A C 1
ATOM 2826 O O . LEU A 1 354 ? -14.621 4.104 10.113 1.00 80.06 354 LEU A O 1
ATOM 2830 N N . HIS A 1 355 ? -12.996 2.972 9.043 1.00 75.44 355 HIS A N 1
ATOM 2831 C CA . HIS A 1 355 ? -12.753 3.967 8.018 1.00 75.44 355 HIS A CA 1
ATOM 2832 C C . HIS A 1 355 ? -12.845 3.259 6.664 1.00 75.44 355 HIS A C 1
ATOM 2834 O O . HIS A 1 355 ? -12.003 2.403 6.397 1.00 75.44 355 HIS A O 1
ATOM 2840 N N . PRO A 1 356 ? -13.835 3.569 5.806 1.00 68.06 356 PRO A N 1
ATOM 2841 C CA . PRO A 1 356 ? -14.022 2.854 4.542 1.00 68.06 356 PRO A CA 1
ATOM 2842 C C . PRO A 1 356 ? -12.750 2.826 3.685 1.00 68.06 356 PRO A C 1
ATOM 2844 O O . PRO A 1 356 ? -12.339 1.766 3.234 1.00 68.06 356 PRO A O 1
ATOM 2847 N N . GLY A 1 357 ? -12.039 3.958 3.591 1.00 73.56 357 GLY A N 1
ATOM 2848 C CA . GLY A 1 357 ? -10.777 4.019 2.848 1.00 73.56 357 GLY A CA 1
ATOM 2849 C C . GLY A 1 357 ? -9.645 3.186 3.458 1.00 73.56 357 GLY A C 1
ATOM 2850 O O . GLY A 1 357 ? -8.719 2.823 2.748 1.00 73.56 357 GLY A O 1
ATOM 2851 N N . LEU A 1 358 ? -9.702 2.857 4.755 1.00 79.81 358 LEU A N 1
ATOM 2852 C CA . LEU A 1 358 ? -8.701 1.990 5.384 1.00 79.81 358 LEU A CA 1
ATOM 2853 C C . LEU A 1 358 ? -8.905 0.526 4.989 1.00 79.81 358 LEU A C 1
ATOM 2855 O O . LEU A 1 358 ? -7.928 -0.188 4.807 1.00 79.81 358 LEU A O 1
ATOM 2859 N N . ILE A 1 359 ? -10.155 0.087 4.824 1.00 83.50 359 ILE A N 1
ATOM 2860 C CA . ILE A 1 359 ? -10.477 -1.277 4.382 1.00 83.50 359 ILE A CA 1
ATOM 2861 C C . ILE A 1 359 ? -9.896 -1.513 2.988 1.00 83.50 359 ILE A C 1
ATOM 2863 O O . ILE A 1 359 ? -9.208 -2.509 2.774 1.00 83.50 359 ILE A O 1
ATOM 2867 N N . ASP A 1 360 ? -10.085 -0.547 2.087 1.00 77.12 360 ASP A N 1
ATOM 2868 C CA . ASP A 1 360 ? -9.501 -0.584 0.748 1.00 77.12 360 ASP A CA 1
ATOM 2869 C C . ASP A 1 360 ? -7.962 -0.633 0.814 1.00 77.12 360 ASP A C 1
ATOM 2871 O O . ASP A 1 360 ? -7.352 -1.434 0.108 1.00 77.12 360 ASP A O 1
ATOM 2875 N N . ILE A 1 361 ? -7.325 0.151 1.708 1.00 78.62 361 ILE A N 1
ATOM 2876 C CA . ILE A 1 361 ? -5.852 0.158 1.878 1.00 78.62 361 ILE A CA 1
ATOM 2877 C C . ILE A 1 361 ? -5.381 -1.227 2.283 1.00 78.62 361 ILE A C 1
ATOM 2879 O O . ILE A 1 361 ? -4.439 -1.767 1.708 1.00 78.62 361 ILE A O 1
ATOM 2883 N N . LEU A 1 362 ? -6.017 -1.792 3.301 1.00 85.25 362 LEU A N 1
ATOM 2884 C CA . LEU A 1 362 ? -5.635 -3.088 3.832 1.00 85.25 362 LEU A CA 1
ATOM 2885 C C . LEU A 1 362 ? -5.846 -4.189 2.791 1.00 85.25 362 LEU A C 1
ATOM 2887 O O . LEU A 1 362 ? -5.013 -5.090 2.693 1.00 85.25 362 LEU A O 1
ATOM 2891 N N . SER A 1 363 ? -6.908 -4.095 1.989 1.00 83.31 363 SER A N 1
ATOM 2892 C CA . SER A 1 363 ? -7.175 -5.054 0.919 1.00 83.31 363 SER A CA 1
ATOM 2893 C C . SER A 1 363 ? -6.110 -4.982 -0.169 1.00 83.31 363 SER A C 1
ATOM 2895 O O . SER A 1 363 ? -5.571 -6.005 -0.574 1.00 83.31 363 SER A O 1
ATOM 2897 N N . GLU A 1 364 ? -5.722 -3.772 -0.566 1.00 76.25 364 GLU A N 1
ATOM 2898 C CA . GLU A 1 364 ? -4.686 -3.540 -1.572 1.00 76.25 364 GLU A CA 1
ATOM 2899 C C . GLU A 1 364 ? -3.291 -3.979 -1.095 1.00 76.25 364 GLU A C 1
ATOM 2901 O O . GLU A 1 364 ? -2.529 -4.571 -1.855 1.00 76.25 364 GLU A O 1
ATOM 2906 N N . ILE A 1 365 ? -2.952 -3.732 0.175 1.00 79.19 365 ILE A N 1
ATOM 2907 C CA . ILE A 1 365 ? -1.659 -4.140 0.746 1.00 79.19 365 ILE A CA 1
ATOM 2908 C C . ILE A 1 365 ? -1.571 -5.658 0.903 1.00 79.19 365 ILE A C 1
ATOM 2910 O O . ILE A 1 365 ? -0.509 -6.228 0.647 1.00 79.19 365 ILE A O 1
ATOM 2914 N N . SER A 1 366 ? -2.649 -6.291 1.372 1.00 81.88 366 SER A N 1
ATOM 2915 C CA . SER A 1 366 ? -2.673 -7.732 1.639 1.00 81.88 366 SER A CA 1
ATOM 2916 C C . SER A 1 366 ? -2.924 -8.568 0.384 1.00 81.88 366 SER A C 1
ATOM 2918 O O . SER A 1 366 ? -2.518 -9.723 0.349 1.00 81.88 366 SER A O 1
ATOM 2920 N N . GLY A 1 367 ? -3.578 -8.002 -0.635 1.00 78.81 367 GLY A N 1
ATOM 2921 C CA . GLY A 1 367 ? -4.065 -8.730 -1.807 1.00 78.81 367 GLY A CA 1
ATOM 2922 C C . GLY A 1 367 ? -5.351 -9.527 -1.555 1.00 78.81 367 GLY A C 1
ATOM 2923 O O . GLY A 1 367 ? -5.791 -10.246 -2.447 1.00 78.81 367 GLY A O 1
ATOM 2924 N N . TYR A 1 368 ? -5.962 -9.404 -0.371 1.00 85.31 368 TYR A N 1
ATOM 2925 C CA . TYR A 1 368 ? -7.120 -10.199 0.042 1.00 85.31 368 TYR A CA 1
ATOM 2926 C C . TYR A 1 368 ? -8.316 -9.320 0.432 1.00 85.31 368 TYR A C 1
ATOM 2928 O O . TYR A 1 368 ? -8.143 -8.181 0.880 1.00 85.31 368 TYR A O 1
ATOM 2936 N N . PRO A 1 369 ? -9.554 -9.828 0.311 1.00 88.00 369 PRO A N 1
ATOM 2937 C CA . PRO A 1 369 ? -10.717 -9.223 0.944 1.00 88.00 369 PRO A CA 1
ATOM 2938 C C . PRO A 1 369 ? -10.516 -9.049 2.454 1.00 88.00 369 PRO A C 1
ATOM 2940 O O . PRO A 1 369 ? -9.986 -9.931 3.134 1.00 88.00 369 PRO A O 1
ATOM 2943 N N . ILE A 1 370 ? -10.973 -7.909 2.975 1.00 91.75 370 ILE A N 1
ATOM 2944 C CA . ILE A 1 370 ? -10.826 -7.547 4.386 1.00 91.75 370 ILE A CA 1
ATOM 2945 C C . ILE A 1 370 ? -12.164 -7.646 5.101 1.00 91.75 370 ILE A C 1
ATOM 2947 O O . ILE A 1 370 ? -13.143 -7.008 4.713 1.00 91.75 370 ILE A O 1
ATOM 2951 N N . GLU A 1 371 ? -12.173 -8.378 6.208 1.00 94.06 371 GLU A N 1
ATOM 2952 C CA . GLU A 1 371 ? -13.275 -8.381 7.157 1.00 94.06 371 GLU A CA 1
ATOM 2953 C C . GLU A 1 371 ? -12.868 -7.623 8.421 1.00 94.06 371 GLU A C 1
ATOM 2955 O O . GLU A 1 371 ? -11.899 -7.969 9.095 1.00 94.06 371 GLU A O 1
ATOM 2960 N N . THR A 1 372 ? -13.606 -6.571 8.764 1.00 93.62 372 THR A N 1
ATOM 2961 C CA . THR A 1 372 ? -13.274 -5.731 9.918 1.00 93.62 372 THR A CA 1
ATOM 2962 C C . THR A 1 372 ? -14.013 -6.164 11.172 1.00 93.62 372 THR A C 1
ATOM 2964 O O . THR A 1 372 ? -15.222 -6.406 11.128 1.00 93.62 372 THR A O 1
ATOM 2967 N N . ARG A 1 373 ? -13.310 -6.141 12.301 1.00 94.69 373 ARG A N 1
ATOM 2968 C CA . ARG A 1 373 ? -13.835 -6.308 13.657 1.00 94.69 373 ARG A CA 1
ATOM 2969 C C . ARG A 1 373 ? -13.416 -5.101 14.495 1.00 94.69 373 ARG A C 1
ATOM 2971 O O . ARG A 1 373 ? -12.337 -4.548 14.284 1.00 94.69 373 ARG A O 1
ATOM 2978 N N . LEU A 1 374 ? -14.260 -4.659 15.423 1.00 93.62 374 LEU A N 1
ATOM 2979 C CA . LEU A 1 374 ? -13.933 -3.529 16.293 1.00 93.62 374 LEU A CA 1
ATOM 2980 C C . LEU A 1 374 ? -13.214 -3.988 17.557 1.00 93.62 374 LEU A C 1
ATOM 2982 O O . LEU A 1 374 ? -13.657 -4.911 18.232 1.00 93.62 374 LEU A O 1
ATOM 2986 N N . MET A 1 375 ? -12.134 -3.295 17.896 1.00 94.19 375 MET A N 1
ATOM 2987 C CA . MET A 1 375 ? -11.346 -3.508 19.110 1.00 94.19 375 MET A CA 1
ATOM 2988 C C . MET A 1 375 ? -11.012 -2.165 19.759 1.00 94.19 375 MET A C 1
ATOM 2990 O O . MET A 1 375 ? -11.237 -1.110 19.171 1.00 94.19 375 MET A O 1
ATOM 2994 N N . THR A 1 376 ? -10.472 -2.169 20.975 1.00 90.88 376 THR A N 1
ATOM 2995 C CA . THR A 1 376 ? -9.975 -0.924 21.579 1.00 90.88 376 THR A CA 1
ATOM 2996 C C . THR A 1 376 ? -8.585 -0.574 21.041 1.00 90.88 376 THR A C 1
ATOM 2998 O O . THR A 1 376 ? -7.775 -1.464 20.770 1.00 90.88 376 THR A O 1
ATOM 3001 N N . ASP A 1 377 ? -8.277 0.725 20.938 1.00 89.06 377 ASP A N 1
ATOM 3002 C CA . ASP A 1 377 ? -6.926 1.196 20.591 1.00 89.06 377 ASP A CA 1
ATOM 3003 C C . ASP A 1 377 ? -5.871 0.630 21.556 1.00 89.06 377 ASP A C 1
ATOM 3005 O O . ASP A 1 377 ? -4.783 0.244 21.134 1.00 89.06 377 ASP A O 1
ATOM 3009 N N . ALA A 1 378 ? -6.203 0.541 22.850 1.00 89.06 378 ALA A N 1
ATOM 3010 C CA . ALA A 1 378 ? -5.307 0.020 23.876 1.00 89.06 378 ALA A CA 1
ATOM 3011 C C . ALA A 1 378 ? -4.929 -1.445 23.616 1.00 89.06 378 ALA A C 1
ATOM 3013 O O . ALA A 1 378 ? -3.751 -1.787 23.691 1.00 89.06 378 ALA A O 1
ATOM 3014 N N . THR A 1 379 ? -5.899 -2.289 23.249 1.00 91.38 379 THR A N 1
ATOM 3015 C CA . THR A 1 379 ? -5.645 -3.698 22.917 1.00 91.38 379 THR A CA 1
ATOM 3016 C C . THR A 1 379 ? -4.782 -3.827 21.664 1.00 91.38 379 THR A C 1
ATOM 3018 O O . THR A 1 379 ? -3.807 -4.575 21.671 1.00 91.38 379 THR A O 1
ATOM 3021 N N . ILE A 1 380 ? -5.095 -3.072 20.603 1.00 92.56 380 ILE A N 1
ATOM 3022 C CA . ILE A 1 380 ? -4.326 -3.097 19.348 1.00 92.56 380 ILE A CA 1
ATOM 3023 C C . ILE A 1 380 ? -2.871 -2.691 19.610 1.00 92.56 380 ILE A C 1
ATOM 3025 O O . ILE A 1 380 ? -1.946 -3.423 19.261 1.00 92.56 380 ILE A O 1
ATOM 3029 N N . ILE A 1 381 ? -2.662 -1.544 20.261 1.00 90.25 381 ILE A N 1
ATOM 3030 C CA . ILE A 1 381 ? -1.324 -1.013 20.549 1.00 90.25 381 ILE A CA 1
ATOM 3031 C C . ILE A 1 381 ? -0.566 -1.945 21.498 1.00 90.25 381 ILE A C 1
ATOM 3033 O O . ILE A 1 381 ? 0.606 -2.229 21.262 1.00 90.25 381 ILE A O 1
ATOM 3037 N N . GLY A 1 382 ? -1.229 -2.441 22.547 1.00 90.56 382 GLY A N 1
ATOM 3038 C CA . GLY A 1 382 ? -0.634 -3.346 23.526 1.00 90.56 382 GLY A CA 1
ATOM 3039 C C . GLY A 1 382 ? -0.125 -4.636 22.888 1.00 90.56 382 GLY A C 1
ATOM 3040 O O . GLY A 1 382 ? 1.007 -5.035 23.148 1.00 90.56 382 GLY A O 1
ATOM 3041 N N . ARG A 1 383 ? -0.914 -5.244 21.994 1.00 90.00 383 ARG A N 1
ATOM 3042 C CA . ARG A 1 383 ? -0.528 -6.478 21.295 1.00 90.00 383 ARG A CA 1
ATOM 3043 C C . ARG A 1 383 ? 0.587 -6.261 20.290 1.00 90.00 383 ARG A C 1
ATOM 3045 O O . ARG A 1 383 ? 1.558 -7.009 20.297 1.00 90.00 383 ARG A O 1
ATOM 3052 N N . LEU A 1 384 ? 0.505 -5.203 19.486 1.00 89.69 384 LEU A N 1
ATOM 3053 C CA . LEU A 1 384 ? 1.585 -4.866 18.558 1.00 89.69 384 LEU A CA 1
ATOM 3054 C C . LEU A 1 384 ? 2.903 -4.575 19.298 1.00 89.69 384 LEU A C 1
ATOM 3056 O O . LEU A 1 384 ? 3.962 -4.934 18.801 1.00 89.69 384 LEU A O 1
ATOM 3060 N N . ALA A 1 385 ? 2.855 -3.990 20.499 1.00 87.50 385 ALA A N 1
ATOM 3061 C CA . ALA A 1 385 ? 4.048 -3.719 21.304 1.00 87.50 385 ALA A CA 1
ATOM 3062 C C . ALA A 1 385 ? 4.671 -4.968 21.960 1.00 87.50 385 ALA A C 1
ATOM 3064 O O . ALA A 1 385 ? 5.854 -4.943 22.299 1.00 87.50 385 ALA A O 1
ATOM 3065 N N . GLN A 1 386 ? 3.897 -6.039 22.169 1.00 84.50 386 GLN A N 1
ATOM 3066 C CA . GLN A 1 386 ? 4.383 -7.288 22.774 1.00 84.50 386 GLN A CA 1
ATOM 3067 C C . GLN A 1 386 ? 5.190 -8.147 21.797 1.00 84.50 386 GLN A C 1
ATOM 3069 O O . GLN A 1 386 ? 6.043 -8.925 22.227 1.00 84.50 386 GLN A O 1
ATOM 3074 N N . VAL A 1 387 ? 4.970 -7.983 20.492 1.00 80.31 387 VAL A N 1
ATOM 3075 C CA . VAL A 1 387 ? 5.743 -8.683 19.467 1.00 80.31 387 VAL A CA 1
ATOM 3076 C C . VAL A 1 387 ? 7.156 -8.098 19.423 1.00 80.31 387 VAL A C 1
ATOM 3078 O O . VAL A 1 387 ? 7.363 -6.952 19.019 1.00 80.31 387 VAL A O 1
ATOM 3081 N N . GLN A 1 388 ? 8.159 -8.899 19.795 1.00 63.03 388 GLN A N 1
ATOM 3082 C CA . GLN A 1 388 ? 9.567 -8.567 19.568 1.00 63.03 388 GLN A CA 1
ATOM 3083 C C . GLN A 1 388 ? 9.915 -8.760 18.089 1.00 63.03 388 GLN A C 1
ATOM 3085 O O . GLN A 1 388 ? 10.602 -9.706 17.707 1.00 63.03 388 GLN A O 1
ATOM 3090 N N . PHE A 1 389 ? 9.444 -7.854 17.236 1.00 59.69 389 PHE A N 1
ATOM 3091 C CA . PHE A 1 389 ? 9.875 -7.844 15.847 1.00 59.69 389 PHE A CA 1
ATOM 3092 C C . PHE A 1 389 ? 11.305 -7.300 15.795 1.00 59.69 389 PHE A C 1
ATOM 3094 O O . PHE A 1 389 ? 11.544 -6.102 15.952 1.00 59.69 389 PHE A O 1
ATOM 3101 N N . SER A 1 390 ? 12.289 -8.187 15.649 1.00 50.75 390 SER A N 1
ATOM 3102 C CA . SER A 1 390 ? 13.659 -7.754 15.393 1.00 50.75 390 SER A CA 1
ATOM 3103 C C . SER A 1 390 ? 13.701 -7.151 13.992 1.00 50.75 390 SER A C 1
ATOM 3105 O O . SER A 1 390 ? 13.363 -7.836 13.033 1.00 50.75 390 SER A O 1
ATOM 3107 N N . GLU A 1 391 ? 14.151 -5.905 13.840 1.00 45.66 391 GLU A N 1
ATOM 3108 C CA . GLU A 1 391 ? 14.365 -5.288 12.516 1.00 45.66 391 GLU A CA 1
ATOM 3109 C C . GLU A 1 391 ? 15.307 -6.130 11.628 1.00 45.66 391 GLU A C 1
ATOM 3111 O O . GLU A 1 391 ? 15.273 -6.020 10.408 1.00 45.66 391 GLU A O 1
ATOM 3116 N N . SER A 1 392 ? 16.103 -7.030 12.223 1.00 38.88 392 SER A N 1
ATOM 3117 C CA . SER A 1 392 ? 16.932 -8.017 11.512 1.00 38.88 392 SER A CA 1
ATOM 3118 C C . SER A 1 392 ? 16.152 -9.175 10.863 1.00 38.88 392 SER A C 1
ATOM 3120 O O . SER A 1 392 ? 16.698 -9.866 10.006 1.00 38.88 392 SER A O 1
ATOM 3122 N N . ASN A 1 393 ? 14.882 -9.354 11.243 1.00 39.03 393 ASN A N 1
ATOM 3123 C CA . ASN A 1 393 ? 13.911 -10.280 10.660 1.00 39.03 393 ASN A CA 1
ATOM 3124 C C . ASN A 1 393 ? 12.932 -9.581 9.714 1.00 39.03 393 ASN A C 1
ATOM 3126 O O . ASN A 1 393 ? 12.000 -10.235 9.251 1.00 39.03 393 ASN A O 1
ATOM 3130 N N . LEU A 1 394 ? 13.139 -8.300 9.365 1.00 41.53 394 LEU A N 1
ATOM 3131 C CA . LEU A 1 394 ? 12.737 -7.875 8.028 1.00 41.53 394 LEU A CA 1
ATOM 3132 C C . LEU A 1 394 ? 13.456 -8.865 7.120 1.00 41.53 394 LEU A C 1
ATOM 3134 O O . LEU A 1 394 ? 14.688 -8.812 7.092 1.00 41.53 394 LEU A O 1
ATOM 3138 N N . PRO A 1 395 ? 12.764 -9.819 6.468 1.00 37.78 395 PRO A N 1
ATOM 3139 C CA . PRO A 1 395 ? 13.438 -10.707 5.545 1.00 37.78 395 PRO A CA 1
ATOM 3140 C C . PRO A 1 395 ? 14.305 -9.814 4.674 1.00 37.78 395 PRO A C 1
ATOM 3142 O O . PRO A 1 395 ? 13.833 -8.791 4.153 1.00 37.78 395 PRO A O 1
ATOM 3145 N N . ASP A 1 396 ? 15.595 -10.151 4.628 1.00 33.44 396 ASP A N 1
ATOM 3146 C CA . ASP A 1 396 ? 16.557 -9.588 3.700 1.00 33.44 396 ASP A CA 1
ATOM 3147 C C . ASP A 1 396 ? 16.042 -10.000 2.320 1.00 33.44 396 ASP A C 1
ATOM 3149 O O . ASP A 1 396 ? 16.501 -10.948 1.686 1.00 33.44 396 ASP A O 1
ATOM 3153 N N . TYR A 1 397 ? 14.974 -9.331 1.889 1.00 36.50 397 TYR A N 1
ATOM 3154 C CA . TYR A 1 397 ? 14.361 -9.415 0.589 1.00 36.50 397 TYR A CA 1
ATOM 3155 C C . TYR A 1 397 ? 15.327 -8.651 -0.317 1.00 36.50 397 TYR A C 1
ATOM 3157 O O . TYR A 1 397 ? 14.976 -7.647 -0.941 1.00 36.50 397 TYR A O 1
ATOM 3165 N N . LYS A 1 398 ? 16.567 -9.156 -0.420 1.00 28.33 398 LYS A N 1
ATOM 3166 C CA . LYS A 1 398 ? 17.181 -9.345 -1.725 1.00 28.33 398 LYS A CA 1
ATOM 3167 C C . LYS A 1 398 ? 16.033 -9.824 -2.582 1.00 28.33 398 LYS A C 1
ATOM 3169 O O . LYS A 1 398 ? 15.407 -10.821 -2.223 1.00 28.33 398 LYS A O 1
ATOM 3174 N N . ILE A 1 399 ? 15.683 -9.047 -3.600 1.00 34.25 399 ILE A N 1
ATOM 3175 C CA . ILE A 1 399 ? 14.664 -9.423 -4.570 1.00 34.25 399 ILE A CA 1
ATOM 3176 C C . ILE A 1 399 ? 15.181 -10.713 -5.196 1.00 34.25 399 ILE A C 1
ATOM 3178 O O . ILE A 1 399 ? 15.941 -10.710 -6.159 1.00 34.25 399 ILE A O 1
ATOM 3182 N N . GLY A 1 400 ? 14.891 -11.824 -4.538 1.00 27.34 400 GLY A N 1
ATOM 3183 C CA . GLY A 1 400 ? 15.126 -13.132 -5.057 1.00 27.34 400 GLY A CA 1
ATOM 3184 C C . GLY A 1 400 ? 14.133 -13.263 -6.186 1.00 27.34 400 GLY A C 1
ATOM 3185 O O . GLY A 1 400 ? 12.987 -12.831 -6.080 1.00 27.34 400 GLY A O 1
ATOM 3186 N N . ILE A 1 401 ? 14.568 -13.921 -7.241 1.00 32.62 401 ILE A N 1
ATOM 3187 C CA . ILE A 1 401 ? 13.740 -14.354 -8.361 1.00 32.62 401 ILE A CA 1
ATOM 3188 C C . ILE A 1 401 ? 12.370 -14.948 -7.926 1.00 32.62 401 ILE A C 1
ATOM 3190 O O . ILE A 1 401 ? 11.406 -14.713 -8.651 1.00 32.62 401 ILE A O 1
ATOM 3194 N N . PRO A 1 402 ? 12.183 -15.564 -6.728 1.00 29.16 402 PRO A N 1
ATOM 3195 C CA . PRO A 1 402 ? 10.849 -15.927 -6.231 1.00 29.16 402 PRO A CA 1
ATOM 3196 C C . PRO A 1 402 ? 9.829 -14.774 -6.111 1.00 29.16 402 PRO A C 1
ATOM 3198 O O . PRO A 1 402 ? 8.634 -15.028 -6.163 1.00 29.16 402 PRO A O 1
ATOM 3201 N N . GLN A 1 403 ? 10.260 -13.514 -5.989 1.00 38.66 403 GLN A N 1
ATOM 3202 C CA . GLN A 1 403 ? 9.375 -12.343 -5.862 1.00 38.66 403 GLN A CA 1
ATOM 3203 C C . GLN A 1 403 ? 8.931 -11.744 -7.199 1.00 38.66 403 GLN A C 1
ATOM 3205 O O . GLN A 1 403 ? 8.025 -10.915 -7.233 1.00 38.66 403 GLN A O 1
ATOM 3210 N N . ILE A 1 404 ? 9.547 -12.154 -8.311 1.00 37.59 404 ILE A N 1
ATOM 3211 C CA . ILE A 1 404 ? 9.006 -11.866 -9.646 1.00 37.59 404 ILE A CA 1
ATOM 3212 C C . ILE A 1 404 ? 7.719 -12.673 -9.840 1.00 37.59 404 ILE A C 1
ATOM 3214 O O . ILE A 1 404 ? 6.754 -12.156 -10.389 1.00 37.59 404 ILE A O 1
ATOM 3218 N N . ASN A 1 405 ? 7.674 -13.897 -9.310 1.00 32.84 405 ASN A N 1
ATOM 3219 C CA . ASN A 1 405 ? 6.486 -14.743 -9.358 1.00 32.84 405 ASN A CA 1
ATOM 3220 C C . ASN A 1 405 ? 5.351 -14.151 -8.527 1.00 32.84 405 ASN A C 1
ATOM 3222 O O . ASN A 1 405 ? 4.278 -13.951 -9.075 1.00 32.84 405 ASN A O 1
ATOM 3226 N N . SER A 1 406 ? 5.611 -13.726 -7.284 1.00 34.50 406 SER A N 1
ATOM 3227 C CA . SER A 1 406 ? 4.587 -13.046 -6.478 1.00 34.50 406 SER A CA 1
ATOM 3228 C C . SER A 1 406 ? 4.160 -11.702 -7.087 1.00 34.50 406 SER A C 1
ATOM 3230 O O . SER A 1 406 ? 3.003 -11.327 -6.976 1.00 34.50 406 SER A O 1
ATOM 3232 N N . PHE A 1 407 ? 5.066 -10.989 -7.775 1.00 36.22 407 PHE A N 1
ATOM 3233 C CA . PHE A 1 407 ? 4.754 -9.758 -8.515 1.00 36.22 407 PHE A CA 1
ATOM 3234 C C . PHE A 1 407 ? 3.854 -9.980 -9.730 1.00 36.22 407 PHE A C 1
ATOM 3236 O O . PHE A 1 407 ? 3.059 -9.096 -10.039 1.00 36.22 407 PHE A O 1
ATOM 3243 N N . LEU A 1 408 ? 3.964 -11.129 -10.394 1.00 35.81 408 LEU A N 1
ATOM 3244 C CA . LEU A 1 408 ? 3.141 -11.506 -11.544 1.00 35.81 408 LEU A CA 1
ATOM 3245 C C . LEU A 1 408 ? 1.857 -12.258 -11.140 1.00 35.81 408 LEU A C 1
ATOM 3247 O O . LEU A 1 408 ? 0.888 -12.242 -11.895 1.00 35.81 408 LEU A O 1
ATOM 3251 N N . GLU A 1 409 ? 1.838 -12.897 -9.967 1.00 34.12 409 GLU A N 1
ATOM 3252 C CA . GLU A 1 409 ? 0.678 -13.595 -9.393 1.00 34.12 409 GLU A CA 1
ATOM 3253 C C . GLU A 1 409 ? -0.359 -12.617 -8.818 1.00 34.12 409 GLU A C 1
ATOM 3255 O O . GLU A 1 409 ? -1.551 -12.801 -9.042 1.00 34.12 409 GLU A O 1
ATOM 3260 N N . THR A 1 410 ? 0.062 -11.543 -8.138 1.00 36.09 410 THR A N 1
ATOM 3261 C CA . THR A 1 410 ? -0.861 -10.590 -7.483 1.00 36.09 410 THR A CA 1
ATOM 3262 C C . THR A 1 410 ? -1.398 -9.493 -8.398 1.00 36.09 410 THR A C 1
ATOM 3264 O O . THR A 1 410 ? -2.291 -8.746 -8.000 1.00 36.09 410 THR A O 1
ATOM 3267 N N . SER A 1 411 ? -0.879 -9.348 -9.622 1.00 33.28 411 SER A N 1
ATOM 3268 C CA . SER A 1 411 ? -1.196 -8.173 -10.438 1.00 33.28 411 SER A CA 1
ATOM 3269 C C . SER A 1 411 ? -2.592 -8.204 -11.075 1.00 33.28 411 SER A C 1
ATOM 3271 O O . SER A 1 411 ? -3.084 -7.133 -11.402 1.00 33.28 411 SER A O 1
ATOM 3273 N N . HIS A 1 412 ? -3.254 -9.353 -11.294 1.00 31.52 412 HIS A N 1
ATOM 3274 C CA . HIS A 1 412 ? -4.526 -9.435 -12.060 1.00 31.52 412 HIS A CA 1
ATOM 3275 C C . HIS A 1 412 ? -4.579 -8.490 -13.294 1.00 31.52 412 HIS A C 1
ATOM 3277 O O . HIS A 1 412 ? -5.624 -7.956 -13.670 1.00 31.52 412 HIS A O 1
ATOM 3283 N N . MET A 1 413 ? -3.432 -8.249 -13.938 1.00 32.28 413 MET A N 1
ATOM 3284 C CA . MET A 1 413 ? -3.286 -7.224 -14.968 1.00 32.28 413 MET A CA 1
ATOM 3285 C C . MET A 1 413 ? -3.559 -7.837 -16.337 1.00 32.28 413 MET A C 1
ATOM 3287 O O . MET A 1 413 ? -2.608 -8.130 -17.043 1.00 32.28 413 MET A O 1
ATOM 3291 N N . VAL A 1 414 ? -4.836 -8.053 -16.680 1.00 29.05 414 VAL A N 1
ATOM 3292 C CA . VAL A 1 414 ? -5.436 -7.965 -18.035 1.00 29.05 414 VAL A CA 1
ATOM 3293 C C . VAL A 1 414 ? -6.949 -8.219 -17.894 1.00 29.05 414 VAL A C 1
ATOM 3295 O O . VAL A 1 414 ? -7.358 -9.316 -17.520 1.00 29.05 414 VAL A O 1
ATOM 3298 N N . GLN A 1 415 ? -7.797 -7.245 -18.264 1.00 29.38 415 GLN A N 1
ATOM 3299 C CA . GLN A 1 415 ? -9.156 -7.580 -18.709 1.00 29.38 415 GLN A CA 1
ATOM 3300 C C . GLN A 1 415 ? -9.086 -8.134 -20.144 1.00 29.38 415 GLN A C 1
ATOM 3302 O O . GLN A 1 415 ? -8.363 -7.553 -20.959 1.00 29.38 415 GLN A O 1
ATOM 3307 N N . PRO A 1 416 ? -9.828 -9.211 -20.478 1.00 31.25 416 PRO A N 1
ATOM 3308 C CA . PRO A 1 416 ? -9.731 -9.923 -21.763 1.00 31.25 416 PRO A CA 1
ATOM 3309 C C . PRO A 1 416 ? -9.892 -9.055 -23.024 1.00 31.25 416 PRO A C 1
ATOM 3311 O O . PRO A 1 416 ? -9.445 -9.439 -24.104 1.00 31.25 416 PRO A O 1
ATOM 3314 N N . ASP A 1 417 ? -10.495 -7.875 -22.893 1.00 28.75 417 ASP A N 1
ATOM 3315 C CA . ASP A 1 417 ? -11.072 -7.134 -24.014 1.00 28.75 417 ASP A CA 1
ATOM 3316 C C . ASP A 1 417 ? -10.103 -6.162 -24.717 1.00 28.75 417 ASP A C 1
ATOM 3318 O O . ASP A 1 417 ? -10.498 -5.486 -25.667 1.00 28.75 417 ASP A O 1
ATOM 3322 N N . GLN A 1 418 ? -8.830 -6.080 -24.302 1.00 30.23 418 GLN A N 1
ATOM 3323 C CA . GLN A 1 418 ? -7.842 -5.161 -24.906 1.00 30.23 418 GLN A CA 1
ATOM 3324 C C . GLN A 1 418 ? -6.712 -5.823 -25.710 1.00 30.23 418 GLN A C 1
ATOM 3326 O O . GLN A 1 418 ? -5.729 -5.167 -26.055 1.00 30.23 418 GLN A O 1
ATOM 3331 N N . ILE A 1 419 ? -6.858 -7.088 -26.110 1.00 30.94 419 ILE A N 1
ATOM 3332 C CA . ILE A 1 419 ? -5.932 -7.709 -27.069 1.00 30.94 419 ILE A CA 1
ATOM 3333 C C . ILE A 1 419 ? -6.327 -7.286 -28.493 1.00 30.94 419 ILE A C 1
ATOM 3335 O O . ILE A 1 419 ? -7.121 -7.953 -29.160 1.00 30.94 419 ILE A O 1
ATOM 3339 N N . GLN A 1 420 ? -5.777 -6.172 -28.986 1.00 25.61 420 GLN A N 1
ATOM 3340 C CA . GLN A 1 420 ? -5.809 -5.887 -30.423 1.00 25.61 420 GLN A CA 1
ATOM 3341 C C . GLN A 1 420 ? -4.812 -6.799 -31.146 1.00 25.61 420 GLN A C 1
ATOM 3343 O O . GLN A 1 420 ? -3.611 -6.771 -30.888 1.00 25.61 420 GLN A O 1
ATOM 3348 N N . ARG A 1 421 ? -5.351 -7.627 -32.047 1.00 22.03 421 ARG A N 1
ATOM 3349 C CA . ARG A 1 421 ? -4.603 -8.462 -32.991 1.00 22.03 421 ARG A CA 1
ATOM 3350 C C . ARG A 1 421 ? -3.833 -7.574 -33.974 1.00 22.03 421 ARG A C 1
ATOM 3352 O O . ARG A 1 421 ? -4.451 -6.732 -34.625 1.00 22.03 421 ARG A O 1
ATOM 3359 N N . ILE A 1 422 ? -2.538 -7.836 -34.129 1.00 28.61 422 ILE A N 1
ATOM 3360 C CA . ILE A 1 422 ? -1.823 -7.652 -35.398 1.00 28.61 422 ILE A CA 1
ATOM 3361 C C . ILE A 1 422 ? -1.411 -9.039 -35.867 1.00 28.61 422 ILE A C 1
ATOM 3363 O O . ILE A 1 422 ? -0.832 -9.773 -35.033 1.00 28.61 422 ILE A O 1
#

Foldseek 3Di:
DDDPDDPDFFPPPDDFDLVVQPVLQDLVNCVVQLKGFLGAGPQETEIEGQDDDDPVSQVVSCVVSVTHYDYDYFASLVSQLRSCLSVVPPDSDPDQDDVCVLCVSLVQDPCLVVVFPPPVPDDDPLVRLVVCCVVVSDDQQSSQSSLCSRLSATGPVNADFDPLLQCLVVCVLDVVSVVVCPAKAFGADDQQETEIEGQDSVCVVVVCVVCVPALTHYGYGYGHPVVSVVSVVVSVVSPPFDPFPDLLVLLVVCCVVVVDDPVQQVQLVVCCVVPVDRSQVSSCVVPVCSVVSSQQSVQVVVVHAADEPVNADPCQLVQQVVCCSQVPLSNCQSQLKGFRDADPQETEIEDQGDTPSVQVRSCRSRLGHYGYHYYHSCSSNVSSVVDPPDPVPPPPPPVPSVVSSVSSNSRPPDDPPPPDDD

Sequence (422 aa):
MDKNIGTHEPPFSGNNNPELIRRMLPEALARALSIVPLGIARDELWIGATKVLSPIDLSTLEQGLRYPIRIFLIGYSQVIRLQAQLYNQADPRPPSLPLEVLLDVLGIEKTLLTRGQLSPETQSLSQVFYKWLQDDQITTAQWSQLMSMVYYLPTKDIIQPSSINTLAAFLDIDPALRREVQSYIPLWWANHTLFIGISEPDQINKVQAITNKWPCRTSLIVLPEQLLKKIKRTHESRGLFAPEFRDEHVAEALLQLGKVTEEEVQAALTLNRRTGETICNALSTSQPDIQFQWLETKARLSGTTAIHESDLPGHFDQILEALFNILPYEICRMLKVLPLNFMNEVLVVGLAKLHPGLIDILSEISGYPIETRLMTDATIIGRLAQVQFSESNLPDYKIGIPQINSFLETSHMVQPDQIQRI

pLDDT: mean 73.61, std 18.3, range [22.03, 95.94]

Secondary structure (DSSP, 8-state):
-------S-----S---HHHHHHHS-HHHHHHHTEEEEEEETTEEEEEESSPPPHHHHHHHHHHHTS-EEEEE--HHHHHHHHHHHTT-S--SPP---HHHHHHHTT--THHHHHS---TTT--HHHHHHHHHHTTSS-HHHHHHHHHHHTTPPPGGG-----GGGHHHHHHS-HHHHHHTTSEEEEEEETTEEEEEES-GGGHHHHHHHHTTSSSEEEEEE--HHHHHHHHHHHHHH--------HHHHHHHHHHTTSS-HHHHHHHHHHHHHH---HHHHHHTT-TTHHHHHHHHHHHHTTS-B--GGGS-TTHHHHHHHHTTTS-HHHHHHHTEEEEEEETTEEEEEESS--HHHHHHHHHHHSS-EEEEE--HHHHHHHHHHS---GGGS------THHHHHHHHS-----GGG----